Protein AF-A0AAD2ACD5-F1 (afdb_monomer_lite)

pLDDT: mean 86.14, std 20.54, range [25.86, 98.94]

Foldseek 3Di:
DVVVVLVVVVCLLQPFFDDCPPVFQFFAADFLVVFFDVVVNLCSLCRQDDVSVVSNVVVVVVVCQQPDFQLVDDDDPPQDPQSPDNVSRRVDGHDDDDDDDPVQCVFQVVLVVVQVVVVVCVVCVVPPDDDPDDDPDPPPPDDDDDDDDDDDDDDDDDDDDDDDDDDDDDDPDPPVVVVVVVVVVCCVVCPDDDDCPPPDQAGHADNCVVPDDVLVRLCSLCRGDDLSVLLNLLLVQLQCQQCDFQLVDDDDPPQDPCSPDNVSRRVFHAAEEEEEELVSLLGNVLSVLLNCLLVVVHQAYEYAQSNLLSLLLCLVPTKGFAAQPPDPVVCVVNQWDDDHRIIDHSVSLVSVLVQCLVVQVVLVCCCVVVVDAAALQNVLLSSLCSSCDSSGSSVSCNVVVRTYDHLNNLPDSSVVSQVSSCVVDPPGHDHDHVVVLVVLLCSQLVSPSHAYEYDHQFFDPRNVSLLVSNLSVQAGQYYEAEYQADPPVVDRRRDDVVVSCVSSSHPPNHDYGYRNDHCSPSVSVSCSSHVSVVVVVVVVVVVVVVPDDD

Secondary structure (DSSP, 8-state):
-HHHHHHHHHHHH-------TTTS-B-----GGG---HHHHHHHHHHH-HHHHHHHHHHHHHHHHHH-BGGGSPPPTT--TGGG-HHHHHH-B--------GGGTTSTHHHHHHHHHHHHHHHHTTSPPP-------TT--S-------------------PPP----PPPP-HHHHHHHHHHHHHHHHTPPPPP-TTTSPPP----GGG---HHHHHHTHHHH-HHHHHHHHHHHHHHHHHH-BGGGSPP-TT--HHHH-HHHHHH-BPEEEEEE-THHHHSTHHHHHHHHHHTT--SEEE--HHHHHHHHHHHHS--EE--TT--HHHHHHTTEEEETTEEEEHHHHHHHHHHHHHHHHHHHHHHHHH---B-HHHHHHHHHHHH--TT-HHHHHHHHT--EE-TTTTSSHHHHHHHHHHHHSSS---B-HHHHHHHHHHHHHTTTT--EEEEEES-HHHHHHHHHHHHTTT-EEEEEEEE---GGG--TTT--HHHHHHTTSEEEEEEEEEEES-HHHHHHHHHIIIIIHHHHHHHHHHHHHTTS--

Organism: NCBI:txid56036

InterPro domains:
  IPR002773 Deoxyhypusine synthase [PF01916] (41-121)
  IPR002773 Deoxyhypusine synthase [PF01916] (217-529)
  IPR002773 Deoxyhypusine synthase [PTHR11703] (179-542)
  IPR002773 Deoxyhypusine synthase [TIGR00321] (203-531)
  IPR029035 DHS-like NAD/FAD-binding domain superfamily [SSF52467] (7-123)
  IPR029035 DHS-like NAD/FAD-binding domain superfamily [SSF52467] (183-536)
  IPR036982 Deoxyhypusine synthase superfamily [G3DSA:3.40.910.10] (24-130)
  IPR036982 Deoxyhypusine synthase superfamily [G3DSA:3.40.910.10] (184-540)

Structure (mmCIF, N/CA/C/O backbone):
data_AF-A0AAD2ACD5-F1
#
_entry.id   AF-A0AAD2ACD5-F1
#
loop_
_atom_site.group_PDB
_atom_site.id
_atom_site.type_symbol
_atom_site.label_atom_id
_atom_site.label_alt_id
_atom_site.label_comp_id
_atom_site.label_asym_id
_atom_site.label_entity_id
_atom_site.label_seq_id
_atom_site.pdbx_PDB_ins_code
_atom_site.Cartn_x
_atom_site.Cartn_y
_atom_site.Cartn_z
_atom_site.occupancy
_atom_site.B_iso_or_equiv
_atom_site.auth_seq_id
_atom_site.auth_comp_id
_atom_site.auth_asym_id
_atom_site.auth_atom_id
_atom_site.pdbx_PDB_model_num
ATOM 1 N N . MET A 1 1 ? -35.957 25.801 -2.084 1.00 50.66 1 MET A N 1
ATOM 2 C CA . MET A 1 1 ? -34.673 26.515 -2.299 1.00 50.66 1 MET A CA 1
ATOM 3 C C . MET A 1 1 ? -33.491 25.671 -1.821 1.00 50.66 1 MET A C 1
ATOM 5 O O . MET A 1 1 ? -32.571 25.520 -2.605 1.00 50.66 1 MET A O 1
ATOM 9 N N . LYS A 1 2 ? -33.536 25.060 -0.618 1.00 56.91 2 LYS A N 1
ATOM 10 C CA . LYS A 1 2 ? -32.517 24.090 -0.156 1.00 56.91 2 LYS A CA 1
ATOM 11 C C . LYS A 1 2 ? -32.386 22.855 -1.072 1.00 56.91 2 LYS A C 1
ATOM 13 O O . LYS A 1 2 ? -31.275 22.556 -1.489 1.00 56.91 2 LYS A O 1
ATOM 18 N N . ASP A 1 3 ? -33.499 22.235 -1.474 1.00 62.53 3 ASP A N 1
ATOM 19 C CA . ASP A 1 3 ? -33.466 21.022 -2.320 1.00 62.53 3 ASP A CA 1
ATOM 20 C C . ASP A 1 3 ? -32.848 21.269 -3.708 1.00 62.53 3 ASP A C 1
ATOM 22 O O . ASP A 1 3 ? -31.961 20.532 -4.125 1.00 62.53 3 ASP A O 1
ATOM 26 N N . ASN A 1 4 ? -33.206 22.377 -4.374 1.00 67.44 4 ASN A N 1
ATOM 27 C CA . ASN A 1 4 ? -32.621 22.750 -5.674 1.00 67.44 4 ASN A CA 1
ATOM 28 C C . ASN A 1 4 ? -31.107 23.016 -5.601 1.00 67.44 4 ASN A C 1
ATOM 30 O O . ASN A 1 4 ? -30.395 22.783 -6.574 1.00 67.44 4 ASN A O 1
ATOM 34 N N . VAL A 1 5 ? -30.607 23.530 -4.471 1.00 72.25 5 VAL A N 1
ATOM 35 C CA . VAL A 1 5 ? -29.164 23.743 -4.275 1.00 72.25 5 VAL A CA 1
ATOM 36 C C . VAL A 1 5 ? -28.465 22.401 -4.070 1.00 72.25 5 VAL A C 1
ATOM 38 O O . VAL A 1 5 ? -27.430 22.167 -4.687 1.00 72.25 5 VAL A O 1
ATOM 41 N N . LEU A 1 6 ? -29.047 21.496 -3.278 1.00 72.69 6 LEU A N 1
ATOM 42 C CA . LEU A 1 6 ? -28.482 20.166 -3.041 1.00 72.69 6 LEU A CA 1
ATOM 43 C C . LEU A 1 6 ? -28.404 19.344 -4.336 1.00 72.69 6 LEU A C 1
ATOM 45 O O . LEU A 1 6 ? -27.382 18.727 -4.620 1.00 72.69 6 LEU A O 1
ATOM 49 N N . GLU A 1 7 ? -29.451 19.390 -5.159 1.00 76.50 7 GLU A N 1
ATOM 50 C CA . GLU A 1 7 ? -29.499 18.694 -6.448 1.00 76.50 7 GLU A CA 1
ATOM 51 C C . GLU A 1 7 ? -28.518 19.296 -7.472 1.00 76.50 7 GLU A C 1
ATOM 53 O O . GLU A 1 7 ? -27.862 18.573 -8.228 1.00 76.50 7 GLU A O 1
ATOM 58 N N . SER A 1 8 ? -28.313 20.617 -7.434 1.00 77.00 8 SER A N 1
ATOM 59 C CA . SER A 1 8 ? -27.270 21.286 -8.221 1.00 77.00 8 SER A CA 1
ATOM 60 C C . SER A 1 8 ? -25.853 20.895 -7.781 1.00 77.00 8 SER A C 1
ATOM 62 O O . SER A 1 8 ? -24.971 20.749 -8.629 1.00 77.00 8 SER A O 1
ATOM 64 N N . VAL A 1 9 ? -25.604 20.726 -6.477 1.00 76.81 9 VAL A N 1
ATOM 65 C CA . VAL A 1 9 ? -24.301 20.261 -5.970 1.00 76.81 9 VAL A CA 1
ATOM 66 C C . VAL A 1 9 ? -24.089 18.798 -6.357 1.00 76.81 9 VAL A C 1
ATOM 68 O O . VAL A 1 9 ? -23.048 18.466 -6.924 1.00 76.81 9 VAL A O 1
ATOM 71 N N . ARG A 1 10 ? -25.101 17.945 -6.153 1.00 78.44 10 ARG A N 1
ATOM 72 C CA . ARG A 1 10 ? -25.062 16.518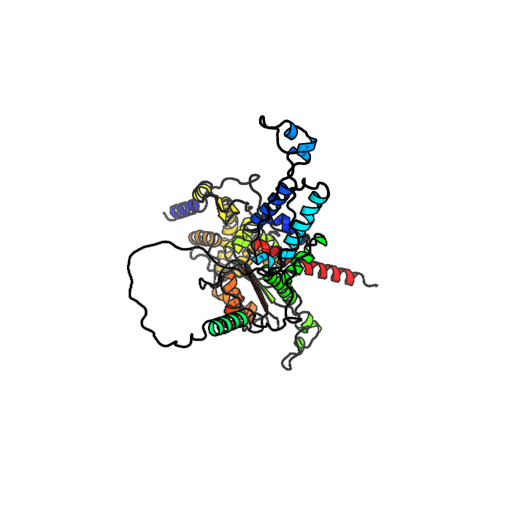 -6.501 1.00 78.44 10 ARG A CA 1
ATOM 73 C C . ARG A 1 10 ? -24.756 16.299 -7.984 1.00 78.44 10 ARG A C 1
ATOM 75 O O . ARG A 1 10 ? -23.826 15.568 -8.305 1.00 78.44 10 ARG A O 1
ATOM 82 N N . SER A 1 11 ? -25.461 16.988 -8.883 1.00 76.94 11 SER A N 1
ATOM 83 C CA . SER A 1 11 ? -25.224 16.906 -10.338 1.00 76.94 11 SER A CA 1
ATOM 84 C C . SER A 1 11 ? -23.869 17.476 -10.776 1.00 76.94 11 SER A C 1
ATOM 86 O O . SER A 1 11 ? -23.321 17.075 -11.804 1.00 76.94 11 SER A O 1
ATOM 88 N N . THR A 1 12 ? -23.291 18.390 -9.991 1.00 76.62 12 THR A N 1
ATOM 89 C CA . THR A 1 12 ? -21.931 18.879 -10.231 1.00 76.62 12 THR A CA 1
ATOM 90 C C . THR A 1 12 ? -20.904 17.818 -9.854 1.00 76.62 12 THR A C 1
ATOM 92 O O . THR A 1 12 ? -19.973 17.594 -10.623 1.00 76.62 12 THR A O 1
ATOM 95 N N . VAL A 1 13 ? -21.045 17.149 -8.711 1.00 74.75 13 VAL A N 1
ATOM 96 C CA . VAL A 1 13 ? -20.103 16.105 -8.274 1.00 74.75 13 VAL A CA 1
ATOM 97 C C . VAL A 1 13 ? -20.227 14.865 -9.174 1.00 74.75 13 VAL A C 1
ATOM 99 O O . VAL A 1 13 ? -19.249 14.464 -9.817 1.00 74.75 13 VAL A O 1
ATOM 102 N N . PHE A 1 14 ? -21.448 14.352 -9.342 1.00 78.38 14 PHE A N 1
ATOM 103 C CA . PHE A 1 14 ? -21.764 13.105 -10.041 1.00 78.38 14 PHE A CA 1
ATOM 104 C C . PHE A 1 14 ? -22.259 13.340 -11.473 1.00 78.38 14 PHE A C 1
ATOM 106 O O . PHE A 1 14 ? -23.448 13.287 -11.780 1.00 78.38 14 PHE A O 1
ATOM 113 N N . LYS A 1 15 ? -21.315 13.612 -12.375 1.00 78.31 15 LYS A N 1
ATOM 114 C CA . LYS A 1 15 ? -21.567 13.595 -13.824 1.00 78.31 15 LYS A CA 1
ATOM 115 C C . LYS A 1 15 ? -21.627 12.169 -14.357 1.00 78.31 15 LYS A C 1
ATOM 117 O O . LYS A 1 15 ? -20.746 11.394 -14.010 1.00 78.31 15 LYS A O 1
ATOM 122 N N . GLN A 1 16 ? -22.556 11.891 -15.267 1.00 80.31 16 GLN A N 1
ATOM 123 C CA . GLN A 1 16 ? -22.591 10.631 -16.011 1.00 80.31 16 GLN A CA 1
ATOM 124 C C . GLN A 1 16 ? -21.258 10.385 -16.733 1.00 80.31 16 GLN A C 1
ATOM 126 O O . GLN A 1 16 ? -20.696 11.317 -17.321 1.00 80.31 16 GLN A O 1
ATOM 131 N N . SER A 1 17 ? -20.756 9.152 -16.659 1.00 84.19 17 SER A N 1
ATOM 132 C CA . SER A 1 17 ? -19.471 8.776 -17.254 1.00 84.19 17 SER A CA 1
ATOM 133 C C . SER A 1 17 ? -19.586 7.975 -18.548 1.00 84.19 17 SER A C 1
ATOM 135 O O . SER A 1 17 ? -20.523 7.202 -18.737 1.00 84.19 17 SER A O 1
ATOM 137 N N . ASP A 1 18 ? -18.591 8.126 -19.424 1.00 84.06 18 ASP A N 1
ATOM 138 C CA . ASP A 1 18 ? -18.396 7.224 -20.563 1.00 84.06 18 ASP A CA 1
ATOM 139 C C . ASP A 1 18 ? -17.966 5.825 -20.072 1.00 84.06 18 ASP A C 1
ATOM 141 O O . ASP A 1 18 ? -17.185 5.700 -19.125 1.00 84.06 18 ASP A O 1
ATOM 145 N N . SER A 1 19 ? -18.429 4.762 -20.743 1.00 82.12 19 SER A N 1
ATOM 146 C CA . SER A 1 19 ? -18.006 3.389 -20.426 1.00 82.12 19 SER A CA 1
ATOM 147 C C . SER A 1 19 ? -16.579 3.111 -20.910 1.00 82.12 19 SER A C 1
ATOM 149 O O . SER A 1 19 ? -16.213 3.473 -22.028 1.00 82.12 19 SER A O 1
ATOM 151 N N . LEU A 1 20 ? -15.796 2.430 -20.068 1.00 83.31 20 LEU A N 1
ATOM 152 C CA . LEU A 1 20 ? -14.428 1.975 -20.359 1.00 83.31 20 LEU A CA 1
ATOM 153 C C . LEU A 1 20 ? -14.332 0.443 -20.511 1.00 83.31 20 LEU A C 1
ATOM 155 O O . LEU A 1 20 ? -13.236 -0.117 -20.616 1.00 83.31 20 LEU A O 1
ATOM 159 N N . ASP A 1 21 ? -15.475 -0.248 -20.502 1.00 79.38 21 ASP A N 1
ATOM 160 C CA . ASP A 1 21 ? -15.537 -1.706 -20.575 1.00 79.38 21 ASP A CA 1
ATOM 161 C C . ASP A 1 21 ? -15.011 -2.208 -21.926 1.00 79.38 21 ASP A C 1
ATOM 163 O O . ASP A 1 21 ? -15.520 -1.861 -22.990 1.00 79.38 21 ASP A O 1
ATOM 167 N N . GLY A 1 22 ? -13.975 -3.048 -21.879 1.00 77.81 22 GLY A N 1
ATOM 168 C CA . GLY A 1 22 ? -13.342 -3.628 -23.067 1.00 77.81 22 GLY A CA 1
ATOM 169 C C . GLY A 1 22 ? -12.362 -2.703 -23.797 1.00 77.81 22 GLY A C 1
ATOM 170 O O . GLY A 1 22 ? -11.639 -3.184 -24.664 1.00 77.81 22 GLY A O 1
ATOM 171 N N . SER A 1 23 ? -12.282 -1.416 -23.437 1.00 81.62 23 SER A N 1
ATOM 172 C CA . SER A 1 23 ? -11.315 -0.469 -24.016 1.00 81.62 23 SER A CA 1
ATOM 173 C C . SER A 1 23 ? -10.065 -0.269 -23.162 1.00 81.62 23 SER A C 1
ATOM 175 O O . SER A 1 23 ? -9.024 0.122 -23.682 1.00 81.62 23 SER A O 1
ATOM 177 N N . CYS A 1 24 ? -10.163 -0.505 -21.852 1.00 88.75 24 CYS A N 1
ATOM 178 C CA . CYS A 1 24 ? -9.067 -0.299 -20.911 1.00 88.75 24 CYS A CA 1
ATOM 179 C C . CYS A 1 24 ? -8.836 -1.542 -20.046 1.00 88.75 24 CYS A C 1
ATOM 181 O O . CYS A 1 24 ? -9.776 -2.239 -19.656 1.00 88.75 24 CYS A O 1
ATOM 183 N N . THR A 1 25 ? -7.576 -1.793 -19.696 1.00 93.25 25 THR A N 1
ATOM 184 C CA . THR A 1 25 ? -7.201 -2.846 -18.744 1.00 93.25 25 THR A CA 1
ATOM 185 C C . THR A 1 25 ? -7.735 -2.503 -17.356 1.00 93.25 25 THR A C 1
ATOM 187 O O . THR A 1 25 ? -7.588 -1.369 -16.901 1.00 93.25 25 THR A O 1
ATOM 190 N N . LYS A 1 26 ? -8.351 -3.468 -16.671 1.00 95.81 26 LYS A N 1
ATOM 191 C CA . LYS A 1 26 ? -8.788 -3.302 -15.278 1.00 95.81 26 LYS A CA 1
ATOM 192 C C . LYS A 1 26 ? -7.588 -3.297 -14.335 1.00 95.81 26 LYS A C 1
ATOM 194 O O . LYS A 1 26 ? -6.599 -3.982 -14.586 1.00 95.81 26 LYS A O 1
ATOM 199 N N . ILE A 1 27 ? -7.685 -2.522 -13.261 1.00 97.81 27 ILE A N 1
ATOM 200 C CA . ILE A 1 27 ? -6.654 -2.477 -12.227 1.00 97.81 27 ILE A CA 1
ATOM 201 C C . ILE A 1 27 ? -6.828 -3.641 -11.265 1.00 97.81 27 ILE A C 1
ATOM 203 O O . ILE A 1 27 ? -7.795 -3.685 -10.504 1.00 97.81 27 ILE A O 1
ATOM 207 N N . GLU A 1 28 ? -5.853 -4.540 -11.293 1.00 96.31 28 GLU A N 1
ATOM 208 C CA . GLU A 1 28 ? -5.780 -5.763 -10.495 1.00 96.31 28 GLU A CA 1
ATOM 209 C C . GLU A 1 28 ? -4.311 -6.023 -10.145 1.00 96.31 28 GLU A C 1
ATOM 211 O O . GLU A 1 28 ? -3.416 -5.773 -10.961 1.00 96.31 28 GLU A O 1
ATOM 216 N N . GLY A 1 29 ? -4.059 -6.492 -8.926 1.00 96.88 29 GLY A N 1
ATOM 217 C CA . GLY A 1 29 ? -2.736 -6.905 -8.471 1.00 96.88 29 GLY A CA 1
ATOM 218 C C . GLY A 1 29 ? -2.605 -8.416 -8.334 1.00 96.88 29 GLY A C 1
ATOM 219 O O . GLY A 1 29 ? -3.522 -9.191 -8.605 1.00 96.88 29 GLY A O 1
ATOM 220 N N . TYR A 1 30 ? -1.429 -8.854 -7.891 1.00 98.00 30 TYR A N 1
ATOM 221 C CA . TYR A 1 30 ? -1.166 -10.271 -7.678 1.00 98.00 30 TYR A CA 1
ATOM 222 C C . TYR A 1 30 ? -1.923 -10.829 -6.461 1.00 98.00 30 TYR A C 1
ATOM 224 O O . TYR A 1 30 ? -1.813 -10.308 -5.348 1.00 98.00 30 TYR A O 1
ATOM 232 N N . ASP A 1 31 ? -2.637 -11.942 -6.652 1.00 96.38 31 ASP A N 1
ATOM 233 C CA . ASP A 1 31 ? -3.305 -12.662 -5.567 1.00 96.38 31 ASP A CA 1
ATOM 234 C C . ASP A 1 31 ? -2.400 -13.753 -4.972 1.00 96.38 31 ASP A C 1
ATOM 236 O O . ASP A 1 31 ? -2.339 -14.881 -5.469 1.00 96.38 31 ASP A O 1
ATOM 240 N N . PHE A 1 32 ? -1.762 -13.443 -3.842 1.00 97.56 32 PHE A N 1
ATOM 241 C CA . PHE A 1 32 ? -0.908 -14.383 -3.110 1.00 97.56 32 PHE A CA 1
ATOM 242 C C . PHE A 1 32 ? -1.635 -15.613 -2.536 1.00 97.56 32 PHE A C 1
ATOM 244 O O . PHE A 1 32 ? -0.961 -16.562 -2.134 1.00 97.56 32 PHE A O 1
ATOM 251 N N . ASN A 1 33 ? -2.974 -15.689 -2.570 1.00 95.56 33 ASN A N 1
ATOM 252 C CA . ASN A 1 33 ? -3.687 -16.946 -2.291 1.00 95.56 33 ASN A CA 1
ATOM 253 C C . ASN A 1 33 ? -3.331 -18.058 -3.288 1.00 95.56 33 ASN A C 1
ATOM 255 O O . ASN A 1 33 ? -3.477 -19.237 -2.973 1.00 95.56 33 ASN A O 1
ATOM 259 N N . ARG A 1 34 ? -2.836 -17.697 -4.478 1.00 94.44 34 ARG A N 1
ATOM 260 C CA . ARG A 1 34 ? -2.343 -18.639 -5.495 1.00 94.44 34 ARG A CA 1
ATOM 261 C C . ARG A 1 34 ? -0.925 -19.148 -5.194 1.00 94.44 34 ARG A C 1
ATOM 263 O O . ARG A 1 34 ? -0.402 -19.978 -5.929 1.00 94.44 34 ARG A O 1
ATOM 270 N N . GLY A 1 35 ? -0.315 -18.685 -4.101 1.00 94.56 35 GLY A N 1
ATOM 271 C CA . GLY A 1 35 ? 1.073 -18.948 -3.740 1.00 94.56 35 GLY A CA 1
ATOM 272 C C . GLY A 1 35 ? 2.044 -17.943 -4.362 1.00 94.56 35 GLY A C 1
ATOM 273 O O . GLY A 1 35 ? 1.659 -17.066 -5.128 1.00 94.56 35 GLY A O 1
ATOM 274 N N . VAL A 1 36 ? 3.323 -18.051 -4.000 1.00 95.50 36 VAL A N 1
ATOM 275 C CA . VAL A 1 36 ? 4.396 -17.226 -4.580 1.00 95.50 36 VAL A CA 1
ATOM 276 C C . VAL A 1 36 ? 4.805 -17.795 -5.939 1.00 95.50 36 VAL A C 1
ATOM 278 O O . VAL A 1 36 ? 5.311 -18.919 -5.987 1.00 95.50 36 VAL A O 1
ATOM 281 N N . ASP A 1 37 ? 4.591 -17.005 -6.994 1.00 96.00 37 ASP A N 1
ATOM 282 C CA . ASP A 1 37 ? 5.088 -17.195 -8.360 1.00 96.00 37 ASP A CA 1
ATOM 283 C C . ASP A 1 37 ? 5.647 -15.852 -8.859 1.00 96.00 37 ASP A C 1
ATOM 285 O O . ASP A 1 37 ? 4.901 -14.913 -9.136 1.00 96.00 37 ASP A O 1
ATOM 289 N N . TYR A 1 38 ? 6.974 -15.734 -8.931 1.00 95.62 38 TYR A N 1
ATOM 290 C CA . TYR A 1 38 ? 7.636 -14.475 -9.283 1.00 95.62 38 TYR A CA 1
ATOM 291 C C . TYR A 1 38 ? 7.350 -14.022 -10.714 1.00 95.62 38 TYR A C 1
ATOM 293 O O . TYR A 1 38 ? 7.282 -12.818 -10.963 1.00 95.62 38 TYR A O 1
ATOM 301 N N . HIS A 1 39 ? 7.165 -14.960 -11.646 1.00 94.56 39 HIS A N 1
ATOM 302 C CA . HIS A 1 39 ? 6.859 -14.618 -13.029 1.00 94.56 39 HIS A CA 1
ATOM 303 C C . HIS A 1 39 ? 5.489 -13.940 -13.107 1.00 94.56 39 HIS A C 1
ATOM 305 O O . HIS A 1 39 ? 5.353 -12.863 -13.688 1.00 94.56 39 HIS A O 1
ATOM 311 N N . GLU A 1 40 ? 4.484 -14.518 -12.448 1.00 96.56 40 GLU A N 1
ATOM 312 C CA . GLU A 1 40 ? 3.144 -13.931 -12.425 1.00 96.56 40 GLU A CA 1
ATOM 313 C C . GLU A 1 40 ? 3.067 -12.660 -11.559 1.00 96.56 40 GLU A C 1
ATOM 315 O O . GLU A 1 40 ? 2.313 -11.745 -11.898 1.00 96.56 40 GLU A O 1
ATOM 320 N N . VAL A 1 41 ? 3.892 -12.528 -10.509 1.00 96.88 41 VAL A N 1
ATOM 321 C CA . VAL A 1 41 ? 4.047 -11.259 -9.770 1.00 96.88 41 VAL A CA 1
ATOM 322 C C . VAL A 1 41 ? 4.550 -10.156 -10.703 1.00 96.88 41 VAL A C 1
ATOM 324 O O . VAL A 1 41 ? 3.923 -9.100 -10.777 1.00 96.88 41 VAL A O 1
ATOM 327 N N . LEU A 1 42 ? 5.632 -10.388 -11.453 1.00 95.94 42 LEU A N 1
ATOM 328 C CA . LEU A 1 42 ? 6.172 -9.400 -12.397 1.00 95.94 42 LEU A CA 1
ATOM 329 C C . LEU A 1 42 ? 5.184 -9.081 -13.523 1.00 95.94 42 LEU A C 1
ATOM 331 O O . LEU A 1 42 ? 4.989 -7.917 -13.863 1.00 95.94 42 LEU A O 1
ATOM 335 N N . LYS A 1 43 ? 4.501 -10.092 -14.058 1.00 95.81 43 LYS A N 1
ATOM 336 C CA . LYS A 1 43 ? 3.477 -9.915 -15.093 1.00 95.81 43 LYS A CA 1
ATOM 337 C C . LYS A 1 43 ? 2.295 -9.070 -14.611 1.00 95.81 43 LYS A C 1
ATOM 339 O O . LYS A 1 43 ? 1.809 -8.223 -15.358 1.00 95.81 43 LYS A O 1
ATOM 344 N N . SER A 1 44 ? 1.863 -9.247 -13.358 1.00 97.12 44 SER A N 1
ATOM 345 C CA . SER A 1 44 ? 0.780 -8.448 -12.763 1.00 97.12 44 SER A CA 1
ATOM 346 C C . SER A 1 44 ? 1.109 -6.956 -12.669 1.00 97.12 44 SER A C 1
ATOM 348 O O . SER A 1 44 ? 0.199 -6.131 -12.657 1.00 97.12 44 SER A O 1
ATOM 350 N N . MET A 1 45 ? 2.394 -6.572 -12.679 1.00 97.31 45 MET A N 1
ATOM 351 C CA . MET A 1 45 ? 2.791 -5.164 -12.602 1.00 97.31 45 MET A CA 1
ATOM 352 C C . MET A 1 45 ? 2.168 -4.326 -13.723 1.00 97.31 45 MET A C 1
ATOM 354 O O . MET A 1 45 ? 1.779 -3.190 -13.466 1.00 97.31 45 MET A O 1
ATOM 358 N N . ALA A 1 46 ? 1.956 -4.901 -14.914 1.00 96.12 46 ALA A N 1
ATOM 359 C CA . ALA A 1 46 ? 1.297 -4.236 -16.038 1.00 96.12 46 ALA A CA 1
ATOM 360 C C . ALA A 1 46 ? -0.121 -3.723 -15.700 1.00 96.12 46 ALA A C 1
ATOM 362 O O . ALA A 1 46 ? -0.501 -2.647 -16.178 1.00 96.12 46 ALA A O 1
ATOM 363 N N . SER A 1 47 ? -0.872 -4.430 -14.841 1.00 96.56 47 SER A N 1
ATOM 364 C CA . SER A 1 47 ? -2.224 -4.067 -14.379 1.00 96.56 47 SER A CA 1
ATOM 365 C C . SER A 1 47 ? -2.268 -3.424 -12.988 1.00 96.56 47 SER A C 1
ATOM 367 O O . SER A 1 47 ? -3.307 -2.891 -12.607 1.00 96.56 47 SER A O 1
ATOM 369 N N . THR A 1 48 ? -1.166 -3.422 -12.231 1.00 97.81 48 THR A N 1
ATOM 370 C CA . THR A 1 48 ? -1.136 -2.885 -10.859 1.00 97.81 48 THR A CA 1
ATOM 371 C C . THR A 1 48 ? -1.377 -1.373 -10.797 1.00 97.81 48 THR A C 1
ATOM 373 O O . THR A 1 48 ? -1.989 -0.894 -9.846 1.00 97.81 48 THR A O 1
ATOM 376 N N . GLY A 1 49 ? -0.921 -0.596 -11.778 1.00 97.69 49 GLY A N 1
ATOM 377 C CA . GLY A 1 49 ? -0.983 0.867 -11.761 1.00 97.69 49 GLY A CA 1
ATOM 378 C C . GLY A 1 49 ? 0.307 1.540 -11.283 1.00 97.69 49 GLY A C 1
ATOM 379 O O . GLY A 1 49 ? 1.263 0.890 -10.865 1.00 97.69 49 GLY A O 1
ATOM 380 N N . PHE A 1 50 ? 0.331 2.870 -11.369 1.00 98.12 50 PHE A N 1
ATOM 381 C CA . PHE A 1 50 ? 1.471 3.750 -11.073 1.00 98.12 50 PHE A CA 1
ATOM 382 C C . PHE A 1 50 ? 2.782 3.275 -11.710 1.00 98.12 50 PHE A C 1
ATOM 384 O O . PHE A 1 50 ? 2.783 2.937 -12.896 1.00 98.12 50 PHE A O 1
ATOM 391 N N . GLN A 1 51 ? 3.898 3.295 -10.972 1.00 98.25 51 GLN A N 1
ATOM 392 C CA . GLN A 1 51 ? 5.201 2.929 -11.527 1.00 98.25 51 GLN A CA 1
ATOM 393 C C . GLN A 1 51 ? 5.331 1.430 -11.819 1.00 98.25 51 GLN A C 1
ATOM 395 O O . GLN A 1 51 ? 6.087 1.075 -12.719 1.00 98.25 51 GLN A O 1
ATOM 400 N N . ALA A 1 52 ? 4.573 0.553 -11.151 1.00 98.19 52 ALA A N 1
ATOM 401 C CA . ALA A 1 52 ? 4.547 -0.864 -11.513 1.00 98.19 52 ALA A CA 1
ATOM 402 C C . ALA A 1 52 ? 4.047 -1.077 -12.948 1.00 98.19 52 ALA A C 1
ATOM 404 O O . ALA A 1 52 ? 4.688 -1.803 -13.702 1.00 98.19 52 ALA A O 1
ATOM 405 N N . SER A 1 53 ? 2.985 -0.382 -13.374 1.00 96.94 53 SER A N 1
ATOM 406 C CA . SER A 1 53 ? 2.530 -0.474 -14.770 1.00 96.94 53 SER A CA 1
ATOM 407 C C . SER A 1 53 ? 3.578 0.021 -15.759 1.00 96.94 53 SER A C 1
ATOM 409 O O . SER A 1 53 ? 3.771 -0.629 -16.777 1.00 96.94 53 SER A O 1
ATOM 411 N N . ASN A 1 54 ? 4.305 1.096 -15.440 1.00 96.81 54 ASN A N 1
ATOM 412 C CA . ASN A 1 54 ? 5.403 1.564 -16.291 1.00 96.81 54 ASN A CA 1
ATOM 413 C C . ASN A 1 54 ? 6.528 0.519 -16.395 1.00 96.81 54 ASN A C 1
ATOM 415 O O . ASN A 1 54 ? 7.096 0.332 -17.467 1.00 96.81 54 ASN A O 1
ATOM 419 N N . LEU A 1 55 ? 6.849 -0.174 -15.295 1.00 97.12 55 LEU A N 1
ATOM 420 C CA . LEU A 1 55 ? 7.835 -1.257 -15.295 1.00 97.12 55 LEU A CA 1
ATOM 421 C C . LEU A 1 55 ? 7.342 -2.473 -16.093 1.00 97.12 55 LEU A C 1
ATOM 423 O O . LEU A 1 55 ? 8.109 -3.037 -16.868 1.00 97.12 55 LEU A O 1
ATOM 427 N N . GLY A 1 56 ? 6.069 -2.848 -15.950 1.00 96.25 56 GLY A N 1
ATOM 428 C CA . GLY A 1 56 ? 5.446 -3.910 -16.742 1.00 96.25 56 GLY A CA 1
ATOM 429 C C . GLY A 1 56 ? 5.469 -3.605 -18.243 1.00 96.25 56 GLY A C 1
ATOM 430 O O . GLY A 1 56 ? 5.892 -4.449 -19.030 1.00 96.25 56 GLY A O 1
ATOM 431 N N . ASP A 1 57 ? 5.108 -2.377 -18.625 1.00 94.31 57 ASP A N 1
ATOM 432 C CA . ASP A 1 57 ? 5.149 -1.914 -20.017 1.00 94.31 57 ASP A CA 1
ATOM 433 C C . ASP A 1 57 ? 6.592 -1.901 -20.556 1.00 94.31 57 ASP A C 1
ATOM 435 O O . ASP A 1 57 ? 6.836 -2.308 -21.690 1.00 94.31 57 ASP A O 1
ATOM 439 N N . ALA A 1 58 ? 7.576 -1.512 -19.734 1.00 95.38 58 ALA A N 1
ATOM 440 C CA . ALA A 1 58 ? 8.990 -1.561 -20.107 1.00 95.38 58 ALA A CA 1
ATOM 441 C C . ALA A 1 58 ? 9.493 -2.998 -20.330 1.00 95.38 58 ALA A C 1
ATOM 443 O O . ALA A 1 58 ? 10.220 -3.242 -21.291 1.00 95.38 58 ALA A O 1
ATOM 444 N N . ILE A 1 59 ? 9.100 -3.954 -19.479 1.00 94.06 59 ILE A N 1
ATOM 445 C CA . ILE A 1 59 ? 9.435 -5.377 -19.656 1.00 94.06 59 ILE A CA 1
ATOM 446 C C . ILE A 1 59 ? 8.845 -5.897 -20.969 1.00 94.06 59 ILE A C 1
ATOM 448 O O . ILE A 1 59 ? 9.556 -6.535 -21.747 1.00 94.06 59 ILE A O 1
ATOM 452 N N . GLN A 1 60 ? 7.568 -5.604 -21.233 1.00 93.12 60 GLN A N 1
ATOM 453 C CA . GLN A 1 60 ? 6.909 -6.003 -22.473 1.00 93.12 60 GLN A CA 1
ATOM 454 C C . GLN A 1 60 ? 7.633 -5.423 -23.692 1.00 93.12 60 GLN A C 1
ATOM 456 O O . GLN A 1 60 ? 7.995 -6.173 -24.595 1.00 93.12 60 GLN A O 1
ATOM 461 N N . LEU A 1 61 ? 7.915 -4.120 -23.684 1.00 93.75 61 LEU A N 1
ATOM 462 C CA . LEU A 1 61 ? 8.574 -3.445 -24.796 1.00 93.75 61 LEU A CA 1
ATOM 463 C C . LEU A 1 61 ? 9.984 -3.999 -25.053 1.00 93.75 61 LEU A C 1
ATOM 465 O O . LEU A 1 61 ? 10.372 -4.191 -26.202 1.00 93.75 61 LEU A O 1
ATOM 469 N N . VAL A 1 62 ? 10.759 -4.292 -24.004 1.00 92.19 62 VAL A N 1
ATOM 470 C CA . VAL A 1 62 ? 12.085 -4.912 -24.161 1.00 92.19 62 VAL A CA 1
ATOM 471 C C . VAL A 1 62 ? 11.967 -6.313 -24.763 1.00 92.19 62 VAL A C 1
ATOM 473 O O . VAL A 1 62 ? 12.743 -6.644 -25.656 1.00 92.19 62 VAL A O 1
ATOM 476 N N . ASN A 1 63 ? 10.994 -7.124 -24.340 1.00 91.19 63 ASN A N 1
ATOM 477 C CA . ASN A 1 63 ? 10.767 -8.441 -24.942 1.00 91.19 63 ASN A CA 1
ATOM 478 C C . ASN A 1 63 ? 10.357 -8.329 -26.417 1.00 91.19 63 ASN A C 1
ATOM 480 O O . ASN A 1 63 ? 10.911 -9.039 -27.250 1.00 91.19 63 ASN A O 1
ATOM 484 N N . GLU A 1 64 ? 9.483 -7.379 -26.762 1.00 91.75 64 GLU A N 1
ATOM 485 C CA . GLU A 1 64 ? 9.123 -7.083 -28.154 1.00 91.75 64 GLU A CA 1
ATOM 486 C C . GLU A 1 64 ? 10.357 -6.697 -28.983 1.00 91.75 64 GLU A C 1
ATOM 488 O O . GLU A 1 64 ? 10.539 -7.216 -30.081 1.00 91.75 64 GLU A O 1
ATOM 493 N N . MET A 1 65 ? 11.268 -5.870 -28.449 1.00 90.12 65 MET A N 1
ATOM 494 C CA . MET A 1 65 ? 12.538 -5.554 -29.120 1.00 90.12 65 MET A CA 1
ATOM 495 C C . MET A 1 65 ? 13.407 -6.803 -29.347 1.00 90.12 65 MET A C 1
ATOM 497 O O . MET A 1 65 ? 14.030 -6.940 -30.400 1.00 90.12 65 MET A O 1
ATOM 501 N N . LEU A 1 66 ? 13.482 -7.710 -28.368 1.00 88.06 66 LEU A N 1
ATOM 502 C CA . LEU A 1 66 ? 14.294 -8.930 -28.452 1.00 88.06 66 LEU A CA 1
ATOM 503 C C . LEU A 1 66 ? 13.709 -9.957 -29.437 1.00 88.06 66 LEU A C 1
ATOM 505 O O . LEU A 1 66 ? 14.460 -10.639 -30.153 1.00 88.06 66 LEU A O 1
ATOM 509 N N . ASP A 1 67 ? 12.384 -10.042 -29.508 1.00 89.44 67 ASP A N 1
ATOM 510 C CA . ASP A 1 67 ? 11.664 -10.969 -30.377 1.00 89.44 67 ASP A CA 1
ATOM 511 C C . ASP A 1 67 ? 11.512 -10.444 -31.808 1.00 89.44 67 ASP A C 1
ATOM 513 O O . ASP A 1 67 ? 11.521 -11.256 -32.734 1.00 89.44 67 ASP A O 1
ATOM 517 N N . TRP A 1 68 ? 11.505 -9.121 -32.011 1.00 91.38 68 TRP A N 1
ATOM 518 C CA . TRP A 1 68 ? 11.318 -8.483 -33.318 1.00 91.38 68 TRP A CA 1
ATOM 519 C C . TRP A 1 68 ? 12.272 -9.018 -34.391 1.00 91.38 68 TRP A C 1
ATOM 521 O O . TRP A 1 68 ? 13.499 -9.091 -34.200 1.00 91.38 68 TRP A O 1
ATOM 531 N N . ARG A 1 69 ? 11.714 -9.348 -35.557 1.00 88.50 69 ARG A N 1
ATOM 532 C CA . ARG A 1 69 ? 12.456 -9.664 -36.780 1.00 88.50 69 ARG A CA 1
ATOM 533 C C . ARG A 1 69 ? 11.952 -8.799 -37.925 1.00 88.50 69 ARG A C 1
ATOM 535 O O . ARG A 1 69 ? 10.760 -8.538 -38.035 1.00 88.50 69 ARG A O 1
ATOM 542 N N . LEU A 1 70 ? 12.835 -8.466 -38.870 1.00 88.38 70 LEU A N 1
ATOM 543 C CA . LEU A 1 70 ? 12.416 -7.773 -40.098 1.00 88.38 70 LEU A CA 1
ATOM 544 C C . LEU A 1 70 ? 11.385 -8.594 -40.896 1.00 88.38 70 LEU A C 1
ATOM 546 O O . LEU A 1 70 ? 10.591 -8.035 -41.645 1.00 88.38 70 LEU A O 1
ATOM 550 N N . SER A 1 71 ? 11.366 -9.923 -40.740 1.00 86.25 71 SER A N 1
ATOM 551 C CA . SER A 1 71 ? 10.359 -10.794 -41.360 1.00 86.25 71 SER A CA 1
ATOM 552 C C . SER A 1 71 ? 8.926 -10.532 -40.904 1.00 86.25 71 SER A C 1
ATOM 554 O O . SER A 1 71 ? 8.014 -10.935 -41.620 1.00 86.25 71 SER A O 1
ATOM 556 N N . ASP A 1 72 ? 8.740 -9.889 -39.754 1.00 86.56 72 ASP A N 1
ATOM 557 C CA . ASP A 1 72 ? 7.420 -9.609 -39.182 1.00 86.56 72 ASP A CA 1
ATOM 558 C C . ASP A 1 72 ? 6.830 -8.305 -39.748 1.00 86.56 72 ASP A C 1
ATOM 560 O O . ASP A 1 72 ? 5.629 -8.061 -39.646 1.00 86.56 72 ASP A O 1
ATOM 564 N N . GLU A 1 73 ? 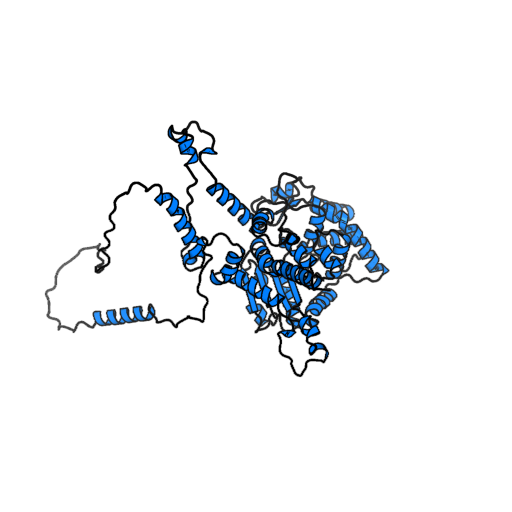7.665 -7.491 -40.402 1.00 85.69 73 GLU A N 1
ATOM 565 C CA . GLU A 1 73 ? 7.264 -6.258 -41.074 1.00 85.69 73 GLU A CA 1
ATOM 566 C C . GLU A 1 73 ? 6.750 -6.527 -42.492 1.00 85.69 73 GLU A C 1
ATOM 568 O O . GLU A 1 73 ? 7.246 -7.405 -43.211 1.00 85.69 73 GLU A O 1
ATOM 573 N N . ASN A 1 74 ? 5.804 -5.701 -42.941 1.00 83.31 74 ASN A N 1
ATOM 574 C CA . ASN A 1 74 ? 5.326 -5.732 -44.321 1.00 83.31 74 ASN A CA 1
ATOM 575 C C . ASN A 1 74 ? 6.410 -5.259 -45.303 1.00 83.31 74 ASN A C 1
ATOM 577 O O . ASN A 1 74 ? 7.276 -4.446 -44.975 1.00 83.31 74 ASN A O 1
ATOM 581 N N . HIS A 1 75 ? 6.340 -5.740 -46.545 1.00 75.81 75 HIS A N 1
ATOM 582 C CA . HIS A 1 75 ? 7.147 -5.182 -47.626 1.00 75.81 75 HIS A CA 1
ATOM 583 C C . HIS A 1 75 ? 6.671 -3.765 -47.956 1.00 75.81 75 HIS A C 1
ATOM 585 O O . HIS A 1 75 ? 5.480 -3.540 -48.168 1.00 75.81 75 HIS A O 1
ATOM 591 N N . THR A 1 76 ? 7.608 -2.829 -48.047 1.00 74.75 76 THR A N 1
ATOM 592 C CA . THR A 1 76 ? 7.369 -1.493 -48.598 1.00 74.75 76 THR A CA 1
ATOM 593 C C . THR A 1 76 ? 7.919 -1.423 -50.023 1.00 74.75 76 THR A C 1
ATOM 595 O O . THR A 1 76 ? 8.777 -2.220 -50.414 1.00 74.75 76 THR A O 1
ATOM 598 N N . GLU A 1 77 ? 7.434 -0.473 -50.828 1.00 71.12 77 GLU A N 1
ATOM 599 C CA . GLU A 1 77 ? 7.941 -0.260 -52.197 1.00 71.12 77 GLU A CA 1
ATOM 600 C C . GLU A 1 77 ? 9.441 0.099 -52.219 1.00 71.12 77 GLU A C 1
ATOM 602 O O . GLU A 1 77 ? 10.115 -0.132 -53.221 1.00 71.12 77 GLU A O 1
ATOM 607 N N . GLU A 1 78 ? 9.974 0.572 -51.088 1.00 78.12 78 GLU A N 1
ATOM 608 C CA . GLU A 1 78 ? 11.373 0.957 -50.880 1.00 78.12 78 GLU A CA 1
ATOM 609 C C . GLU A 1 78 ? 12.297 -0.205 -50.467 1.00 78.12 78 GLU A C 1
ATOM 611 O O . GLU A 1 78 ? 13.508 -0.005 -50.390 1.00 78.12 78 GLU A O 1
ATOM 616 N N . CYS A 1 79 ? 11.779 -1.420 -50.223 1.00 76.69 79 CYS A N 1
ATOM 617 C CA . CYS A 1 79 ? 12.628 -2.560 -49.858 1.00 76.69 79 CYS A CA 1
ATOM 618 C C . CYS A 1 79 ? 13.605 -2.920 -50.990 1.00 76.69 79 CYS A C 1
ATOM 620 O O . CYS A 1 79 ? 13.180 -3.257 -52.105 1.00 76.69 79 CYS A O 1
ATOM 622 N N . SER A 1 80 ? 14.898 -2.940 -50.659 1.00 80.94 80 SER A N 1
ATOM 623 C CA . SER A 1 80 ? 15.983 -3.440 -51.513 1.00 80.94 80 SER A CA 1
ATOM 624 C C . SER A 1 80 ? 15.798 -4.920 -51.888 1.00 80.94 80 SER A C 1
ATOM 626 O O . SER A 1 80 ? 15.016 -5.642 -51.269 1.00 80.94 80 SER A O 1
ATOM 628 N N . GLU A 1 81 ? 16.519 -5.407 -52.907 1.00 77.75 81 GLU A N 1
ATOM 629 C CA . GLU A 1 81 ? 16.456 -6.826 -53.306 1.00 77.75 81 GLU A CA 1
ATOM 630 C C . GLU A 1 81 ? 16.852 -7.776 -52.161 1.00 77.75 81 GLU A C 1
ATOM 632 O O . GLU A 1 81 ? 16.235 -8.826 -51.998 1.00 77.75 81 GLU A O 1
ATOM 637 N N . GLU A 1 82 ? 17.814 -7.377 -51.325 1.00 80.62 82 GLU A N 1
ATOM 638 C CA . GLU A 1 82 ? 18.252 -8.135 -50.145 1.00 80.62 82 GLU A CA 1
ATOM 639 C C . GLU A 1 82 ? 17.170 -8.154 -49.052 1.00 80.62 82 GLU A C 1
ATOM 641 O O . GLU A 1 82 ? 16.864 -9.199 -48.483 1.00 80.62 82 GLU A O 1
ATOM 646 N N . GLU A 1 83 ? 16.479 -7.035 -48.825 1.00 80.62 83 GLU A N 1
ATOM 647 C CA . GLU A 1 83 ? 15.350 -6.961 -47.887 1.00 80.62 83 GLU A CA 1
ATOM 648 C C . GLU A 1 83 ? 14.102 -7.698 -48.377 1.00 80.62 83 GLU A C 1
ATOM 650 O O . GLU A 1 83 ? 13.160 -7.875 -47.602 1.00 80.62 83 GLU A O 1
ATOM 655 N N . ARG A 1 84 ? 14.064 -8.134 -49.639 1.00 80.25 84 ARG A N 1
ATOM 656 C CA . ARG A 1 84 ? 13.017 -9.019 -50.163 1.00 80.25 84 ARG A CA 1
ATOM 657 C C . ARG A 1 84 ? 13.346 -10.498 -49.957 1.00 80.25 84 ARG A C 1
ATOM 659 O O . ARG A 1 84 ? 12.425 -11.307 -50.043 1.00 80.25 84 ARG A O 1
ATOM 666 N N . ASP A 1 85 ? 14.594 -10.857 -49.640 1.00 85.75 85 ASP A N 1
ATOM 667 C CA . ASP A 1 85 ? 14.969 -12.239 -49.326 1.00 85.75 85 ASP A CA 1
ATOM 668 C C . ASP A 1 85 ? 14.389 -12.674 -47.961 1.00 85.75 85 ASP A C 1
ATOM 670 O O . ASP A 1 85 ? 14.740 -12.113 -46.915 1.00 85.75 85 ASP A O 1
ATOM 674 N N . PRO A 1 86 ? 13.531 -13.712 -47.920 1.00 84.94 86 PRO A N 1
ATOM 675 C CA . PRO A 1 86 ? 12.967 -14.223 -46.673 1.00 84.94 86 PRO A CA 1
ATOM 676 C C . PRO A 1 86 ? 14.018 -14.705 -45.666 1.00 84.94 86 PRO A C 1
ATOM 678 O O . PRO A 1 86 ? 13.767 -14.676 -44.458 1.00 84.94 86 PRO A O 1
ATOM 681 N N . THR A 1 87 ? 15.177 -15.173 -46.138 1.00 86.94 87 THR A N 1
ATOM 682 C CA . THR A 1 87 ? 16.247 -15.679 -45.265 1.00 86.94 87 THR A CA 1
ATOM 683 C C . THR A 1 87 ? 16.950 -14.525 -44.561 1.00 86.94 87 THR A C 1
ATOM 685 O O . THR A 1 87 ? 17.080 -14.540 -43.333 1.00 86.94 87 THR A O 1
ATOM 688 N N . TYR A 1 88 ? 17.318 -13.489 -45.317 1.00 86.62 88 TYR A N 1
ATOM 689 C CA . TYR A 1 88 ? 17.863 -12.245 -44.792 1.00 86.62 88 TYR A CA 1
ATOM 690 C C . TYR A 1 88 ? 16.925 -11.596 -43.771 1.00 86.62 88 TYR A C 1
ATOM 692 O O . TYR A 1 88 ? 17.336 -11.359 -42.633 1.00 86.62 88 TYR A O 1
ATOM 700 N N . ARG A 1 89 ? 15.641 -11.403 -44.103 1.00 87.88 89 ARG A N 1
ATOM 701 C CA . ARG A 1 89 ? 14.663 -10.766 -43.198 1.00 87.88 89 ARG A CA 1
ATOM 702 C C . ARG A 1 89 ? 14.525 -11.480 -41.850 1.00 87.88 89 ARG A C 1
ATOM 704 O O . ARG A 1 89 ? 14.412 -10.827 -40.819 1.00 87.88 89 ARG A O 1
ATOM 711 N N . LYS A 1 90 ? 14.581 -12.817 -41.833 1.00 87.31 90 LYS A N 1
ATOM 712 C CA . LYS A 1 90 ? 14.567 -13.602 -40.583 1.00 87.31 90 LYS A CA 1
ATOM 713 C C . LYS A 1 90 ? 15.845 -13.441 -39.757 1.00 87.31 90 LYS A C 1
ATOM 715 O O . LYS A 1 90 ? 15.822 -13.655 -38.545 1.00 87.31 90 LYS A O 1
ATOM 720 N N . SER A 1 91 ? 16.966 -13.116 -40.401 1.00 86.44 91 SER A N 1
ATOM 721 C CA . SER A 1 91 ? 18.261 -12.926 -39.738 1.00 86.44 91 SER A CA 1
ATOM 722 C C . SER A 1 91 ? 18.416 -11.542 -39.103 1.00 86.44 91 SER A C 1
ATOM 724 O O . SER A 1 91 ? 19.154 -11.400 -38.125 1.00 86.44 91 SER A O 1
ATOM 726 N N . VAL A 1 92 ? 17.705 -10.537 -39.624 1.00 88.19 92 VAL A N 1
ATOM 727 C CA . VAL A 1 92 ? 17.746 -9.162 -39.123 1.00 88.19 92 VAL A CA 1
ATOM 728 C C . VAL A 1 92 ? 16.937 -9.055 -37.831 1.00 88.19 92 VAL A C 1
ATOM 730 O O . VAL A 1 92 ? 15.749 -9.374 -37.786 1.00 88.19 92 VAL A O 1
ATOM 733 N N . LYS A 1 93 ? 17.605 -8.587 -36.776 1.00 89.38 93 LYS A N 1
ATOM 734 C CA . LYS A 1 93 ? 17.056 -8.389 -35.429 1.00 89.38 93 LYS A CA 1
ATOM 735 C C . LYS A 1 93 ? 17.196 -6.929 -35.010 1.00 89.38 93 LYS A C 1
ATOM 737 O O . LYS A 1 93 ? 18.020 -6.200 -35.568 1.00 89.38 93 LYS A O 1
ATOM 742 N N . CYS A 1 94 ? 16.449 -6.530 -33.985 1.00 87.62 94 CYS A N 1
ATOM 743 C CA . CYS A 1 94 ? 16.611 -5.220 -33.370 1.00 87.62 94 CYS A CA 1
ATOM 744 C C . CYS A 1 94 ? 18.037 -5.063 -32.812 1.00 87.62 94 CYS A C 1
ATOM 746 O O . CYS A 1 94 ? 18.570 -5.966 -32.160 1.00 87.62 94 CYS A O 1
ATOM 748 N N . LYS A 1 95 ? 18.670 -3.911 -33.064 1.00 87.75 95 LYS A N 1
ATOM 749 C CA . LYS A 1 95 ? 19.953 -3.551 -32.446 1.00 87.75 95 LYS A CA 1
ATOM 750 C C . LYS A 1 95 ? 19.684 -2.795 -31.150 1.00 87.75 95 LYS A C 1
ATOM 752 O O . LYS A 1 95 ? 19.237 -1.653 -31.183 1.00 87.75 95 LYS A O 1
ATOM 757 N N . VAL A 1 96 ? 19.997 -3.423 -30.021 1.00 85.56 96 VAL A N 1
ATOM 758 C CA . VAL A 1 96 ? 19.796 -2.837 -28.690 1.00 85.56 96 VAL A CA 1
ATOM 759 C C . VAL A 1 96 ? 21.039 -2.056 -28.264 1.00 85.56 96 VAL A C 1
ATOM 761 O O . VAL A 1 96 ? 22.141 -2.602 -28.213 1.00 85.56 96 VAL A O 1
ATOM 764 N N . PHE A 1 97 ? 20.854 -0.780 -27.924 1.00 88.69 97 PHE A N 1
ATOM 765 C CA . PHE A 1 97 ? 21.889 0.065 -27.331 1.00 88.69 97 PHE A CA 1
ATOM 766 C C . PHE A 1 97 ? 21.691 0.121 -25.815 1.00 88.69 97 PHE A C 1
ATOM 768 O O . PHE A 1 97 ? 20.648 0.567 -25.343 1.00 88.69 97 PHE A O 1
ATOM 775 N N . LEU A 1 98 ? 22.694 -0.314 -25.048 1.00 88.00 98 LEU A N 1
ATOM 776 C CA . LEU A 1 98 ? 22.672 -0.253 -23.587 1.00 88.00 98 LEU A CA 1
ATOM 777 C C . LEU A 1 98 ? 23.476 0.958 -23.099 1.00 88.00 98 LEU A C 1
ATOM 779 O O . LEU A 1 98 ? 24.695 1.000 -23.258 1.00 88.00 98 LEU A O 1
ATOM 783 N N . GLY A 1 99 ? 22.792 1.921 -22.483 1.00 89.19 99 GLY A N 1
ATOM 784 C CA . GLY A 1 99 ? 23.410 3.052 -21.792 1.00 89.19 99 GLY A CA 1
ATOM 785 C C . GLY A 1 99 ? 23.295 2.903 -20.277 1.00 89.19 99 GLY A C 1
ATOM 786 O O . GLY A 1 99 ? 22.232 2.558 -19.768 1.00 89.19 99 GLY A O 1
ATOM 787 N N . PHE A 1 100 ? 24.375 3.181 -19.549 1.00 90.38 100 PHE A N 1
ATOM 788 C CA . PHE A 1 100 ? 24.388 3.217 -18.086 1.00 90.38 100 PHE A CA 1
ATOM 789 C C . PHE A 1 100 ? 25.373 4.278 -17.589 1.00 90.38 100 PHE A C 1
ATOM 791 O O . PHE A 1 100 ? 26.326 4.644 -18.279 1.00 90.38 100 PHE A O 1
ATOM 798 N N . THR A 1 101 ? 25.145 4.783 -16.382 1.00 90.94 101 THR A N 1
ATOM 799 C CA . THR A 1 101 ? 26.017 5.762 -15.729 1.00 90.94 101 THR A CA 1
ATOM 800 C C . THR A 1 101 ? 27.115 5.067 -14.920 1.00 90.94 101 THR A C 1
ATOM 802 O O . THR A 1 101 ? 26.941 3.947 -14.439 1.00 90.94 101 THR A O 1
ATOM 805 N N . SER A 1 102 ? 28.266 5.726 -14.747 1.00 90.94 102 SER A N 1
ATOM 806 C CA . SER A 1 102 ? 29.453 5.121 -14.118 1.00 90.94 102 SER A CA 1
ATOM 807 C C . SER A 1 102 ? 29.219 4.641 -12.682 1.00 90.94 102 SER A C 1
ATOM 809 O O . SER A 1 102 ? 29.780 3.624 -12.283 1.00 90.94 102 SER A O 1
ATOM 811 N N . ASN A 1 103 ? 28.344 5.305 -11.922 1.00 89.75 103 ASN A N 1
ATOM 812 C CA . ASN A 1 103 ? 27.990 4.909 -10.557 1.00 89.75 103 ASN A CA 1
ATOM 813 C C . ASN A 1 103 ? 27.319 3.526 -10.471 1.00 89.75 103 ASN A C 1
ATOM 815 O O . ASN A 1 103 ? 27.412 2.888 -9.427 1.00 89.75 103 ASN A O 1
ATOM 819 N N . LEU A 1 104 ? 26.685 3.032 -11.543 1.00 90.44 104 LEU A N 1
ATOM 820 C CA . LEU A 1 104 ? 26.098 1.685 -11.569 1.00 90.44 104 LEU A CA 1
ATOM 821 C C . LEU A 1 104 ? 27.158 0.575 -11.668 1.00 90.44 104 LEU A C 1
ATOM 823 O O . LEU A 1 104 ? 26.901 -0.553 -11.268 1.00 90.44 104 LEU A O 1
ATOM 827 N N . ILE A 1 105 ? 28.366 0.879 -12.153 1.00 92.69 105 ILE A N 1
ATOM 828 C CA . ILE A 1 105 ? 29.483 -0.085 -12.171 1.00 92.69 105 ILE A CA 1
ATOM 829 C C . ILE A 1 105 ? 30.109 -0.254 -10.784 1.00 92.69 105 ILE A C 1
ATOM 831 O O . ILE A 1 105 ? 30.710 -1.286 -10.494 1.00 92.69 105 ILE A O 1
ATOM 835 N N . SER A 1 106 ? 29.946 0.738 -9.909 1.00 91.06 106 SER A N 1
ATOM 836 C CA . SER A 1 106 ? 30.340 0.653 -8.501 1.00 91.06 106 SER A CA 1
ATOM 837 C C . SER A 1 106 ? 29.333 -0.122 -7.639 1.00 91.06 106 SER A C 1
ATOM 839 O O . SER A 1 106 ? 29.524 -0.210 -6.431 1.00 91.06 106 SER A O 1
ATOM 841 N N . SER A 1 107 ? 28.267 -0.660 -8.238 1.00 95.06 107 SER A N 1
ATOM 842 C CA . SER A 1 107 ? 27.229 -1.448 -7.574 1.00 95.06 107 SER A CA 1
ATOM 843 C C . SER A 1 107 ? 27.165 -2.870 -8.155 1.00 95.06 107 SER A C 1
ATOM 845 O O . SER A 1 107 ? 27.808 -3.172 -9.164 1.00 95.06 107 SER A O 1
ATOM 847 N N . GLY A 1 108 ? 26.353 -3.748 -7.563 1.00 94.06 108 GLY A N 1
ATOM 848 C CA . GLY A 1 108 ? 26.105 -5.100 -8.076 1.00 94.06 108 GLY A CA 1
ATOM 849 C C . GLY A 1 108 ? 25.460 -5.121 -9.469 1.00 94.06 108 GLY A C 1
ATOM 850 O O . GLY A 1 108 ? 25.509 -6.129 -10.168 1.00 94.06 108 GLY A O 1
ATOM 851 N N . VAL A 1 109 ? 24.937 -3.988 -9.957 1.00 94.69 109 VAL A N 1
ATOM 852 C CA . VAL A 1 109 ? 24.465 -3.855 -11.349 1.00 94.69 109 VAL A CA 1
ATOM 853 C C . VAL A 1 109 ? 25.596 -4.124 -12.354 1.00 94.69 109 VAL A C 1
ATOM 855 O O . VAL A 1 109 ? 25.332 -4.555 -13.479 1.00 94.69 109 VAL A O 1
ATOM 858 N N . ARG A 1 110 ? 26.864 -3.971 -11.944 1.00 95.06 110 ARG A N 1
ATOM 859 C CA . ARG A 1 110 ? 28.037 -4.393 -12.719 1.00 95.06 110 ARG A CA 1
ATOM 860 C C . ARG A 1 110 ? 27.936 -5.835 -13.219 1.00 95.06 110 ARG A C 1
ATOM 862 O O . ARG A 1 110 ? 28.293 -6.078 -14.370 1.00 95.06 110 ARG A O 1
ATOM 869 N N . ASP A 1 111 ? 27.466 -6.776 -12.401 1.00 94.81 111 ASP A N 1
ATOM 870 C CA . ASP A 1 111 ? 27.368 -8.190 -12.787 1.00 94.81 111 ASP A CA 1
ATOM 871 C C . ASP A 1 111 ? 26.288 -8.433 -13.840 1.00 94.81 111 ASP A C 1
ATOM 873 O O . ASP A 1 111 ? 26.487 -9.213 -14.773 1.00 94.81 111 ASP A O 1
ATOM 877 N N . ILE A 1 112 ? 25.198 -7.670 -13.765 1.00 93.00 112 ILE A N 1
ATOM 878 C CA . ILE A 1 112 ? 24.126 -7.676 -14.763 1.00 93.00 112 ILE A CA 1
ATOM 879 C C . ILE A 1 112 ? 24.655 -7.137 -16.099 1.00 93.00 112 ILE A C 1
ATOM 881 O O . ILE A 1 112 ? 24.491 -7.769 -17.142 1.00 93.00 112 ILE A O 1
ATOM 885 N N . ILE A 1 113 ? 25.360 -6.001 -16.078 1.00 92.94 113 ILE A N 1
ATOM 886 C CA . ILE A 1 113 ? 25.972 -5.412 -17.280 1.00 92.94 113 ILE A CA 1
ATOM 887 C C . ILE A 1 113 ? 27.009 -6.368 -17.878 1.00 92.94 113 ILE A C 1
ATOM 889 O O . ILE A 1 113 ? 27.016 -6.602 -19.088 1.00 92.94 113 ILE A O 1
ATOM 893 N N . ARG A 1 114 ? 27.863 -6.962 -17.035 1.00 92.81 114 ARG A N 1
ATOM 894 C CA . ARG A 1 114 ? 28.848 -7.970 -17.444 1.00 92.81 114 ARG A CA 1
ATOM 895 C C . ARG A 1 114 ? 28.166 -9.135 -18.157 1.00 92.81 114 ARG A C 1
ATOM 897 O O . ARG A 1 114 ? 28.617 -9.509 -19.238 1.00 92.81 114 ARG A O 1
ATOM 904 N N . TYR A 1 115 ? 27.088 -9.676 -17.590 1.00 92.75 115 TYR A N 1
ATOM 905 C CA . TYR A 1 115 ? 26.321 -10.760 -18.199 1.00 92.75 115 TYR A CA 1
ATOM 906 C C . TYR A 1 115 ? 25.795 -10.384 -19.591 1.00 92.75 115 TYR A C 1
ATOM 908 O O . TYR A 1 115 ? 26.016 -11.134 -20.547 1.00 92.75 115 TYR A O 1
ATOM 916 N N . LEU A 1 116 ? 25.164 -9.212 -19.730 1.00 90.44 116 LEU A N 1
ATOM 917 C CA . LEU A 1 116 ? 24.611 -8.745 -21.007 1.00 90.44 116 LEU A CA 1
ATOM 918 C C . LEU A 1 116 ? 25.698 -8.602 -22.086 1.00 90.44 116 LEU A C 1
ATOM 920 O O . LEU A 1 116 ? 25.513 -9.033 -23.225 1.00 90.44 116 LEU A O 1
ATOM 924 N N . VAL A 1 117 ? 26.864 -8.056 -21.726 1.00 88.50 117 VAL A N 1
ATOM 925 C CA . VAL A 1 117 ? 27.998 -7.897 -22.653 1.00 88.50 117 VAL A CA 1
ATOM 926 C C . VAL A 1 117 ? 28.600 -9.250 -23.045 1.00 88.50 117 VAL A C 1
ATOM 928 O O . VAL A 1 117 ? 28.873 -9.480 -24.224 1.00 88.50 117 VAL A O 1
ATOM 931 N N . GLN A 1 118 ? 28.767 -10.169 -22.090 1.00 89.25 118 GLN A N 1
ATOM 932 C CA . GLN A 1 118 ? 29.306 -11.510 -22.346 1.00 89.25 118 GLN A CA 1
ATOM 933 C C . GLN A 1 118 ? 28.445 -12.299 -23.344 1.00 89.25 118 GLN A C 1
ATOM 935 O O . GLN A 1 118 ? 28.979 -12.922 -24.262 1.00 89.25 118 GLN A O 1
ATOM 940 N N . HIS A 1 119 ? 27.117 -12.236 -23.216 1.00 82.31 119 HIS A N 1
ATOM 941 C CA . HIS A 1 119 ? 26.204 -13.023 -24.054 1.00 82.31 119 HIS A CA 1
ATOM 942 C C . HIS A 1 119 ? 25.849 -12.352 -25.381 1.00 82.31 119 HIS A C 1
ATOM 944 O O . HIS A 1 119 ? 25.461 -13.044 -26.321 1.00 82.31 119 HIS A O 1
ATOM 950 N N . SER A 1 120 ? 26.078 -11.044 -25.509 1.00 67.44 120 SER A N 1
ATOM 951 C CA . SER A 1 120 ? 26.058 -10.357 -26.804 1.00 67.44 120 SER A CA 1
ATOM 952 C C . SER A 1 120 ? 27.197 -10.843 -27.725 1.00 67.44 120 SER A C 1
ATOM 954 O O . SER A 1 120 ? 27.006 -11.028 -28.929 1.00 67.44 120 SER A O 1
ATOM 956 N N . MET A 1 121 ? 28.376 -11.167 -27.167 1.00 47.09 121 MET A N 1
ATOM 957 C CA . MET A 1 121 ? 29.556 -11.588 -27.945 1.00 47.09 121 MET A CA 1
ATOM 958 C C . MET A 1 121 ? 29.499 -13.018 -28.507 1.00 47.09 121 MET A C 1
ATOM 960 O O . MET A 1 121 ? 30.143 -13.297 -29.521 1.00 47.09 121 MET A O 1
ATOM 964 N N . ASN A 1 122 ? 28.680 -13.916 -27.949 1.00 42.38 122 ASN A N 1
ATOM 965 C CA . ASN A 1 122 ? 28.507 -15.271 -28.500 1.00 42.38 122 ASN A CA 1
ATOM 966 C C . ASN A 1 122 ? 27.820 -15.287 -29.881 1.00 42.38 122 ASN A C 1
ATOM 968 O O . ASN A 1 122 ? 27.877 -16.294 -30.589 1.00 42.38 122 ASN A O 1
ATOM 972 N N . HIS A 1 123 ? 27.222 -14.167 -30.302 1.00 43.38 123 HIS A N 1
ATOM 973 C CA . HIS A 1 123 ? 26.725 -13.985 -31.665 1.00 43.38 123 HIS A CA 1
ATOM 974 C C . HIS A 1 123 ? 27.831 -13.528 -32.642 1.00 43.38 123 HIS A C 1
ATOM 976 O O . HIS A 1 123 ? 27.791 -13.899 -33.814 1.00 43.38 123 HIS A O 1
ATOM 982 N N . PHE A 1 124 ? 28.848 -12.800 -32.158 1.00 38.31 124 PHE A N 1
ATOM 983 C CA . PHE A 1 124 ? 30.021 -12.375 -32.939 1.00 38.31 124 PHE A CA 1
ATOM 984 C C . PHE A 1 124 ? 31.066 -13.489 -33.106 1.00 38.31 124 PHE A C 1
ATOM 986 O O . PHE A 1 124 ? 31.751 -13.538 -34.123 1.00 38.31 124 PHE A O 1
ATOM 993 N N . ALA A 1 125 ? 31.153 -14.440 -32.171 1.00 38.16 125 ALA A N 1
ATOM 994 C CA . ALA A 1 125 ? 32.042 -15.600 -32.303 1.00 38.16 125 ALA A CA 1
ATOM 995 C C . ALA A 1 125 ? 31.642 -16.555 -33.452 1.00 38.16 125 ALA A C 1
ATOM 997 O O . ALA A 1 125 ? 32.482 -17.301 -33.950 1.00 38.16 125 ALA A O 1
ATOM 998 N N . LYS A 1 126 ? 30.372 -16.532 -33.893 1.00 34.84 126 LYS A N 1
ATOM 999 C CA . LYS A 1 126 ? 29.878 -17.337 -35.028 1.00 34.84 126 LYS A CA 1
ATOM 1000 C C . LYS A 1 126 ? 29.957 -16.628 -36.382 1.00 34.84 126 LYS A C 1
ATOM 1002 O O . LYS A 1 126 ? 29.870 -17.308 -37.394 1.00 34.84 126 LYS A O 1
ATOM 1007 N N . ASN A 1 127 ? 30.135 -15.308 -36.396 1.00 35.53 127 ASN A N 1
ATOM 1008 C CA . ASN A 1 127 ? 30.336 -14.496 -37.594 1.00 35.53 127 ASN A CA 1
ATOM 1009 C C . ASN A 1 127 ? 31.281 -13.342 -37.229 1.00 35.53 127 ASN A C 1
ATOM 1011 O O . ASN A 1 127 ? 30.804 -12.304 -36.755 1.00 35.53 127 ASN A O 1
ATOM 1015 N N . PRO A 1 128 ? 32.606 -13.508 -37.394 1.00 31.03 128 PRO A N 1
ATOM 1016 C CA . PRO A 1 128 ? 33.527 -12.418 -37.135 1.00 31.03 128 PRO A CA 1
ATOM 1017 C C . PRO A 1 128 ? 33.200 -11.271 -38.105 1.00 31.03 128 PRO A C 1
ATOM 1019 O O . PRO A 1 128 ? 33.097 -11.507 -39.312 1.00 31.03 128 PRO A O 1
ATOM 1022 N N . PRO A 1 129 ? 33.023 -10.029 -37.623 1.00 33.88 129 PRO A N 1
ATOM 1023 C CA . PRO A 1 129 ? 32.996 -8.887 -38.515 1.00 33.88 129 PRO A CA 1
ATOM 1024 C C . PRO A 1 129 ? 34.359 -8.826 -39.204 1.00 33.88 129 PRO A C 1
ATOM 1026 O O . PRO A 1 129 ? 35.389 -9.047 -38.562 1.00 33.88 129 PRO A O 1
ATOM 1029 N N . ALA A 1 130 ? 34.365 -8.567 -40.514 1.00 34.53 130 ALA A N 1
ATOM 1030 C CA . ALA A 1 130 ? 35.594 -8.362 -41.265 1.00 34.53 130 ALA A CA 1
ATOM 1031 C C . ALA A 1 130 ? 36.474 -7.362 -40.502 1.00 34.53 130 ALA A C 1
ATOM 1033 O O . ALA A 1 130 ? 36.068 -6.223 -40.264 1.00 34.53 130 ALA A O 1
ATOM 1034 N N . CYS A 1 131 ? 37.641 -7.828 -40.051 1.00 28.42 131 CYS A N 1
ATOM 1035 C CA . CYS A 1 131 ? 38.598 -7.021 -39.318 1.00 28.42 131 CYS A CA 1
ATOM 1036 C C . CYS A 1 131 ? 38.889 -5.736 -40.097 1.00 28.42 131 CYS A C 1
ATOM 1038 O O . CYS A 1 131 ? 39.511 -5.779 -41.156 1.00 28.42 131 CYS A O 1
ATOM 1040 N N . ILE A 1 132 ? 38.529 -4.586 -39.530 1.00 32.03 132 ILE A N 1
ATOM 1041 C CA . ILE A 1 132 ? 39.325 -3.386 -39.754 1.00 32.03 132 ILE A CA 1
ATOM 1042 C C . ILE A 1 132 ? 40.557 -3.576 -38.878 1.00 32.03 132 ILE A C 1
ATOM 1044 O O . ILE A 1 132 ? 40.496 -3.507 -37.652 1.00 32.03 132 ILE A O 1
ATOM 1048 N N . SER A 1 133 ? 41.667 -3.921 -39.524 1.00 31.22 133 SER A N 1
ATOM 1049 C CA . SER A 1 133 ? 42.974 -3.989 -38.896 1.00 31.22 133 SER A CA 1
ATOM 1050 C C . SER A 1 133 ? 43.370 -2.599 -38.398 1.00 31.22 133 SER A C 1
ATOM 1052 O O . SER A 1 133 ? 43.848 -1.763 -39.162 1.00 31.22 133 SER A O 1
ATOM 1054 N N . THR A 1 134 ? 43.243 -2.368 -37.103 1.00 30.16 134 THR A N 1
ATOM 1055 C CA . THR A 1 134 ? 44.176 -1.496 -36.394 1.00 30.16 134 THR A CA 1
ATOM 1056 C C . THR A 1 134 ? 44.828 -2.348 -35.328 1.00 30.16 134 THR A C 1
ATOM 1058 O O . THR A 1 134 ? 44.211 -2.690 -34.321 1.00 30.16 134 THR A O 1
ATOM 1061 N N . ALA A 1 135 ? 46.061 -2.758 -35.615 1.00 28.73 135 ALA A N 1
ATOM 1062 C CA . ALA A 1 135 ? 46.951 -3.362 -34.646 1.00 28.73 135 ALA A CA 1
ATOM 1063 C C . ALA A 1 135 ? 47.077 -2.412 -33.446 1.00 28.73 135 ALA A C 1
ATOM 1065 O O . ALA A 1 135 ? 47.632 -1.323 -33.570 1.00 28.73 135 ALA A O 1
ATOM 1066 N N . CYS A 1 136 ? 46.539 -2.809 -32.296 1.00 28.88 136 CYS A N 1
ATOM 1067 C CA . CYS A 1 136 ? 46.985 -2.266 -31.023 1.00 28.88 136 CYS A CA 1
ATOM 1068 C C . CYS A 1 136 ? 48.223 -3.063 -30.623 1.00 28.88 136 CYS A C 1
ATOM 1070 O O . CYS A 1 136 ? 48.112 -4.153 -30.063 1.00 28.88 136 CYS A O 1
ATOM 1072 N N . ASP A 1 137 ? 49.393 -2.521 -30.954 1.00 26.58 137 ASP A N 1
ATOM 1073 C CA . ASP A 1 137 ? 50.662 -2.968 -30.394 1.00 26.58 137 ASP A CA 1
ATOM 1074 C C . ASP A 1 137 ? 50.638 -2.762 -28.875 1.00 26.58 137 ASP A C 1
ATOM 1076 O O . ASP A 1 137 ? 50.524 -1.646 -28.360 1.00 26.58 137 ASP A O 1
ATOM 1080 N N . SER A 1 138 ? 50.761 -3.861 -28.139 1.00 32.12 138 SER A N 1
ATOM 1081 C CA . SER A 1 138 ? 50.826 -3.914 -26.680 1.00 32.12 138 SER A CA 1
ATOM 1082 C C . SER A 1 138 ? 52.206 -3.513 -26.132 1.00 32.12 138 SER A C 1
ATOM 1084 O O . SER A 1 138 ? 52.719 -4.155 -25.218 1.00 32.12 138 SER A O 1
ATOM 1086 N N . SER A 1 139 ? 52.828 -2.462 -26.677 1.00 28.58 139 SER A N 1
ATOM 1087 C CA . SER A 1 139 ? 54.180 -2.015 -26.295 1.00 28.58 139 SER A CA 1
ATOM 1088 C C . SER A 1 139 ? 54.319 -0.515 -25.994 1.00 28.58 139 SER A C 1
ATOM 1090 O O . SER A 1 139 ? 55.438 -0.030 -25.871 1.00 28.58 139 SER A O 1
ATOM 1092 N N . LEU A 1 140 ? 53.220 0.232 -25.832 1.00 28.12 140 LEU A N 1
ATOM 1093 C CA . LEU A 1 140 ? 53.260 1.694 -25.624 1.00 28.12 140 LEU A CA 1
ATOM 1094 C C . LEU A 1 140 ? 52.868 2.186 -24.217 1.00 28.12 140 LEU A C 1
ATOM 1096 O O . LEU A 1 140 ? 52.768 3.389 -23.998 1.00 28.12 140 LEU A O 1
ATOM 1100 N N . PHE A 1 141 ? 52.739 1.295 -23.228 1.00 30.03 141 PHE A N 1
ATOM 1101 C CA . PHE A 1 141 ? 52.670 1.678 -21.808 1.00 30.03 141 PHE A CA 1
ATOM 1102 C C . PHE A 1 141 ? 54.034 1.533 -21.124 1.00 30.03 141 PHE A C 1
ATOM 1104 O O . PHE A 1 141 ? 54.198 0.784 -20.167 1.00 30.03 141 PHE A O 1
ATOM 1111 N N . ALA A 1 142 ? 55.032 2.260 -21.617 1.00 33.78 142 ALA A N 1
ATOM 1112 C CA . ALA A 1 142 ? 56.229 2.551 -20.841 1.00 33.78 142 ALA A CA 1
ATOM 1113 C C . ALA A 1 142 ? 56.855 3.860 -21.330 1.00 33.78 142 ALA A C 1
ATOM 1115 O O . ALA A 1 142 ? 57.303 3.953 -22.467 1.00 33.78 142 ALA A O 1
ATOM 1116 N N . SER A 1 143 ? 56.940 4.829 -20.416 1.00 36.34 143 SER A N 1
ATOM 1117 C CA . SER A 1 143 ? 57.726 6.070 -20.492 1.00 36.34 143 SER A CA 1
ATOM 1118 C C . SER A 1 143 ? 57.298 7.130 -21.520 1.00 36.34 143 SER A C 1
ATOM 1120 O O . SER A 1 143 ? 57.283 6.902 -22.721 1.00 36.34 143 SER A O 1
ATOM 1122 N N . GLY A 1 144 ? 57.019 8.343 -21.037 1.00 26.52 144 GLY A N 1
ATOM 1123 C CA . GLY A 1 144 ? 56.855 9.513 -21.900 1.00 26.52 144 GLY A CA 1
ATOM 1124 C C . GLY A 1 144 ? 56.255 10.704 -21.164 1.00 26.52 144 GLY A C 1
ATOM 1125 O O . GLY A 1 144 ? 55.049 10.777 -20.973 1.00 26.52 144 GLY A O 1
ATOM 1126 N N . SER A 1 145 ? 57.118 11.613 -20.723 1.00 27.92 145 SER A N 1
ATOM 1127 C CA . SER A 1 145 ? 56.817 12.896 -20.085 1.00 27.92 145 SER A CA 1
ATOM 1128 C C . SER A 1 145 ? 55.892 13.790 -20.922 1.00 27.92 145 SER A C 1
ATOM 1130 O O . SER A 1 145 ? 56.140 13.998 -22.108 1.00 27.92 145 SER A O 1
ATOM 1132 N N . CYS A 1 146 ? 54.880 14.386 -20.288 1.00 25.86 146 CYS A N 1
ATOM 1133 C CA . CYS A 1 146 ? 54.071 15.453 -20.878 1.00 25.86 146 CYS A CA 1
ATOM 1134 C C . CYS A 1 146 ? 54.813 16.795 -20.801 1.00 25.86 146 CYS A C 1
ATOM 1136 O O . CYS A 1 146 ? 54.875 17.388 -19.725 1.00 25.86 146 CYS A O 1
ATOM 1138 N N . ASP A 1 147 ? 55.302 17.294 -21.937 1.00 27.03 147 ASP A N 1
ATOM 1139 C CA . ASP A 1 147 ? 55.643 18.707 -22.110 1.00 27.03 147 ASP A CA 1
ATOM 1140 C C . ASP A 1 147 ? 54.479 19.444 -22.781 1.00 27.03 147 ASP A C 1
ATOM 1142 O O . ASP A 1 147 ? 54.046 19.127 -23.890 1.00 27.03 147 ASP A O 1
ATOM 1146 N N . SER A 1 148 ? 53.963 20.446 -22.076 1.00 29.61 148 SER A N 1
ATOM 1147 C CA . SER A 1 148 ? 52.937 21.371 -22.540 1.00 29.61 148 SER A CA 1
ATOM 1148 C C . SER A 1 148 ? 53.571 22.504 -23.349 1.00 29.61 148 SER A C 1
ATOM 1150 O O . SER A 1 148 ? 54.221 23.386 -22.785 1.00 29.61 148 SER A O 1
ATOM 1152 N N . ALA A 1 149 ? 53.324 22.531 -24.655 1.00 26.33 149 ALA A N 1
ATOM 1153 C CA . ALA A 1 149 ? 53.543 23.701 -25.495 1.00 26.33 149 ALA A CA 1
ATOM 1154 C C . ALA A 1 149 ? 52.238 24.026 -26.224 1.00 26.33 149 ALA A C 1
ATOM 1156 O O . ALA A 1 149 ? 51.704 23.149 -26.895 1.00 26.33 149 ALA A O 1
ATOM 1157 N N . LEU A 1 150 ? 51.741 25.260 -26.054 1.00 28.03 150 LEU A N 1
ATOM 1158 C CA . LEU A 1 150 ? 51.029 26.100 -27.038 1.00 28.03 150 LEU A CA 1
ATOM 1159 C C . LEU A 1 150 ? 50.152 27.137 -26.316 1.00 28.03 150 LEU A C 1
ATOM 1161 O O . LEU A 1 150 ? 49.013 26.852 -25.982 1.00 28.03 150 LEU A O 1
ATOM 1165 N N . PHE A 1 151 ? 50.678 28.347 -26.112 1.00 27.39 151 PHE A N 1
ATOM 1166 C CA . PHE A 1 151 ? 49.931 29.613 -26.179 1.00 27.39 151 PHE A CA 1
ATOM 1167 C C . PHE A 1 151 ? 50.962 30.747 -26.273 1.00 27.39 151 PHE A C 1
ATOM 1169 O O . PHE A 1 151 ? 51.681 31.014 -25.317 1.00 27.39 151 PHE A O 1
ATOM 1176 N N . ASN A 1 152 ? 51.071 31.387 -27.438 1.00 26.98 152 ASN A N 1
ATOM 1177 C CA . ASN A 1 152 ? 51.845 32.615 -27.623 1.00 26.98 152 ASN A CA 1
ATOM 1178 C C . ASN A 1 152 ? 51.116 33.507 -28.634 1.00 26.98 152 ASN A C 1
ATOM 1180 O O . ASN A 1 152 ? 50.978 33.139 -29.799 1.00 26.98 152 ASN A O 1
ATOM 1184 N N . SER A 1 153 ? 50.676 34.686 -28.195 1.00 28.91 153 SER A N 1
ATOM 1185 C CA . SER A 1 153 ? 50.278 35.795 -29.069 1.00 28.91 153 SER A CA 1
ATOM 1186 C C . SER A 1 153 ? 50.427 37.136 -28.343 1.00 28.91 153 SER A C 1
ATOM 1188 O O . SER A 1 153 ? 50.067 37.221 -27.171 1.00 28.91 153 SER A O 1
ATOM 1190 N N . ALA A 1 154 ? 50.846 38.158 -29.104 1.00 31.67 154 ALA A N 1
ATOM 1191 C CA . ALA A 1 154 ? 51.120 39.566 -28.754 1.00 31.67 154 ALA A CA 1
ATOM 1192 C C . ALA A 1 154 ? 52.482 39.805 -28.069 1.00 31.67 154 ALA A C 1
ATOM 1194 O O . ALA A 1 154 ? 52.855 39.086 -27.158 1.00 31.67 154 ALA A O 1
ATOM 1195 N N . GLY A 1 155 ? 53.315 40.786 -28.419 1.00 29.78 155 GLY A N 1
ATOM 1196 C CA . GLY A 1 155 ? 53.269 41.920 -29.344 1.00 29.78 155 GLY A CA 1
ATOM 1197 C C . GLY A 1 155 ? 54.527 42.772 -29.060 1.00 29.78 155 GLY A C 1
ATOM 1198 O O . GLY A 1 155 ? 54.995 42.826 -27.927 1.00 29.78 155 GLY A O 1
ATOM 1199 N N . SER A 1 156 ? 55.125 43.364 -30.091 1.00 29.42 156 SER A N 1
ATOM 1200 C CA . SER A 1 156 ? 56.389 44.136 -30.106 1.00 29.42 156 SER A CA 1
ATOM 1201 C C . SER A 1 156 ? 56.349 45.468 -29.316 1.00 29.42 156 SER A C 1
ATOM 1203 O O . SER A 1 156 ? 55.286 46.080 -29.265 1.00 29.42 156 SER A O 1
ATOM 1205 N N . VAL A 1 157 ? 57.466 45.960 -28.724 1.00 29.92 157 VAL A N 1
ATOM 1206 C CA . VAL A 1 157 ? 58.313 47.159 -29.089 1.00 29.92 157 VAL A CA 1
ATOM 1207 C C . VAL A 1 157 ? 59.036 47.667 -27.777 1.00 29.92 157 VAL A C 1
ATOM 1209 O O . VAL A 1 157 ? 58.430 47.480 -26.725 1.00 29.92 157 VAL A O 1
ATOM 1212 N N . PRO A 1 158 ? 60.209 48.375 -27.710 1.00 36.53 158 PRO A N 1
ATOM 1213 C CA . PRO A 1 158 ? 61.566 48.186 -28.277 1.00 36.53 158 PRO A CA 1
ATOM 1214 C C . PRO A 1 158 ? 62.774 48.387 -27.272 1.00 36.53 158 PRO A C 1
ATOM 1216 O O . PRO A 1 158 ? 62.627 48.846 -26.147 1.00 36.53 158 PRO A O 1
ATOM 1219 N N . ALA A 1 159 ? 63.997 48.108 -27.762 1.00 30.67 159 ALA A N 1
ATOM 1220 C CA . ALA A 1 159 ? 65.336 48.699 -27.481 1.00 30.67 159 ALA A CA 1
ATOM 1221 C C . ALA A 1 159 ? 65.961 48.843 -26.051 1.00 30.67 159 ALA A C 1
ATOM 1223 O O . ALA A 1 159 ? 65.718 49.795 -25.321 1.00 30.67 159 ALA A O 1
ATOM 1224 N N . ALA A 1 160 ? 66.929 47.946 -25.791 1.00 34.69 160 ALA A N 1
ATOM 1225 C CA . ALA A 1 160 ? 68.304 48.094 -25.252 1.00 34.69 160 ALA A CA 1
ATOM 1226 C C . ALA A 1 160 ? 68.671 49.027 -24.061 1.00 34.69 160 ALA A C 1
ATOM 1228 O O . ALA A 1 160 ? 68.665 50.249 -24.174 1.00 34.69 160 ALA A O 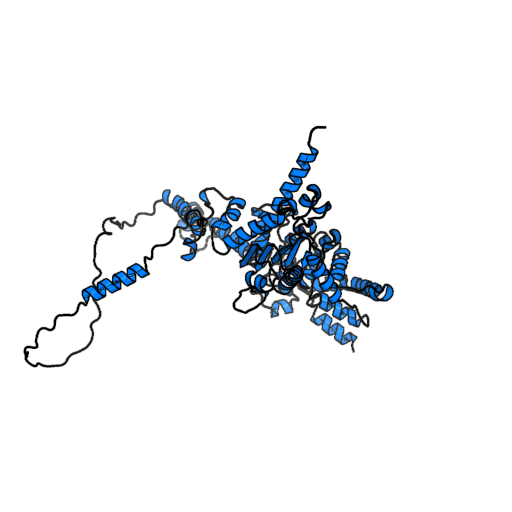1
ATOM 1229 N N . ILE A 1 161 ? 69.252 48.413 -23.010 1.00 34.97 161 ILE A N 1
ATOM 1230 C CA . ILE A 1 161 ? 70.246 48.986 -22.067 1.00 34.97 161 ILE A CA 1
ATOM 1231 C C . ILE A 1 161 ? 71.328 47.899 -21.797 1.00 34.97 161 ILE A C 1
ATOM 1233 O O . ILE A 1 161 ? 70.953 46.730 -21.678 1.00 34.97 161 ILE A O 1
ATOM 1237 N N . PRO A 1 162 ? 72.646 48.203 -21.713 1.00 36.03 162 PRO A N 1
ATOM 1238 C CA . PRO A 1 162 ? 73.714 47.198 -21.567 1.00 36.03 162 PRO A CA 1
ATOM 1239 C C . PRO A 1 162 ? 73.792 46.608 -20.142 1.00 36.03 162 PRO A C 1
ATOM 1241 O O . PRO A 1 162 ? 73.298 47.224 -19.193 1.00 36.03 162 PRO A O 1
ATOM 1244 N N . PRO A 1 163 ? 74.434 45.438 -19.945 1.00 36.94 163 PRO A N 1
ATOM 1245 C CA . PRO A 1 163 ? 74.390 44.728 -18.675 1.00 36.94 163 PRO A CA 1
ATOM 1246 C C . PRO A 1 163 ? 75.309 45.402 -17.651 1.00 36.94 163 PRO A C 1
ATOM 1248 O O . PRO A 1 163 ? 76.525 45.444 -17.816 1.00 36.94 163 PRO A O 1
ATOM 1251 N N . THR A 1 164 ? 74.739 45.888 -16.550 1.00 37.88 164 THR A N 1
ATOM 1252 C CA . THR A 1 164 ? 75.504 46.138 -15.324 1.00 37.88 164 THR A CA 1
ATOM 1253 C C . THR A 1 164 ? 75.460 44.872 -14.477 1.00 37.88 164 THR A C 1
ATOM 1255 O O . THR A 1 164 ? 74.390 44.327 -14.201 1.00 37.88 164 THR A O 1
ATOM 1258 N N . ALA A 1 165 ? 76.638 44.365 -14.113 1.00 46.59 165 ALA A N 1
ATOM 1259 C CA . ALA A 1 165 ? 76.804 43.172 -13.298 1.00 46.59 165 ALA A CA 1
ATOM 1260 C C . ALA A 1 165 ? 76.051 43.325 -11.965 1.00 46.59 165 ALA A C 1
ATOM 1262 O O . ALA A 1 165 ? 76.478 44.058 -11.074 1.00 46.59 165 ALA A O 1
ATOM 1263 N N . ARG A 1 166 ? 74.914 42.632 -11.828 1.00 35.84 166 ARG A N 1
ATOM 1264 C CA . ARG A 1 166 ? 74.260 42.415 -10.534 1.00 35.84 166 ARG A CA 1
ATOM 1265 C C . ARG A 1 166 ? 74.771 41.105 -9.935 1.00 35.84 166 ARG A C 1
ATOM 1267 O O . ARG A 1 166 ? 74.922 40.129 -10.669 1.00 35.84 166 ARG A O 1
ATOM 1274 N N . PRO A 1 167 ? 75.027 41.069 -8.620 1.00 38.75 167 PRO A N 1
ATOM 1275 C CA . PRO A 1 167 ? 75.563 39.892 -7.954 1.00 38.75 167 PRO A CA 1
ATOM 1276 C C . PRO A 1 167 ? 74.589 38.723 -8.105 1.00 38.75 167 PRO A C 1
ATOM 1278 O O . PRO A 1 167 ? 73.376 38.895 -7.959 1.00 38.75 167 PRO A O 1
ATOM 1281 N N . VAL A 1 168 ? 75.128 37.536 -8.391 1.00 42.62 168 VAL A N 1
ATOM 1282 C CA . VAL A 1 168 ? 74.388 36.271 -8.397 1.00 42.62 168 VAL A CA 1
ATOM 1283 C C . VAL A 1 168 ? 73.716 36.111 -7.031 1.00 42.62 168 VAL A C 1
ATOM 1285 O O . VAL A 1 168 ? 74.367 35.772 -6.046 1.00 42.62 168 VAL A O 1
ATOM 1288 N N . ARG A 1 169 ? 72.407 36.378 -6.947 1.00 43.75 169 ARG A N 1
ATOM 1289 C CA . ARG A 1 169 ? 71.595 35.879 -5.833 1.00 43.75 169 ARG A CA 1
ATOM 1290 C C . ARG A 1 169 ? 71.394 34.381 -6.065 1.00 43.75 169 ARG A C 1
ATOM 1292 O O . ARG A 1 169 ? 71.088 34.002 -7.198 1.00 43.75 169 ARG A O 1
ATOM 1299 N N . PRO A 1 170 ? 71.544 33.527 -5.041 1.00 46.69 170 PRO A N 1
ATOM 1300 C CA . PRO A 1 170 ? 71.249 32.110 -5.194 1.00 46.69 170 PRO A CA 1
ATOM 1301 C C . PRO A 1 170 ? 69.790 31.964 -5.642 1.00 46.69 170 PRO A C 1
ATOM 1303 O O . PRO A 1 170 ? 68.899 32.570 -5.044 1.00 46.69 170 PRO A O 1
ATOM 1306 N N . LYS A 1 171 ? 69.542 31.194 -6.711 1.00 47.03 171 LYS A N 1
ATOM 1307 C CA . LYS A 1 171 ? 68.183 30.782 -7.085 1.00 47.03 171 LYS A CA 1
ATOM 1308 C C . LYS A 1 171 ? 67.560 30.109 -5.851 1.00 47.03 171 LYS A C 1
ATOM 1310 O O . LYS A 1 171 ? 68.133 29.127 -5.376 1.00 47.03 171 LYS A O 1
ATOM 1315 N N . PRO A 1 172 ? 66.444 30.606 -5.289 1.00 49.16 172 PRO A N 1
ATOM 1316 C CA . PRO A 1 172 ? 65.773 29.876 -4.232 1.00 49.16 172 PRO A CA 1
ATOM 1317 C C . PRO A 1 172 ? 65.177 28.588 -4.811 1.00 49.16 172 PRO A C 1
ATOM 1319 O O . PRO A 1 172 ? 64.861 28.500 -5.997 1.00 49.16 172 PRO A O 1
ATOM 1322 N N . LYS A 1 173 ? 65.075 27.589 -3.938 1.00 53.03 173 LYS A N 1
ATOM 1323 C CA . LYS A 1 173 ? 64.634 26.202 -4.124 1.00 53.03 173 LYS A CA 1
ATOM 1324 C C . LYS A 1 173 ? 63.232 26.046 -4.762 1.00 53.03 173 LYS A C 1
ATOM 1326 O O . LYS A 1 173 ? 62.314 25.575 -4.103 1.00 53.03 173 LYS A O 1
ATOM 1331 N N . ILE A 1 174 ? 63.035 26.433 -6.022 1.00 52.38 174 ILE A N 1
ATOM 1332 C CA . ILE A 1 174 ? 61.730 26.297 -6.702 1.00 52.38 174 ILE A CA 1
ATOM 1333 C C . ILE A 1 174 ? 61.401 24.822 -6.996 1.00 52.38 174 ILE A C 1
ATOM 1335 O O . ILE A 1 174 ? 60.250 24.427 -6.848 1.00 52.38 174 ILE A O 1
ATOM 1339 N N . GLU A 1 175 ? 62.391 23.993 -7.346 1.00 53.56 175 GLU A N 1
ATOM 1340 C CA . GLU A 1 175 ? 62.190 22.550 -7.583 1.00 53.56 175 GLU A CA 1
ATOM 1341 C C . GLU A 1 175 ? 61.852 21.799 -6.289 1.00 53.56 175 GLU A C 1
ATOM 1343 O O . GLU A 1 175 ? 60.811 21.162 -6.221 1.00 53.56 175 GLU A O 1
ATOM 1348 N N . ALA A 1 176 ? 62.613 21.994 -5.206 1.00 54.34 176 ALA A N 1
ATOM 1349 C CA . ALA A 1 176 ? 62.324 21.320 -3.933 1.00 54.34 176 ALA A CA 1
ATOM 1350 C C . ALA A 1 176 ? 61.003 21.775 -3.272 1.00 54.34 176 ALA A C 1
ATOM 1352 O O . ALA A 1 176 ? 60.402 21.020 -2.513 1.00 54.34 176 ALA A O 1
ATOM 1353 N N . MET A 1 177 ? 60.525 23.000 -3.542 1.00 54.66 177 MET A N 1
ATOM 1354 C CA . MET A 1 177 ? 59.179 23.427 -3.124 1.00 54.66 177 MET A CA 1
ATOM 1355 C C . MET A 1 177 ? 58.073 22.780 -3.969 1.00 54.66 177 MET A C 1
ATOM 1357 O O . MET A 1 177 ? 57.000 22.518 -3.434 1.00 54.66 177 MET A O 1
ATOM 1361 N N . LYS A 1 178 ? 58.320 22.510 -5.260 1.00 57.44 178 LYS A N 1
ATOM 1362 C CA . LYS A 1 178 ? 57.389 21.772 -6.128 1.00 57.44 178 LYS A CA 1
ATOM 1363 C C . LYS A 1 178 ? 57.330 20.290 -5.771 1.00 57.44 178 LYS A C 1
ATOM 1365 O O . LYS A 1 178 ? 56.230 19.756 -5.727 1.00 57.44 178 LYS A O 1
ATOM 1370 N N . ASP A 1 179 ? 58.460 19.667 -5.455 1.00 61.56 179 ASP A N 1
ATOM 1371 C CA . ASP A 1 179 ? 58.506 18.263 -5.028 1.00 61.56 179 ASP A CA 1
ATOM 1372 C C . ASP A 1 179 ? 57.807 18.077 -3.676 1.00 61.56 179 ASP A C 1
ATOM 1374 O O . ASP A 1 179 ? 56.916 17.242 -3.560 1.00 61.56 179 ASP A O 1
ATOM 1378 N N . ASN A 1 180 ? 58.065 18.958 -2.700 1.00 71.38 180 ASN A N 1
ATOM 1379 C CA . ASN A 1 180 ? 57.337 18.949 -1.425 1.00 71.38 180 ASN A CA 1
ATOM 1380 C C . ASN A 1 180 ? 55.825 19.201 -1.593 1.00 71.38 180 ASN A C 1
ATOM 1382 O O . ASN A 1 180 ? 55.020 18.662 -0.833 1.00 71.38 180 ASN A O 1
ATOM 1386 N N . LEU A 1 181 ? 55.420 20.016 -2.575 1.00 75.94 181 LEU A N 1
ATOM 1387 C CA . LEU A 1 181 ? 54.008 20.237 -2.894 1.00 75.94 181 LEU A CA 1
ATOM 1388 C C . LEU A 1 181 ? 53.388 19.007 -3.571 1.00 75.94 181 LEU A C 1
ATOM 1390 O O . LEU A 1 181 ? 52.281 18.619 -3.213 1.00 75.94 181 LEU A O 1
ATOM 1394 N N . LEU A 1 182 ? 54.088 18.371 -4.513 1.00 79.25 182 LEU A N 1
ATOM 1395 C CA . LEU A 1 182 ? 53.637 17.147 -5.180 1.00 79.25 182 LEU A CA 1
ATOM 1396 C C . LEU A 1 182 ? 53.535 15.974 -4.203 1.00 79.25 182 LEU A C 1
ATOM 1398 O O . LEU A 1 182 ? 52.573 15.216 -4.281 1.00 79.25 182 LEU A O 1
ATOM 1402 N N . ASP A 1 183 ? 54.455 15.858 -3.250 1.00 80.50 183 ASP A N 1
ATOM 1403 C CA . ASP A 1 183 ? 54.410 14.847 -2.192 1.00 80.50 183 ASP A CA 1
ATOM 1404 C C . ASP A 1 183 ? 53.292 15.128 -1.179 1.00 80.50 183 ASP A C 1
ATOM 1406 O O . ASP A 1 183 ? 52.617 14.208 -0.709 1.00 80.50 183 ASP A O 1
ATOM 1410 N N . SER A 1 184 ? 53.005 16.402 -0.898 1.00 83.06 184 SER A N 1
ATOM 1411 C CA . SER A 1 184 ? 51.841 16.800 -0.098 1.00 83.06 184 SER A CA 1
ATOM 1412 C C . SER A 1 184 ? 50.518 16.492 -0.813 1.00 83.06 184 SER A C 1
ATOM 1414 O O . SER A 1 184 ? 49.596 15.946 -0.205 1.00 83.06 184 SER A O 1
ATOM 1416 N N . VAL A 1 185 ? 50.424 16.756 -2.119 1.00 84.06 185 VAL A N 1
ATOM 1417 C CA . VAL A 1 185 ? 49.249 16.398 -2.928 1.00 84.06 185 VAL A CA 1
ATOM 1418 C C . VAL A 1 185 ? 49.108 14.876 -3.023 1.00 84.06 185 VAL A C 1
ATOM 1420 O O . VAL A 1 185 ? 48.015 14.354 -2.826 1.00 84.06 185 VAL A O 1
ATOM 1423 N N . ARG A 1 186 ? 50.203 14.138 -3.242 1.00 85.88 186 ARG A N 1
ATOM 1424 C CA . ARG A 1 186 ? 50.202 12.667 -3.285 1.00 85.88 186 ARG A CA 1
ATOM 1425 C C . ARG A 1 186 ? 49.790 12.047 -1.959 1.00 85.88 186 ARG A C 1
ATOM 1427 O O . ARG A 1 186 ? 48.955 11.157 -1.970 1.00 85.88 186 ARG A O 1
ATOM 1434 N N . SER A 1 187 ? 50.322 12.514 -0.834 1.00 86.06 187 SER A N 1
ATOM 1435 C CA . SER A 1 187 ? 49.922 12.014 0.491 1.00 86.06 187 SER A CA 1
ATOM 1436 C C . SER A 1 187 ? 48.465 12.342 0.829 1.00 86.06 187 SER A C 1
ATOM 1438 O O . SER A 1 187 ? 47.810 11.561 1.513 1.00 86.06 187 SER A O 1
ATOM 1440 N N . THR A 1 188 ? 47.933 13.449 0.300 1.00 87.06 188 THR A N 1
ATOM 1441 C CA . THR A 1 188 ? 46.509 13.796 0.427 1.00 87.06 188 THR A CA 1
ATOM 1442 C C . THR A 1 188 ? 45.623 12.871 -0.414 1.00 87.06 188 THR A C 1
ATOM 1444 O O . THR A 1 188 ? 44.589 12.417 0.066 1.00 87.06 188 THR A O 1
ATOM 1447 N N . VAL A 1 189 ? 46.022 12.571 -1.655 1.00 88.50 189 VAL A N 1
ATOM 1448 C CA . VAL A 1 189 ? 45.236 11.742 -2.588 1.00 88.50 189 VAL A CA 1
ATOM 1449 C C . VAL A 1 189 ? 45.353 10.245 -2.278 1.00 88.50 189 VAL A C 1
ATOM 1451 O O . VAL A 1 189 ? 44.360 9.529 -2.330 1.00 88.50 189 VAL A O 1
ATOM 1454 N N . PHE A 1 190 ? 46.546 9.766 -1.928 1.00 89.50 190 PHE A N 1
ATOM 1455 C CA . PHE A 1 190 ? 46.854 8.354 -1.673 1.00 89.50 190 PHE A CA 1
ATOM 1456 C C . PHE A 1 190 ? 46.964 8.059 -0.177 1.00 89.50 190 PHE A C 1
ATOM 1458 O O . PHE A 1 190 ? 47.877 7.364 0.274 1.00 89.50 190 PHE A O 1
ATOM 1465 N N . LYS A 1 191 ? 46.040 8.614 0.612 1.00 90.62 191 LYS A N 1
ATOM 1466 C CA . LYS A 1 191 ? 45.945 8.294 2.034 1.00 90.62 191 LYS A CA 1
ATOM 1467 C C . LYS A 1 191 ? 45.665 6.797 2.194 1.00 90.62 191 LYS A C 1
ATOM 1469 O O . LYS A 1 191 ? 44.746 6.267 1.576 1.00 90.62 191 LYS A O 1
ATOM 1474 N N . GLN A 1 192 ? 46.455 6.129 3.032 1.00 89.38 192 GLN A N 1
ATOM 1475 C CA . GLN A 1 192 ? 46.261 4.714 3.329 1.00 89.38 192 GLN A CA 1
ATOM 1476 C C . GLN A 1 192 ? 44.907 4.508 4.023 1.00 89.38 192 GLN A C 1
ATOM 1478 O O . GLN A 1 192 ? 44.579 5.228 4.968 1.00 89.38 192 GLN A O 1
ATOM 1483 N N . SER A 1 193 ? 44.121 3.557 3.522 1.00 91.25 193 SER A N 1
ATOM 1484 C CA . SER A 1 193 ? 42.838 3.174 4.103 1.00 91.25 193 SER A CA 1
ATOM 1485 C C . SER A 1 193 ? 43.017 2.100 5.170 1.00 91.25 193 SER A C 1
ATOM 1487 O O . SER A 1 193 ? 43.932 1.277 5.089 1.00 91.25 193 SER A O 1
ATOM 1489 N N . ASP A 1 194 ? 42.092 2.069 6.121 1.00 91.31 194 ASP A N 1
ATOM 1490 C CA . ASP A 1 194 ? 41.916 0.916 6.998 1.00 91.31 194 ASP A CA 1
ATOM 1491 C C . ASP A 1 194 ? 41.383 -0.287 6.194 1.00 91.31 194 ASP A C 1
ATOM 1493 O O . ASP A 1 194 ? 40.794 -0.118 5.120 1.00 91.31 194 ASP A O 1
ATOM 1497 N N . SER A 1 195 ? 41.602 -1.509 6.693 1.00 89.75 195 SER A N 1
ATOM 1498 C CA . SER A 1 195 ? 41.004 -2.709 6.092 1.00 89.75 195 SER A CA 1
ATOM 1499 C C . SER A 1 195 ? 39.537 -2.839 6.505 1.00 89.75 195 SER A C 1
ATOM 1501 O O . SER A 1 195 ? 39.180 -2.589 7.656 1.00 89.75 195 SER A O 1
ATOM 1503 N N . LEU A 1 196 ? 38.701 -3.257 5.555 1.00 90.62 196 LEU A N 1
ATOM 1504 C CA . LEU A 1 196 ? 37.278 -3.542 5.753 1.00 90.62 196 LEU A CA 1
ATOM 1505 C C . LEU A 1 196 ? 36.980 -5.055 5.743 1.00 90.62 196 LEU A C 1
ATOM 1507 O O . LEU A 1 196 ? 35.812 -5.454 5.789 1.00 90.62 196 LEU A O 1
ATOM 1511 N N . ASP A 1 197 ? 38.017 -5.898 5.679 1.00 85.88 197 ASP A N 1
ATOM 1512 C CA . ASP A 1 197 ? 37.888 -7.350 5.539 1.00 85.88 197 ASP A CA 1
ATOM 1513 C C . ASP A 1 197 ? 37.181 -7.964 6.752 1.00 85.88 197 ASP A C 1
ATOM 1515 O O . ASP A 1 197 ? 37.586 -7.780 7.899 1.00 85.88 197 ASP A O 1
ATOM 1519 N N . GLY A 1 198 ? 36.100 -8.704 6.498 1.00 83.69 198 GLY A N 1
ATOM 1520 C CA . GLY A 1 198 ? 35.284 -9.326 7.546 1.00 83.69 198 GLY A CA 1
ATOM 1521 C C . GLY A 1 198 ? 34.395 -8.358 8.338 1.00 83.69 198 GLY A C 1
ATOM 1522 O O . GLY A 1 198 ? 33.668 -8.814 9.218 1.00 83.69 198 GLY A O 1
ATOM 1523 N N . ILE A 1 199 ? 34.420 -7.055 8.027 1.00 86.56 199 ILE A N 1
ATOM 1524 C CA . ILE A 1 199 ? 33.576 -6.028 8.663 1.00 86.56 199 ILE A CA 1
ATOM 1525 C C . ILE A 1 199 ? 32.413 -5.648 7.746 1.00 86.56 199 ILE A C 1
ATOM 1527 O O . ILE A 1 199 ? 31.269 -5.564 8.191 1.00 86.56 199 ILE A O 1
ATOM 1531 N N . CYS A 1 200 ? 32.699 -5.413 6.463 1.00 86.62 200 CYS A N 1
ATOM 1532 C CA . CYS A 1 200 ? 31.709 -4.959 5.492 1.00 86.62 200 CYS A CA 1
ATOM 1533 C C . CYS A 1 200 ? 31.390 -6.047 4.466 1.00 86.62 200 CYS A C 1
ATOM 1535 O O . CYS A 1 200 ? 32.276 -6.749 3.980 1.00 86.62 200 CYS A O 1
ATOM 1537 N N . THR A 1 201 ? 30.117 -6.135 4.084 1.00 88.25 201 THR A N 1
ATOM 1538 C CA . THR A 1 201 ? 29.686 -6.988 2.974 1.00 88.25 201 THR A CA 1
ATOM 1539 C C . THR A 1 201 ? 30.238 -6.435 1.664 1.00 88.25 201 THR A C 1
ATOM 1541 O O . THR A 1 201 ? 30.104 -5.244 1.375 1.00 88.25 201 THR A O 1
ATOM 1544 N N . THR A 1 202 ? 30.871 -7.295 0.868 1.00 92.12 202 THR A N 1
ATOM 1545 C CA . THR A 1 202 ? 31.351 -6.927 -0.465 1.00 92.12 202 THR A CA 1
ATOM 1546 C C . THR A 1 202 ? 30.172 -6.717 -1.411 1.00 92.12 202 THR A C 1
ATOM 1548 O O . THR A 1 202 ? 29.192 -7.458 -1.374 1.00 92.12 202 THR A O 1
ATOM 1551 N N . ILE A 1 203 ? 30.273 -5.701 -2.265 1.00 94.62 203 ILE A N 1
ATOM 1552 C CA . ILE A 1 203 ? 29.273 -5.439 -3.296 1.00 94.62 203 ILE A CA 1
ATOM 1553 C C . ILE A 1 203 ? 29.412 -6.472 -4.415 1.00 94.62 203 ILE A C 1
ATOM 1555 O O . ILE A 1 203 ? 30.444 -6.536 -5.083 1.00 94.62 203 ILE A O 1
ATOM 1559 N N . GLU A 1 204 ? 28.353 -7.246 -4.620 1.00 94.56 204 GLU A N 1
ATOM 1560 C CA . GLU A 1 204 ? 28.236 -8.283 -5.644 1.00 94.56 204 GLU A CA 1
ATOM 1561 C C . GLU A 1 204 ? 26.764 -8.394 -6.054 1.00 94.56 204 GLU A C 1
ATOM 1563 O O . GLU A 1 204 ? 25.875 -8.466 -5.198 1.00 94.56 204 GLU A O 1
ATOM 1568 N N . GLY A 1 205 ? 26.498 -8.358 -7.361 1.00 95.12 205 GLY A N 1
ATOM 1569 C CA . GLY A 1 205 ? 25.148 -8.533 -7.889 1.00 95.12 205 GLY A CA 1
ATOM 1570 C C . GLY A 1 205 ? 24.841 -9.981 -8.244 1.00 95.12 205 GLY A C 1
ATOM 1571 O O . GLY A 1 205 ? 25.705 -10.856 -8.226 1.00 95.12 205 GLY A O 1
ATOM 1572 N N . TYR A 1 206 ? 23.594 -10.239 -8.630 1.00 97.06 206 TYR A N 1
ATOM 1573 C CA . TYR A 1 206 ? 23.222 -11.551 -9.143 1.00 97.06 206 TYR A CA 1
ATOM 1574 C C . TYR A 1 206 ? 23.941 -11.870 -10.462 1.00 97.06 206 TYR A C 1
ATOM 1576 O O . TYR A 1 206 ? 23.867 -11.122 -11.440 1.00 97.06 206 TYR A O 1
ATOM 1584 N N . ASP A 1 207 ? 24.597 -13.028 -10.507 1.00 95.19 207 ASP A N 1
ATOM 1585 C CA . ASP A 1 207 ? 25.253 -13.532 -11.708 1.00 95.19 207 ASP A CA 1
ATOM 1586 C C . ASP A 1 207 ? 24.278 -14.348 -12.564 1.00 95.19 207 ASP A C 1
ATOM 1588 O O . ASP A 1 207 ? 24.102 -15.550 -12.361 1.00 95.19 207 ASP A O 1
ATOM 1592 N N . PHE A 1 208 ? 23.694 -13.706 -13.577 1.00 95.44 208 PHE A N 1
ATOM 1593 C CA . PHE A 1 208 ? 22.758 -14.338 -14.517 1.00 95.44 208 PHE A CA 1
ATOM 1594 C C . PHE A 1 208 ? 23.370 -15.476 -15.360 1.00 95.44 208 PHE A C 1
ATOM 1596 O O . PHE A 1 208 ? 22.636 -16.220 -16.010 1.00 95.44 208 PHE A O 1
ATOM 1603 N N . ASN A 1 209 ? 24.695 -15.693 -15.320 1.00 93.56 209 ASN A N 1
ATOM 1604 C CA . ASN A 1 209 ? 25.299 -16.923 -15.857 1.00 93.56 209 ASN A CA 1
ATOM 1605 C C . ASN A 1 209 ? 24.782 -18.187 -15.144 1.00 93.56 209 ASN A C 1
ATOM 1607 O O . ASN A 1 209 ? 24.840 -19.276 -15.711 1.00 93.56 209 ASN A O 1
ATOM 1611 N N . LYS A 1 210 ? 24.266 -18.052 -13.914 1.00 93.88 210 LYS A N 1
ATOM 1612 C CA . LYS A 1 210 ? 23.691 -19.145 -13.114 1.00 93.88 210 LYS A CA 1
ATOM 1613 C C . LYS A 1 210 ? 22.249 -19.495 -13.513 1.00 93.88 210 LYS A C 1
ATOM 1615 O O . LYS A 1 210 ? 21.684 -20.431 -12.955 1.00 93.88 210 LYS A O 1
ATOM 1620 N N . GLY A 1 211 ? 21.668 -18.782 -14.479 1.00 93.56 211 GLY A N 1
ATOM 1621 C CA . GLY A 1 211 ? 20.263 -18.898 -14.870 1.00 93.56 211 GLY A CA 1
ATOM 1622 C C . GLY A 1 211 ? 19.414 -17.756 -14.313 1.00 93.56 211 GLY A C 1
ATOM 1623 O O . GLY A 1 211 ? 19.943 -16.749 -13.852 1.00 93.56 211 GLY A O 1
ATOM 1624 N N . VAL A 1 212 ? 18.089 -17.898 -14.397 1.00 93.31 212 VAL A N 1
ATOM 1625 C CA . VAL A 1 212 ? 17.127 -16.931 -13.848 1.00 93.31 212 VAL A CA 1
ATOM 1626 C C . VAL A 1 212 ? 16.442 -17.562 -12.643 1.00 93.31 212 VAL A C 1
ATOM 1628 O O . VAL A 1 212 ? 15.532 -18.372 -12.796 1.00 93.31 212 VAL A O 1
ATOM 1631 N N . ASP A 1 213 ? 16.891 -17.179 -11.450 1.00 95.62 213 ASP A N 1
ATOM 1632 C CA . ASP A 1 213 ? 16.260 -17.527 -10.177 1.00 95.62 213 ASP A CA 1
ATOM 1633 C C . ASP A 1 213 ? 15.875 -16.239 -9.443 1.00 95.62 213 ASP A C 1
ATOM 1635 O O . ASP A 1 213 ? 16.725 -15.533 -8.902 1.00 95.62 213 ASP A O 1
ATOM 1639 N N . TYR A 1 214 ? 14.582 -15.914 -9.448 1.00 95.62 214 TYR A N 1
ATOM 1640 C CA . TYR A 1 214 ? 14.077 -14.674 -8.860 1.00 95.62 214 TYR A CA 1
ATOM 1641 C C . TYR A 1 214 ? 14.291 -14.585 -7.347 1.00 95.62 214 TYR A C 1
ATOM 1643 O O . TYR A 1 214 ? 14.513 -13.484 -6.846 1.00 95.62 214 TYR A O 1
ATOM 1651 N N . HIS A 1 215 ? 14.263 -15.711 -6.630 1.00 94.94 215 HIS A N 1
ATOM 1652 C CA . HIS A 1 215 ? 14.517 -15.712 -5.193 1.00 94.94 215 HIS A CA 1
ATOM 1653 C C . HIS A 1 215 ? 15.972 -15.319 -4.915 1.00 94.94 215 HIS A C 1
ATOM 1655 O O . HIS A 1 215 ? 16.238 -14.414 -4.125 1.00 94.94 215 HIS A O 1
ATOM 1661 N N . GLU A 1 216 ? 16.927 -15.920 -5.631 1.00 96.44 216 GLU A N 1
ATOM 1662 C CA . GLU A 1 216 ? 18.342 -15.566 -5.479 1.00 96.44 216 GLU A CA 1
ATOM 1663 C C . GLU A 1 216 ? 18.658 -14.155 -6.018 1.00 96.44 216 GLU A C 1
ATOM 1665 O O . GLU A 1 216 ? 19.513 -13.467 -5.456 1.00 96.44 216 GLU A O 1
ATOM 1670 N N . VAL A 1 217 ? 17.931 -13.664 -7.032 1.00 96.69 217 VAL A N 1
ATOM 1671 C CA . VAL A 1 217 ? 18.007 -12.255 -7.468 1.00 96.69 217 VAL A CA 1
ATOM 1672 C C . VAL A 1 217 ? 17.595 -11.317 -6.332 1.00 96.69 217 VAL A C 1
ATOM 1674 O O . VAL A 1 217 ? 18.356 -10.411 -5.991 1.00 96.69 217 VAL A O 1
ATOM 1677 N N . LEU A 1 218 ? 16.428 -11.529 -5.715 1.00 96.69 218 LEU A N 1
ATOM 1678 C CA . LEU A 1 218 ? 15.943 -10.685 -4.616 1.00 96.69 218 LEU A CA 1
ATOM 1679 C C . LEU A 1 218 ? 16.849 -10.772 -3.384 1.00 96.69 218 LEU A C 1
ATOM 1681 O O . LEU A 1 218 ? 17.159 -9.756 -2.768 1.00 96.69 218 LEU A O 1
ATOM 1685 N N . LYS A 1 219 ? 17.356 -11.962 -3.066 1.00 95.94 219 LYS A N 1
ATOM 1686 C CA . LYS A 1 219 ? 18.311 -12.174 -1.974 1.00 95.94 219 LYS A CA 1
ATOM 1687 C C . LYS A 1 219 ? 19.634 -11.438 -2.196 1.00 95.94 219 LYS A C 1
ATOM 1689 O O . LYS A 1 219 ? 20.183 -10.888 -1.245 1.00 95.94 219 LYS A O 1
ATOM 1694 N N . SER A 1 220 ? 20.120 -11.363 -3.438 1.00 96.81 220 SER A N 1
ATOM 1695 C CA . SER A 1 220 ? 21.336 -10.606 -3.783 1.00 96.81 220 SER A CA 1
ATOM 1696 C C . SER A 1 220 ? 21.174 -9.083 -3.671 1.00 96.81 220 SER A C 1
ATOM 1698 O O . SER A 1 220 ? 22.162 -8.348 -3.724 1.00 96.81 220 SER A O 1
ATOM 1700 N N . MET A 1 221 ? 19.950 -8.568 -3.491 1.00 97.50 221 MET A N 1
ATOM 1701 C CA . MET A 1 221 ? 19.726 -7.125 -3.388 1.00 97.50 221 MET A CA 1
ATOM 1702 C C . MET A 1 221 ? 20.48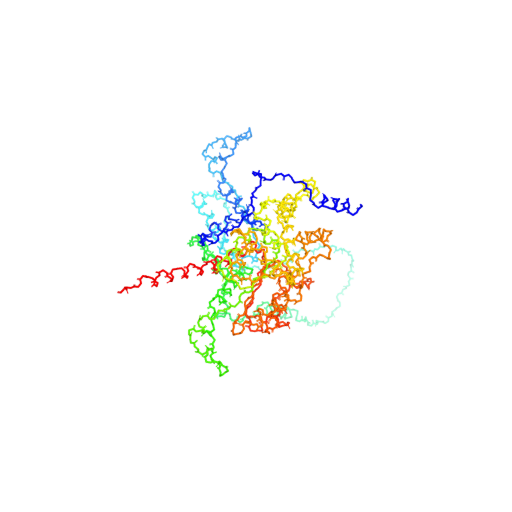3 -6.500 -2.210 1.00 97.50 221 MET A C 1
ATOM 1704 O O . MET A 1 221 ? 21.001 -5.396 -2.368 1.00 97.50 221 MET A O 1
ATOM 1708 N N . VAL A 1 222 ? 20.651 -7.224 -1.092 1.00 96.69 222 VAL A N 1
ATOM 1709 C CA . VAL A 1 222 ? 21.428 -6.764 0.077 1.00 96.69 222 VAL A CA 1
ATOM 1710 C C . VAL A 1 222 ? 22.862 -6.355 -0.293 1.00 96.69 222 VAL A C 1
ATOM 1712 O O . VAL A 1 222 ? 23.354 -5.332 0.180 1.00 96.69 222 VAL A O 1
ATOM 1715 N N . SER A 1 223 ? 23.505 -7.081 -1.213 1.00 96.56 223 SER A N 1
ATOM 1716 C CA . SER A 1 223 ? 24.870 -6.825 -1.692 1.00 96.56 223 SER A CA 1
ATOM 1717 C C . SER A 1 223 ? 24.920 -6.033 -3.002 1.00 96.56 223 SER A C 1
ATOM 1719 O O . SER A 1 223 ? 26.001 -5.772 -3.525 1.00 96.56 223 SER A O 1
ATOM 1721 N N . THR A 1 224 ? 23.774 -5.615 -3.546 1.00 97.25 224 THR A N 1
ATOM 1722 C CA . THR A 1 224 ? 23.725 -4.905 -4.832 1.00 97.25 224 THR A CA 1
ATOM 1723 C C . THR A 1 224 ? 24.029 -3.411 -4.690 1.00 97.25 224 THR A C 1
ATOM 1725 O O . THR A 1 224 ? 24.609 -2.823 -5.599 1.00 97.25 224 THR A O 1
ATOM 1728 N N . GLY A 1 225 ? 23.693 -2.780 -3.566 1.00 96.12 225 GLY A N 1
ATOM 1729 C CA . GLY A 1 225 ? 23.931 -1.357 -3.309 1.00 96.12 225 GLY A CA 1
ATOM 1730 C C . GLY A 1 225 ? 22.723 -0.454 -3.588 1.00 96.12 225 GLY A C 1
ATOM 1731 O O . GLY A 1 225 ? 21.737 -0.842 -4.219 1.00 96.12 225 GLY A O 1
ATOM 1732 N N . PHE A 1 226 ? 22.809 0.794 -3.120 1.00 96.56 226 PHE A N 1
ATOM 1733 C CA . PHE A 1 226 ? 21.750 1.809 -3.227 1.00 96.56 226 PHE A CA 1
ATOM 1734 C C . PHE A 1 226 ? 20.398 1.317 -2.667 1.00 96.56 226 PHE A C 1
ATOM 1736 O O . PHE A 1 226 ? 20.351 0.681 -1.619 1.00 96.56 226 PHE A O 1
ATOM 1743 N N . GLN A 1 227 ? 19.282 1.613 -3.342 1.00 97.75 227 GLN A N 1
ATOM 1744 C CA . GLN A 1 227 ? 17.949 1.207 -2.884 1.00 97.75 227 GLN A CA 1
ATOM 1745 C C . GLN A 1 227 ? 17.679 -0.297 -3.015 1.00 97.75 227 GLN A C 1
ATOM 1747 O O . GLN A 1 227 ? 16.760 -0.787 -2.364 1.00 97.75 227 GLN A O 1
ATOM 1752 N N . ALA A 1 228 ? 18.477 -1.038 -3.797 1.00 97.88 228 ALA A N 1
ATOM 1753 C CA . ALA A 1 228 ? 18.397 -2.496 -3.792 1.00 97.88 228 ALA A CA 1
ATOM 1754 C C . ALA A 1 228 ? 18.804 -3.032 -2.411 1.00 97.88 228 ALA A C 1
ATOM 1756 O O . ALA A 1 228 ? 18.039 -3.787 -1.817 1.00 97.88 228 ALA A O 1
ATOM 1757 N N . SER A 1 229 ? 19.914 -2.545 -1.840 1.00 98.06 229 SER A N 1
ATOM 1758 C CA . SER A 1 229 ? 20.316 -2.920 -0.477 1.00 98.06 229 SER A CA 1
ATOM 1759 C C . SER A 1 229 ? 19.236 -2.584 0.544 1.00 98.06 229 SER A C 1
ATOM 1761 O O . SER A 1 229 ? 18.839 -3.472 1.286 1.00 98.06 229 SER A O 1
ATOM 1763 N N . ASN A 1 230 ? 18.648 -1.383 0.491 1.00 98.56 230 ASN A N 1
ATOM 1764 C CA . ASN A 1 230 ? 17.559 -1.020 1.405 1.00 98.56 230 ASN A CA 1
ATOM 1765 C C . ASN A 1 230 ? 16.331 -1.943 1.265 1.00 98.56 230 ASN A C 1
ATOM 1767 O O . ASN A 1 230 ? 15.675 -2.240 2.261 1.00 98.56 230 ASN A O 1
ATOM 1771 N N . LEU A 1 231 ? 15.989 -2.405 0.054 1.00 98.69 231 LEU A N 1
ATOM 1772 C CA . LEU A 1 231 ? 14.901 -3.373 -0.135 1.00 98.69 231 LEU A CA 1
ATOM 1773 C C . LEU A 1 231 ? 15.277 -4.767 0.398 1.00 98.69 231 LEU A C 1
ATOM 1775 O O . LEU A 1 231 ? 14.448 -5.410 1.040 1.00 98.69 231 LEU A O 1
ATOM 1779 N N . GLY A 1 232 ? 16.520 -5.209 0.188 1.00 98.25 232 GLY A N 1
ATOM 1780 C CA . GLY A 1 232 ? 17.054 -6.440 0.778 1.00 98.25 232 GLY A CA 1
ATOM 1781 C C . GLY A 1 232 ? 17.034 -6.403 2.311 1.00 98.25 232 GLY A C 1
ATOM 1782 O O . GLY A 1 232 ? 16.534 -7.331 2.946 1.00 98.25 232 GLY A O 1
ATOM 1783 N N . ASP A 1 233 ? 17.476 -5.293 2.899 1.00 98.38 233 ASP A N 1
ATOM 1784 C CA . ASP A 1 233 ? 17.437 -5.039 4.341 1.00 98.38 233 ASP A CA 1
ATOM 1785 C C . ASP A 1 233 ? 15.994 -5.008 4.862 1.00 98.38 233 ASP A C 1
ATOM 1787 O O . ASP A 1 233 ? 15.705 -5.569 5.916 1.00 98.38 233 ASP A O 1
ATOM 1791 N N . ALA A 1 234 ? 15.051 -4.425 4.111 1.00 98.75 234 ALA A N 1
ATOM 1792 C CA . ALA A 1 234 ? 13.629 -4.451 4.454 1.00 98.75 234 ALA A CA 1
ATOM 1793 C C . ALA A 1 234 ? 13.051 -5.868 4.475 1.00 98.75 234 ALA A C 1
ATOM 1795 O O . ALA A 1 234 ? 12.314 -6.207 5.402 1.00 98.75 234 ALA A O 1
ATOM 1796 N N . ILE A 1 235 ? 13.404 -6.712 3.505 1.00 98.56 235 ILE A N 1
ATOM 1797 C CA . ILE A 1 235 ? 12.995 -8.122 3.483 1.00 98.56 235 ILE A CA 1
ATOM 1798 C C . ILE A 1 235 ? 13.541 -8.858 4.713 1.00 98.56 235 ILE A C 1
ATOM 1800 O O . ILE A 1 235 ? 12.784 -9.548 5.402 1.00 98.56 235 ILE A O 1
ATOM 1804 N N . GLN A 1 236 ? 14.829 -8.685 5.029 1.00 98.00 236 GLN A N 1
ATOM 1805 C CA . GLN A 1 236 ? 15.440 -9.289 6.217 1.00 98.00 236 GLN A CA 1
ATOM 1806 C C . GLN A 1 236 ? 14.762 -8.801 7.501 1.00 98.00 236 GLN A C 1
ATOM 1808 O O . GLN A 1 236 ? 14.352 -9.613 8.328 1.00 98.00 236 GLN A O 1
ATOM 1813 N N . LEU A 1 237 ? 14.554 -7.490 7.627 1.00 98.44 237 LEU A N 1
ATOM 1814 C CA . LEU A 1 237 ? 13.951 -6.862 8.797 1.00 98.44 237 LEU A CA 1
ATOM 1815 C C . LEU A 1 237 ? 12.512 -7.332 9.047 1.00 98.44 237 LEU A C 1
ATOM 1817 O O . LEU A 1 237 ? 12.148 -7.639 10.183 1.00 98.44 237 LEU A O 1
ATOM 1821 N N . VAL A 1 238 ? 11.686 -7.423 7.998 1.00 98.56 238 VAL A N 1
ATOM 1822 C CA . VAL A 1 238 ? 10.325 -7.970 8.115 1.00 98.56 238 VAL A CA 1
ATOM 1823 C C . VAL A 1 238 ? 10.378 -9.445 8.500 1.00 98.56 238 VAL A C 1
ATOM 1825 O O . VAL A 1 238 ? 9.601 -9.879 9.348 1.00 98.56 238 VAL A O 1
ATOM 1828 N N . ASN A 1 239 ? 11.298 -10.228 7.934 1.00 98.06 239 ASN A N 1
ATOM 1829 C CA . ASN A 1 239 ? 11.429 -11.633 8.305 1.00 98.06 239 ASN A CA 1
ATOM 1830 C C . ASN A 1 239 ? 11.823 -11.810 9.776 1.00 98.06 239 ASN A C 1
ATOM 1832 O O . ASN A 1 239 ? 11.165 -12.595 10.459 1.00 98.06 239 ASN A O 1
ATOM 1836 N N . GLU A 1 240 ? 12.785 -11.037 10.281 1.00 97.50 240 GLU A N 1
ATOM 1837 C CA . GLU A 1 240 ? 13.139 -11.010 11.705 1.00 97.50 240 GLU A CA 1
ATOM 1838 C C . GLU A 1 240 ? 11.944 -10.627 12.589 1.00 97.50 240 GLU A C 1
ATOM 1840 O O . GLU A 1 240 ? 11.667 -11.293 13.585 1.00 97.50 240 GLU A O 1
ATOM 1845 N N . MET A 1 241 ? 11.195 -9.589 12.205 1.00 97.44 241 MET A N 1
ATOM 1846 C CA . MET A 1 241 ? 9.987 -9.152 12.908 1.00 97.44 241 MET A CA 1
ATOM 1847 C C . MET A 1 241 ? 8.935 -10.273 12.988 1.00 97.44 241 MET A C 1
ATOM 1849 O O . MET A 1 241 ? 8.301 -10.457 14.027 1.00 97.44 241 MET A O 1
ATOM 1853 N N . LEU A 1 242 ? 8.746 -11.029 11.901 1.00 96.81 242 LEU A N 1
ATOM 1854 C CA . LEU A 1 242 ? 7.788 -12.138 11.828 1.00 96.81 242 LEU A CA 1
ATOM 1855 C C . LEU A 1 242 ? 8.263 -13.398 12.573 1.00 96.81 242 LEU A C 1
ATOM 1857 O O . LEU A 1 242 ? 7.430 -14.178 13.054 1.00 96.81 242 LEU A O 1
ATOM 1861 N N . ASP A 1 243 ? 9.575 -13.619 12.668 1.00 96.31 243 ASP A N 1
ATOM 1862 C CA . ASP A 1 243 ? 10.157 -14.756 13.392 1.00 96.31 243 ASP A CA 1
ATOM 1863 C C . ASP A 1 243 ? 10.250 -14.521 14.891 1.00 96.31 243 ASP A C 1
ATOM 1865 O O . ASP A 1 243 ? 10.078 -15.482 15.639 1.00 96.31 243 ASP A O 1
ATOM 1869 N N . TRP A 1 244 ? 10.411 -13.268 15.321 1.00 96.81 244 TRP A N 1
ATOM 1870 C CA . TRP A 1 244 ? 10.552 -12.924 16.729 1.00 96.81 244 TRP A CA 1
ATOM 1871 C C . TRP A 1 244 ? 9.443 -13.534 17.589 1.00 96.81 244 TRP A C 1
ATOM 1873 O O . TRP A 1 244 ? 8.240 -13.424 17.295 1.00 96.81 244 TRP A O 1
ATOM 1883 N N . ARG A 1 245 ? 9.859 -14.162 18.684 1.00 95.75 245 ARG A N 1
ATOM 1884 C CA . ARG A 1 245 ? 9.006 -14.617 19.778 1.00 95.75 245 ARG A CA 1
ATOM 1885 C C . ARG A 1 245 ? 9.517 -14.051 21.088 1.00 95.75 245 ARG A C 1
ATOM 1887 O O . ARG A 1 245 ? 10.708 -13.815 21.256 1.00 95.75 245 ARG A O 1
ATOM 1894 N N . LEU A 1 246 ? 8.631 -13.948 22.075 1.00 93.88 246 LEU A N 1
ATOM 1895 C CA . LEU A 1 246 ? 9.053 -13.583 23.428 1.00 93.88 246 LEU A CA 1
ATOM 1896 C C . LEU A 1 246 ? 10.065 -14.590 24.010 1.00 93.88 246 LEU A C 1
ATOM 1898 O O . LEU A 1 246 ? 10.882 -14.223 24.847 1.00 93.88 246 LEU A O 1
ATOM 1902 N N . SER A 1 247 ? 10.054 -15.850 23.554 1.00 92.19 247 SER A N 1
ATOM 1903 C CA . SER A 1 247 ? 11.048 -16.862 23.943 1.00 92.19 247 SER A CA 1
ATOM 1904 C C . SER A 1 247 ? 12.487 -16.521 23.554 1.00 92.19 247 SER A C 1
ATOM 1906 O O . SER A 1 247 ? 13.398 -17.106 24.130 1.00 92.19 247 SER A O 1
ATOM 1908 N N . ASP A 1 248 ? 12.683 -15.603 22.608 1.00 91.25 248 ASP A N 1
ATOM 1909 C CA . ASP A 1 248 ? 14.008 -15.176 22.148 1.00 91.25 248 ASP A CA 1
ATOM 1910 C C . ASP A 1 248 ? 14.620 -14.124 23.090 1.00 91.25 248 ASP A C 1
ATOM 1912 O O . ASP A 1 248 ? 15.816 -13.847 23.033 1.00 91.25 248 ASP A O 1
ATOM 1916 N N . GLU A 1 249 ? 13.803 -13.545 23.975 1.00 89.69 249 GLU A N 1
ATOM 1917 C CA . GLU A 1 249 ? 14.233 -12.594 24.995 1.00 89.69 249 GLU A CA 1
ATOM 1918 C C . GLU A 1 249 ? 14.625 -13.317 26.289 1.00 89.69 249 GLU A C 1
ATOM 1920 O O . GLU A 1 249 ? 14.040 -14.341 26.664 1.00 89.69 249 GLU A O 1
ATOM 1925 N N . ASN A 1 250 ? 15.581 -12.745 27.022 1.00 86.00 250 ASN A N 1
ATOM 1926 C CA . ASN A 1 250 ? 15.985 -13.262 28.327 1.00 86.00 250 ASN A CA 1
ATOM 1927 C C . ASN A 1 250 ? 14.865 -13.095 29.366 1.00 86.00 250 ASN A C 1
ATOM 1929 O O . ASN A 1 250 ? 14.094 -12.135 29.329 1.00 86.00 250 ASN A O 1
ATOM 1933 N N . LEU A 1 251 ? 14.791 -14.028 30.317 1.00 83.12 251 LEU A N 1
ATOM 1934 C CA . LEU A 1 251 ? 13.943 -13.870 31.498 1.00 83.12 251 LEU A CA 1
ATOM 1935 C C . LEU A 1 251 ? 14.533 -12.794 32.411 1.00 83.12 251 LEU A C 1
ATOM 1937 O O . LEU A 1 251 ? 15.737 -12.786 32.667 1.00 83.12 251 LEU A O 1
ATOM 1941 N N . THR A 1 252 ? 13.678 -11.919 32.927 1.00 79.19 252 THR A N 1
ATOM 1942 C CA . THR A 1 252 ? 14.033 -10.959 33.973 1.00 79.19 252 THR A CA 1
ATOM 1943 C C . THR A 1 252 ? 13.402 -11.381 35.297 1.00 79.19 252 THR A C 1
ATOM 1945 O O . THR A 1 252 ? 12.458 -12.176 35.337 1.00 79.19 252 THR A O 1
ATOM 1948 N N . GLU A 1 253 ? 13.925 -10.866 36.411 1.00 74.75 253 GLU A N 1
ATOM 1949 C CA . GLU A 1 253 ? 13.380 -11.163 37.745 1.00 74.75 253 GLU A CA 1
ATOM 1950 C C . GLU A 1 253 ? 11.928 -10.678 37.903 1.00 74.75 253 GLU A C 1
ATOM 1952 O O . GLU A 1 253 ? 11.164 -11.271 38.662 1.00 74.75 253 GLU A O 1
ATOM 1957 N N . GLU A 1 254 ? 11.536 -9.673 37.116 1.00 76.81 254 GLU A N 1
ATOM 1958 C CA . GLU A 1 254 ? 10.204 -9.061 37.082 1.00 76.81 254 GLU A CA 1
ATOM 1959 C C . GLU A 1 254 ? 9.153 -9.889 36.316 1.00 76.81 254 GLU A C 1
ATOM 1961 O O . GLU A 1 254 ? 7.968 -9.575 36.401 1.00 76.81 254 GLU A O 1
ATOM 1966 N N . CYS A 1 255 ? 9.548 -10.950 35.594 1.00 77.94 255 CYS A N 1
ATOM 1967 C CA . CYS A 1 255 ? 8.603 -11.775 34.836 1.00 77.94 255 CYS A CA 1
ATOM 1968 C C . CYS A 1 255 ? 7.625 -12.523 35.755 1.00 77.94 255 CYS A C 1
ATOM 1970 O O . CYS A 1 255 ? 8.058 -13.250 36.664 1.00 77.94 255 CYS A O 1
ATOM 1972 N N . CYS A 1 256 ? 6.324 -12.430 35.461 1.00 81.12 256 CYS A N 1
ATOM 1973 C CA . CYS A 1 256 ? 5.287 -13.178 36.178 1.00 81.12 256 CYS A CA 1
ATOM 1974 C C . CYS A 1 256 ? 5.343 -14.692 35.871 1.00 81.12 256 CYS A C 1
ATOM 1976 O O . CYS A 1 256 ? 6.082 -15.137 34.991 1.00 81.12 256 CYS A O 1
ATOM 1978 N N . GLU A 1 257 ? 4.577 -15.514 36.598 1.00 80.06 257 GLU A N 1
ATOM 1979 C CA . GLU A 1 257 ? 4.579 -16.976 36.398 1.00 80.06 257 GLU A CA 1
ATOM 1980 C C . GLU A 1 257 ? 4.161 -17.382 34.975 1.00 80.06 257 GLU A C 1
ATOM 1982 O O . GLU A 1 257 ? 4.780 -18.263 34.381 1.00 80.06 257 GLU A O 1
ATOM 1987 N N . GLU A 1 258 ? 3.178 -16.692 34.393 1.00 81.06 258 GLU A N 1
ATOM 1988 C CA . GLU A 1 258 ? 2.719 -16.913 33.013 1.00 81.06 258 GLU A CA 1
ATOM 1989 C C . GLU A 1 258 ? 3.817 -16.558 31.999 1.00 81.06 258 GLU A C 1
ATOM 1991 O O . GLU A 1 258 ? 4.059 -17.284 31.039 1.00 81.06 258 GLU A O 1
ATOM 1996 N N . GLU A 1 259 ? 4.554 -15.473 32.235 1.00 82.56 259 GLU A N 1
ATOM 1997 C CA . GLU A 1 259 ? 5.652 -15.015 31.376 1.00 82.56 259 GLU A CA 1
ATOM 1998 C C . GLU A 1 259 ? 6.896 -15.900 31.458 1.00 82.56 259 GLU A C 1
ATOM 2000 O O . GLU A 1 259 ? 7.773 -15.805 30.592 1.00 82.56 259 GLU A O 1
ATOM 2005 N N . ARG A 1 260 ? 6.976 -16.757 32.480 1.00 84.38 260 ARG A N 1
ATOM 2006 C CA . ARG A 1 260 ? 8.007 -17.788 32.631 1.00 84.38 260 ARG A CA 1
ATOM 2007 C C . ARG A 1 260 ? 7.637 -19.091 31.922 1.00 84.38 260 ARG A C 1
ATOM 2009 O O . ARG A 1 260 ? 8.541 -19.889 31.680 1.00 84.38 260 ARG A O 1
ATOM 2016 N N . ASP A 1 261 ? 6.372 -19.300 31.545 1.00 89.12 261 ASP A N 1
ATOM 2017 C CA . ASP A 1 261 ? 5.950 -20.484 30.791 1.00 89.12 261 ASP A CA 1
ATOM 2018 C C . ASP A 1 261 ? 6.559 -20.485 29.371 1.00 89.12 261 ASP A C 1
ATOM 2020 O O . ASP A 1 261 ? 6.259 -19.602 28.555 1.00 89.12 261 ASP A O 1
ATOM 2024 N N . PRO A 1 262 ? 7.390 -21.487 29.015 1.00 89.12 262 PRO A N 1
ATOM 2025 C CA . PRO A 1 262 ? 7.979 -21.583 27.683 1.00 89.12 262 PRO A CA 1
ATOM 2026 C C . PRO A 1 262 ? 6.944 -21.656 26.553 1.00 89.12 262 PRO A C 1
ATOM 2028 O O . PRO A 1 262 ? 7.202 -21.144 25.458 1.00 89.12 262 PRO A O 1
ATOM 2031 N N . ALA A 1 263 ? 5.782 -22.281 26.786 1.00 91.56 263 ALA A N 1
ATOM 2032 C CA . ALA A 1 263 ? 4.748 -22.417 25.763 1.00 91.56 263 ALA A CA 1
ATOM 2033 C C . ALA A 1 263 ? 4.080 -21.066 25.470 1.00 91.56 263 ALA A C 1
ATOM 2035 O O . ALA A 1 263 ? 3.991 -20.669 24.302 1.00 91.56 263 ALA A O 1
ATOM 2036 N N . TYR A 1 264 ? 3.702 -20.323 26.514 1.00 91.00 264 TYR A N 1
ATOM 2037 C CA . TYR A 1 264 ? 3.217 -18.952 26.389 1.00 91.00 264 TYR A CA 1
ATOM 2038 C C . TYR A 1 264 ? 4.228 -18.056 25.663 1.00 91.00 264 TYR A C 1
ATOM 2040 O O . TYR A 1 264 ? 3.885 -17.468 24.634 1.00 91.00 264 TYR A O 1
ATOM 2048 N N . ARG A 1 265 ? 5.496 -18.023 26.094 1.00 91.81 265 ARG A N 1
ATOM 2049 C CA . ARG A 1 265 ? 6.543 -17.192 25.462 1.00 91.81 265 ARG A CA 1
ATOM 2050 C C . ARG A 1 265 ? 6.731 -17.485 23.972 1.00 91.81 265 ARG A C 1
ATOM 2052 O O . ARG A 1 265 ? 6.907 -16.565 23.177 1.00 91.81 265 ARG A O 1
ATOM 2059 N N . LYS A 1 266 ? 6.651 -18.757 23.569 1.00 93.00 266 LYS A N 1
ATOM 2060 C CA . LYS A 1 266 ? 6.738 -19.164 22.156 1.00 93.00 266 LYS A CA 1
ATOM 2061 C C . LYS A 1 266 ? 5.493 -18.779 21.343 1.00 93.00 266 LYS A C 1
ATOM 2063 O O . LYS A 1 266 ? 5.564 -18.685 20.117 1.00 93.00 266 LYS A O 1
ATOM 2068 N N . SER A 1 267 ? 4.351 -18.570 22.000 1.00 92.44 267 SER A N 1
ATOM 2069 C CA . SER A 1 267 ? 3.099 -18.140 21.360 1.00 92.44 267 SER A CA 1
ATOM 2070 C C . SER A 1 267 ? 3.021 -16.626 21.134 1.00 92.44 267 SER A C 1
ATOM 2072 O O . SER A 1 267 ? 2.354 -16.177 20.198 1.00 92.44 267 SER A O 1
ATOM 2074 N N . VAL A 1 268 ? 3.720 -15.836 21.955 1.00 93.88 268 VAL A N 1
ATOM 2075 C CA . VAL A 1 268 ? 3.735 -14.373 21.868 1.00 93.88 268 VAL A CA 1
ATOM 2076 C C . VAL A 1 268 ? 4.581 -13.936 20.672 1.00 93.88 268 VAL A C 1
ATOM 2078 O O . VAL A 1 268 ? 5.775 -14.219 20.600 1.00 93.88 268 VAL A O 1
ATOM 2081 N N . LYS A 1 269 ? 3.945 -13.232 19.731 1.00 95.94 269 LYS A N 1
ATOM 2082 C CA . LYS A 1 269 ? 4.554 -12.703 18.502 1.00 95.94 269 LYS A CA 1
ATOM 2083 C C . LYS A 1 269 ? 4.582 -11.179 18.508 1.00 95.94 269 LYS A C 1
ATOM 2085 O O . LYS A 1 269 ? 3.844 -10.543 19.266 1.00 95.94 269 LYS A O 1
ATOM 2090 N N . CYS A 1 270 ? 5.398 -10.613 17.623 1.00 97.06 270 CYS A N 1
ATOM 2091 C CA . CYS A 1 270 ? 5.405 -9.182 17.343 1.00 97.06 270 CYS A CA 1
ATOM 2092 C C . CYS A 1 270 ? 4.016 -8.726 16.868 1.00 97.06 270 CYS A C 1
ATOM 2094 O O . CYS A 1 270 ? 3.362 -9.442 16.110 1.00 97.06 270 CYS A O 1
ATOM 2096 N N . LYS A 1 271 ? 3.571 -7.555 17.331 1.00 98.19 271 LYS A N 1
ATOM 2097 C CA . LYS A 1 271 ? 2.332 -6.910 16.887 1.00 98.19 271 LYS A CA 1
ATOM 2098 C C . LYS A 1 271 ? 2.631 -5.974 15.716 1.00 98.19 271 LYS A C 1
ATOM 2100 O O . LYS A 1 271 ? 3.398 -5.023 15.871 1.00 98.19 271 LYS A O 1
ATOM 2105 N N . VAL A 1 272 ? 2.035 -6.234 14.560 1.00 98.69 272 VAL A N 1
ATOM 2106 C CA . VAL A 1 272 ? 2.352 -5.569 13.294 1.00 98.69 272 VAL A CA 1
ATOM 2107 C C . VAL A 1 272 ? 1.314 -4.498 12.964 1.00 98.69 272 VAL A C 1
ATOM 2109 O O . VAL A 1 272 ? 0.131 -4.788 12.777 1.00 98.69 272 VAL A O 1
ATOM 2112 N N . PHE A 1 273 ? 1.783 -3.258 12.845 1.00 98.88 273 PHE A N 1
ATOM 2113 C CA . PHE A 1 273 ? 1.022 -2.112 12.361 1.00 98.88 273 PHE A CA 1
ATOM 2114 C C . PHE A 1 273 ? 1.321 -1.894 10.876 1.00 98.88 273 PHE A C 1
ATOM 2116 O O . PHE A 1 273 ? 2.471 -1.659 10.500 1.00 98.88 273 PHE A O 1
ATOM 2123 N N . LEU A 1 274 ? 0.284 -1.939 10.042 1.00 98.94 274 LEU A N 1
ATOM 2124 C CA . LEU A 1 274 ? 0.366 -1.676 8.609 1.00 98.94 274 LEU A CA 1
ATOM 2125 C C . LEU A 1 274 ? -0.263 -0.317 8.286 1.00 98.94 274 LEU A C 1
ATOM 2127 O O . LEU A 1 274 ? -1.444 -0.091 8.542 1.00 98.94 274 LEU A O 1
ATOM 2131 N N . GLY A 1 275 ? 0.518 0.585 7.700 1.00 98.88 275 GLY A N 1
ATOM 2132 C CA . GLY A 1 2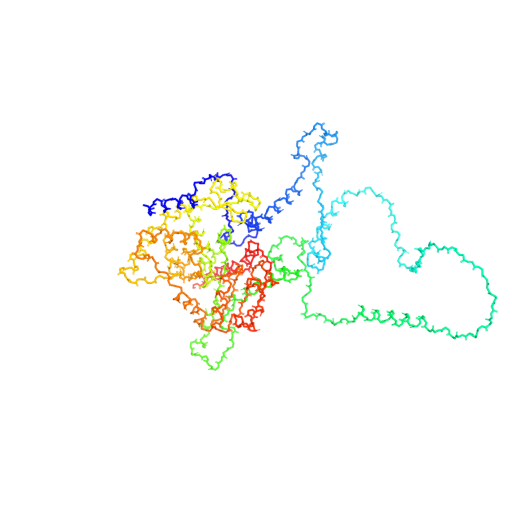75 ? 0.044 1.883 7.220 1.00 98.88 275 GLY A CA 1
ATOM 2133 C C . GLY A 1 275 ? 0.116 1.974 5.705 1.00 98.88 275 GLY A C 1
ATOM 2134 O O . GLY A 1 275 ? 1.129 1.583 5.132 1.00 98.88 275 GLY A O 1
ATOM 2135 N N . PHE A 1 276 ? -0.908 2.519 5.051 1.00 98.94 276 PHE A N 1
ATOM 2136 C CA . PHE A 1 276 ? -0.848 2.805 3.614 1.00 98.94 276 PHE A CA 1
ATOM 2137 C C . PHE A 1 276 ? -1.705 4.003 3.201 1.00 98.94 276 PHE A C 1
ATOM 2139 O O . PHE A 1 276 ? -2.754 4.271 3.790 1.00 98.94 276 PHE A O 1
ATOM 2146 N N . THR A 1 277 ? -1.268 4.719 2.167 1.00 98.81 277 THR A N 1
ATOM 2147 C CA . THR A 1 277 ? -2.008 5.836 1.560 1.00 98.81 277 THR A CA 1
ATOM 2148 C C . THR A 1 277 ? -3.129 5.357 0.628 1.00 98.81 277 THR A C 1
ATOM 2150 O O . THR A 1 277 ? -3.063 4.263 0.067 1.00 98.81 277 THR A O 1
ATOM 2153 N N . SER A 1 278 ? -4.155 6.194 0.432 1.00 98.56 278 SER A N 1
ATOM 2154 C CA . SER A 1 278 ? -5.356 5.883 -0.365 1.00 98.56 278 SER A CA 1
ATOM 2155 C C . SER A 1 278 ? -5.071 5.370 -1.773 1.00 98.56 278 SER A C 1
ATOM 2157 O O . SER A 1 278 ? -5.666 4.389 -2.213 1.00 98.56 278 SER A O 1
ATOM 2159 N N . ASN A 1 279 ? -4.122 5.993 -2.469 1.00 98.56 279 ASN A N 1
ATOM 2160 C CA . ASN A 1 279 ? -3.776 5.645 -3.843 1.00 98.56 279 ASN A CA 1
ATOM 2161 C C . ASN A 1 279 ? -3.357 4.169 -3.994 1.00 98.56 279 ASN A C 1
ATOM 2163 O O . ASN A 1 279 ? -3.598 3.579 -5.044 1.00 98.56 279 ASN A O 1
ATOM 2167 N N . LEU A 1 280 ? -2.781 3.541 -2.961 1.00 98.75 280 LEU A N 1
ATOM 2168 C CA . LEU A 1 280 ? -2.396 2.123 -3.001 1.00 98.75 280 LEU A CA 1
ATOM 2169 C C . LEU A 1 280 ? -3.599 1.166 -2.990 1.00 98.75 280 LEU A C 1
ATOM 2171 O O . LEU A 1 280 ? -3.475 0.031 -3.439 1.00 98.75 280 LEU A O 1
ATOM 2175 N N . ILE A 1 281 ? -4.768 1.620 -2.536 1.00 98.81 281 ILE A N 1
ATOM 2176 C CA . ILE A 1 281 ? -6.025 0.874 -2.676 1.00 98.81 281 ILE A CA 1
ATOM 2177 C C . ILE A 1 281 ? -6.661 1.120 -4.047 1.00 98.81 281 ILE A C 1
ATOM 2179 O O . ILE A 1 281 ? -7.232 0.199 -4.637 1.00 98.81 281 ILE A O 1
ATOM 2183 N N . SER A 1 282 ? -6.492 2.318 -4.618 1.00 98.62 282 SER A N 1
ATOM 2184 C CA . SER A 1 282 ? -6.838 2.575 -6.023 1.00 98.62 282 SER A CA 1
ATOM 2185 C C . SER A 1 282 ? -6.009 1.711 -6.985 1.00 98.62 282 SER A C 1
ATOM 2187 O O . SER A 1 282 ? -6.513 1.324 -8.037 1.00 98.62 282 SER A O 1
ATOM 2189 N N . SER A 1 283 ? -4.779 1.337 -6.618 1.00 98.75 283 SER A N 1
ATOM 2190 C CA . SER A 1 283 ? -3.911 0.428 -7.383 1.00 98.75 283 SER A CA 1
ATOM 2191 C C . SER A 1 283 ? -4.214 -1.061 -7.120 1.00 98.75 283 SER A C 1
ATOM 2193 O O . SER A 1 283 ? -5.106 -1.411 -6.343 1.00 98.75 283 SER A O 1
ATOM 2195 N N . GLY A 1 284 ? -3.478 -1.959 -7.776 1.00 98.50 284 GLY A N 1
ATOM 2196 C CA . GLY A 1 284 ? -3.516 -3.407 -7.546 1.00 98.50 284 GLY A CA 1
ATOM 2197 C C . GLY A 1 284 ? -2.889 -3.838 -6.214 1.00 98.50 284 GLY A C 1
ATOM 2198 O O . GLY A 1 284 ? -3.078 -4.970 -5.778 1.00 98.50 284 GLY A O 1
ATOM 2199 N N . VAL A 1 285 ? -2.199 -2.940 -5.497 1.00 98.81 285 VAL A N 1
ATOM 2200 C CA . VAL A 1 285 ? -1.668 -3.240 -4.151 1.00 98.81 285 VAL A CA 1
ATOM 2201 C C . VAL A 1 285 ? -2.796 -3.568 -3.160 1.00 98.81 285 VAL A C 1
ATOM 2203 O O . VAL A 1 285 ? -2.567 -4.314 -2.205 1.00 98.81 285 VAL A O 1
ATOM 2206 N N . ARG A 1 286 ? -4.031 -3.123 -3.435 1.00 98.81 286 ARG A N 1
ATOM 2207 C CA . ARG A 1 286 ? -5.255 -3.565 -2.751 1.00 98.81 286 ARG A CA 1
ATOM 2208 C C . ARG A 1 286 ? -5.321 -5.081 -2.557 1.00 98.81 286 ARG A C 1
ATOM 2210 O O . ARG A 1 286 ? -5.603 -5.527 -1.448 1.00 98.81 286 ARG A O 1
ATOM 2217 N N . ASP A 1 287 ? -5.045 -5.870 -3.594 1.00 98.62 287 ASP A N 1
ATOM 2218 C CA . ASP A 1 287 ? -5.223 -7.329 -3.542 1.00 98.62 287 ASP A CA 1
ATOM 2219 C C . ASP A 1 287 ? -4.190 -7.994 -2.622 1.00 98.62 287 ASP A C 1
ATOM 2221 O O . ASP A 1 287 ? -4.483 -8.986 -1.940 1.00 98.62 287 ASP A O 1
ATOM 2225 N N . ILE A 1 288 ? -3.008 -7.384 -2.532 1.00 98.69 288 ILE A N 1
ATOM 2226 C CA . ILE A 1 288 ? -1.919 -7.777 -1.637 1.00 98.69 288 ILE A CA 1
ATOM 2227 C C . ILE A 1 288 ? -2.274 -7.417 -0.190 1.00 98.69 288 ILE A C 1
ATOM 2229 O O . ILE A 1 288 ? -2.148 -8.257 0.698 1.00 98.69 288 ILE A O 1
ATOM 2233 N N . ILE A 1 289 ? -2.786 -6.207 0.058 1.00 98.88 289 ILE A N 1
ATOM 2234 C CA . ILE A 1 289 ? -3.267 -5.795 1.387 1.00 98.88 289 ILE A CA 1
ATOM 2235 C C . ILE A 1 289 ? -4.413 -6.704 1.843 1.00 98.88 289 ILE A C 1
ATOM 2237 O O . ILE A 1 289 ? -4.385 -7.209 2.967 1.00 98.88 289 ILE A O 1
ATOM 2241 N N . ARG A 1 290 ? -5.379 -6.989 0.960 1.00 98.81 290 ARG A N 1
ATOM 2242 C CA . ARG A 1 290 ? -6.464 -7.944 1.220 1.00 98.81 290 ARG A CA 1
ATOM 2243 C C . ARG A 1 290 ? -5.910 -9.315 1.612 1.00 98.81 290 ARG A C 1
ATOM 2245 O O . ARG A 1 290 ? -6.385 -9.860 2.600 1.00 98.81 290 ARG A O 1
ATOM 2252 N N . TYR A 1 291 ? -4.883 -9.834 0.931 1.00 98.75 291 TYR A N 1
ATOM 2253 C CA . TYR A 1 291 ? -4.243 -11.103 1.309 1.00 98.75 291 TYR A CA 1
ATOM 2254 C C . TYR A 1 291 ? -3.670 -11.064 2.738 1.00 98.75 291 TYR A C 1
ATOM 2256 O O . TYR A 1 291 ? -3.954 -11.954 3.540 1.00 98.75 291 TYR A O 1
ATOM 2264 N N . LEU A 1 292 ? -2.923 -10.015 3.100 1.00 98.75 292 LEU A N 1
ATOM 2265 C CA . LEU A 1 292 ? -2.350 -9.895 4.448 1.00 98.75 292 LEU A CA 1
ATOM 2266 C C . LEU A 1 292 ? -3.433 -9.849 5.539 1.00 98.75 292 LEU A C 1
ATOM 2268 O O . LEU A 1 292 ? -3.317 -10.514 6.571 1.00 98.75 292 LEU A O 1
ATOM 2272 N N . VAL A 1 293 ? -4.506 -9.090 5.305 1.00 98.81 293 VAL A N 1
ATOM 2273 C CA . VAL A 1 293 ? -5.623 -8.946 6.250 1.00 98.81 293 VAL A CA 1
ATOM 2274 C C . VAL A 1 293 ? -6.454 -10.234 6.331 1.00 98.81 293 VAL A C 1
ATOM 2276 O O . VAL A 1 293 ? -6.819 -10.664 7.427 1.00 98.81 293 VAL A O 1
ATOM 2279 N N . GLN A 1 294 ? -6.705 -10.893 5.197 1.00 98.62 294 GLN A N 1
ATOM 2280 C CA . GLN A 1 294 ? -7.413 -12.174 5.099 1.00 98.62 294 GLN A CA 1
ATOM 2281 C C . GLN A 1 294 ? -6.743 -13.263 5.943 1.00 98.62 294 GLN A C 1
ATOM 2283 O O . GLN A 1 294 ? -7.429 -13.997 6.656 1.00 98.62 294 GLN A O 1
ATOM 2288 N N . HIS A 1 295 ? -5.410 -13.326 5.923 1.00 98.31 295 HIS A N 1
ATOM 2289 C CA . HIS A 1 295 ? -4.628 -14.347 6.631 1.00 98.31 295 HIS A CA 1
ATOM 2290 C C . HIS A 1 295 ? -4.134 -13.923 8.017 1.00 98.31 295 HIS A C 1
ATOM 2292 O O . HIS A 1 295 ? -3.287 -14.604 8.594 1.00 98.31 295 HIS A O 1
ATOM 2298 N N . ARG A 1 296 ? -4.660 -12.822 8.578 1.00 97.75 296 ARG A N 1
ATOM 2299 C CA . ARG A 1 296 ? -4.280 -12.301 9.911 1.00 97.75 296 ARG A CA 1
ATOM 2300 C C . ARG A 1 296 ? -2.769 -12.100 10.062 1.00 97.75 296 ARG A C 1
ATOM 2302 O O . ARG A 1 296 ? -2.185 -12.411 11.097 1.00 97.75 296 ARG A O 1
ATOM 2309 N N . MET A 1 297 ? -2.131 -11.618 8.999 1.00 97.94 297 MET A N 1
ATOM 2310 C CA . MET A 1 297 ? -0.687 -11.376 8.960 1.00 97.94 297 MET A CA 1
ATOM 2311 C C . MET A 1 297 ? -0.297 -10.014 9.545 1.00 97.94 297 MET A C 1
ATOM 2313 O O . MET A 1 297 ? 0.883 -9.760 9.777 1.00 97.94 297 MET A O 1
ATOM 2317 N N . VAL A 1 298 ? -1.284 -9.148 9.778 1.00 98.44 298 VAL A N 1
ATOM 2318 C CA . VAL A 1 298 ? -1.145 -7.839 10.419 1.00 98.44 298 VAL A CA 1
ATOM 2319 C C . VAL A 1 298 ? -2.195 -7.697 11.517 1.00 98.44 298 VAL A C 1
ATOM 2321 O O . VAL A 1 298 ? -3.263 -8.308 11.429 1.00 98.44 298 VAL A O 1
ATOM 2324 N N . ASP A 1 299 ? -1.900 -6.895 12.538 1.00 98.62 299 ASP A N 1
ATOM 2325 C CA . ASP A 1 299 ? -2.755 -6.752 13.721 1.00 98.62 299 ASP A CA 1
ATOM 2326 C C . ASP A 1 299 ? -3.555 -5.447 13.719 1.00 98.62 299 ASP A C 1
ATOM 2328 O O . ASP A 1 299 ? -4.665 -5.413 14.240 1.00 98.62 299 ASP A O 1
ATOM 2332 N N . VAL A 1 300 ? -3.001 -4.369 13.155 1.00 98.88 300 VAL A N 1
ATOM 2333 C CA . VAL A 1 300 ? -3.629 -3.039 13.121 1.00 98.88 300 VAL A CA 1
ATOM 2334 C C . VAL A 1 300 ? -3.370 -2.386 11.773 1.00 98.88 300 VAL A C 1
ATOM 2336 O O . VAL A 1 300 ? -2.241 -2.411 11.282 1.00 98.88 300 VAL A O 1
ATOM 2339 N N . VAL A 1 301 ? -4.394 -1.762 11.191 1.00 98.94 301 VAL A N 1
ATOM 2340 C CA . VAL A 1 301 ? -4.277 -1.050 9.914 1.00 98.94 301 VAL A CA 1
ATOM 2341 C C . VAL A 1 301 ? -4.597 0.430 10.094 1.00 98.94 301 VAL A C 1
ATOM 2343 O O . VAL A 1 301 ? -5.551 0.787 10.783 1.00 98.94 301 VAL A O 1
ATOM 2346 N N . VAL A 1 302 ? -3.829 1.302 9.441 1.00 98.94 302 VAL A N 1
ATOM 2347 C CA . VAL A 1 302 ? -4.136 2.735 9.353 1.00 98.94 302 VAL A CA 1
ATOM 2348 C C . VAL A 1 302 ? -4.097 3.194 7.902 1.00 98.94 302 VAL A C 1
ATOM 2350 O O . VAL A 1 302 ? -3.142 2.921 7.175 1.00 98.94 302 VAL A O 1
ATOM 2353 N N . THR A 1 303 ? -5.126 3.922 7.477 1.00 98.88 303 THR A N 1
ATOM 2354 C CA . THR A 1 303 ? -5.197 4.504 6.131 1.00 98.88 303 THR A CA 1
ATOM 2355 C C . THR A 1 303 ? -5.897 5.873 6.138 1.00 98.88 303 THR A C 1
ATOM 2357 O O . THR A 1 303 ? -6.141 6.448 7.200 1.00 98.88 303 THR A O 1
ATOM 2360 N N . THR A 1 304 ? -6.157 6.437 4.960 1.00 98.69 304 THR A N 1
ATOM 2361 C CA . THR A 1 304 ? -6.941 7.667 4.744 1.00 98.69 304 THR A CA 1
ATOM 2362 C C . THR A 1 304 ? -8.311 7.340 4.137 1.00 98.69 304 THR A C 1
ATOM 2364 O O . THR A 1 304 ? -8.536 6.199 3.739 1.00 98.69 304 THR A O 1
ATOM 2367 N N . ALA A 1 305 ? -9.233 8.311 4.046 1.00 98.56 305 ALA A N 1
ATOM 2368 C CA . ALA A 1 305 ? -10.606 8.066 3.576 1.00 98.56 305 ALA A CA 1
ATOM 2369 C C . ALA A 1 305 ? -10.650 7.371 2.208 1.00 98.56 305 ALA A C 1
ATOM 2371 O O . ALA A 1 305 ? -11.295 6.334 2.074 1.00 98.56 305 ALA A O 1
ATOM 2372 N N . GLY A 1 306 ? -9.846 7.850 1.251 1.00 98.38 306 GLY A N 1
ATOM 2373 C CA . GLY A 1 306 ? -9.669 7.204 -0.051 1.00 98.38 306 GLY A CA 1
ATOM 2374 C C . GLY A 1 306 ? -9.269 5.720 0.034 1.00 98.38 306 GLY A C 1
ATOM 2375 O O . GLY A 1 306 ? -9.691 4.918 -0.785 1.00 98.38 306 GLY A O 1
ATOM 2376 N N . GLY A 1 307 ? -8.485 5.322 1.044 1.00 98.62 307 GLY A N 1
ATOM 2377 C CA . GLY A 1 307 ? -8.104 3.922 1.257 1.00 98.62 307 GLY A CA 1
ATOM 2378 C C . GLY A 1 307 ? -9.268 3.045 1.717 1.00 98.62 307 GLY A C 1
ATOM 2379 O O . GLY A 1 307 ? -9.289 1.858 1.423 1.00 98.62 307 GLY A O 1
ATOM 2380 N N . VAL A 1 308 ? -10.263 3.631 2.384 1.00 98.81 308 VAL A N 1
ATOM 2381 C CA . VAL A 1 308 ? -11.497 2.944 2.778 1.00 98.81 308 VAL A CA 1
ATOM 2382 C C . VAL A 1 308 ? -12.478 2.901 1.606 1.00 98.81 308 VAL A C 1
ATOM 2384 O O . VAL A 1 308 ? -12.950 1.832 1.227 1.00 98.81 308 VAL A O 1
ATOM 2387 N N . GLU A 1 309 ? -12.801 4.054 1.020 1.00 98.00 309 GLU A N 1
ATOM 2388 C CA . GLU A 1 309 ? -13.870 4.151 0.020 1.00 98.00 309 GLU A CA 1
ATOM 2389 C C . GLU A 1 309 ? -13.519 3.461 -1.301 1.00 98.00 309 GLU A C 1
ATOM 2391 O O . GLU A 1 309 ? -14.374 2.778 -1.853 1.00 98.00 309 GLU A O 1
ATOM 2396 N N . GLU A 1 310 ? -12.271 3.531 -1.778 1.00 98.56 310 GLU A N 1
ATOM 2397 C CA . GLU A 1 310 ? -11.873 2.887 -3.040 1.00 98.56 310 GLU A CA 1
ATOM 2398 C C . GLU A 1 310 ? -11.963 1.352 -2.962 1.00 98.56 310 GLU A C 1
ATOM 2400 O O . GLU A 1 310 ? -12.265 0.697 -3.959 1.00 98.56 310 GLU A O 1
ATOM 2405 N N . ASP A 1 311 ? -11.771 0.751 -1.780 1.00 98.81 311 ASP A N 1
ATOM 2406 C CA . ASP A 1 311 ? -11.963 -0.694 -1.587 1.00 98.81 311 ASP A CA 1
ATOM 2407 C C . ASP A 1 311 ? -13.435 -1.106 -1.700 1.00 98.81 311 ASP A C 1
ATOM 2409 O O . ASP A 1 311 ? -13.745 -2.133 -2.310 1.00 98.81 311 ASP A O 1
ATOM 2413 N N . LEU A 1 312 ? -14.336 -0.291 -1.144 1.00 98.75 312 LEU A N 1
ATOM 2414 C CA . LEU A 1 312 ? -15.782 -0.490 -1.237 1.00 98.75 312 LEU A CA 1
ATOM 2415 C C . LEU A 1 312 ? -16.259 -0.258 -2.672 1.00 98.75 312 LEU A C 1
ATOM 2417 O O . LEU A 1 312 ? -16.947 -1.103 -3.240 1.00 98.75 312 LEU A O 1
ATOM 2421 N N . VAL A 1 313 ? -15.833 0.847 -3.286 1.00 98.31 313 VAL A N 1
ATOM 2422 C CA . VAL A 1 313 ? -16.168 1.216 -4.666 1.00 98.31 313 VAL A CA 1
ATOM 2423 C C . VAL A 1 313 ? -15.736 0.120 -5.639 1.00 98.31 313 VAL A C 1
ATOM 2425 O O . VAL A 1 313 ? -16.537 -0.276 -6.485 1.00 98.31 313 VAL A O 1
ATOM 2428 N N . LYS A 1 314 ? -14.537 -0.456 -5.475 1.00 98.31 314 LYS A N 1
ATOM 2429 C CA . LYS A 1 314 ? -14.050 -1.570 -6.308 1.00 98.31 314 LYS A CA 1
ATOM 2430 C C . LYS A 1 314 ? -14.874 -2.853 -6.203 1.00 98.31 314 LYS A C 1
ATOM 2432 O O . LYS A 1 314 ? -14.819 -3.680 -7.111 1.00 98.31 314 LYS A O 1
ATOM 2437 N N . CYS A 1 315 ? -15.659 -3.029 -5.139 1.00 98.44 315 CYS A N 1
ATOM 2438 C CA . CYS A 1 315 ? -16.624 -4.129 -5.047 1.00 98.44 315 CYS A CA 1
ATOM 2439 C C . CYS A 1 315 ? -17.890 -3.878 -5.883 1.00 98.44 315 CYS A C 1
ATOM 2441 O O . CYS A 1 315 ? -18.594 -4.829 -6.217 1.00 98.44 315 CYS A O 1
ATOM 2443 N N . LEU A 1 316 ? -18.187 -2.615 -6.206 1.00 97.88 316 LEU A N 1
ATOM 2444 C CA . LEU A 1 316 ? -19.375 -2.186 -6.949 1.00 97.88 316 LEU A CA 1
ATOM 2445 C C . LEU A 1 316 ? -19.077 -1.963 -8.438 1.00 97.88 316 LEU A C 1
ATOM 2447 O O . LEU A 1 316 ? -19.929 -2.210 -9.298 1.00 97.88 316 LEU A O 1
ATOM 2451 N N . ALA A 1 317 ? -17.885 -1.455 -8.751 1.00 96.62 317 ALA A N 1
ATOM 2452 C CA . ALA A 1 317 ? -17.443 -1.175 -10.108 1.00 96.62 317 ALA A CA 1
ATOM 2453 C C . ALA A 1 317 ? -15.906 -1.082 -10.202 1.00 96.62 317 ALA A C 1
ATOM 2455 O O . ALA A 1 317 ? -15.252 -0.655 -9.254 1.00 96.62 317 ALA A O 1
ATOM 2456 N N . PRO A 1 318 ? -15.308 -1.459 -11.342 1.00 96.69 318 PRO A N 1
ATOM 2457 C CA . PRO A 1 318 ? -13.855 -1.507 -11.503 1.00 96.69 318 PRO A CA 1
ATOM 2458 C C . PRO A 1 318 ? -13.198 -0.129 -11.692 1.00 96.69 318 PRO A C 1
ATOM 2460 O O . PRO A 1 318 ? -13.825 0.841 -12.123 1.00 96.69 318 PRO A O 1
ATOM 2463 N N . THR A 1 319 ? -11.890 -0.094 -11.436 1.00 97.75 319 THR A N 1
ATOM 2464 C CA . THR A 1 319 ? -10.955 0.978 -11.818 1.00 97.75 319 THR A CA 1
ATOM 2465 C C . THR A 1 319 ? -10.154 0.525 -13.039 1.00 97.75 319 THR A C 1
ATOM 2467 O O . THR A 1 319 ? -9.846 -0.661 -13.169 1.00 97.75 319 THR A O 1
ATOM 2470 N N . TYR A 1 320 ? -9.776 1.456 -13.912 1.00 97.88 320 TYR A N 1
ATOM 2471 C CA . TYR A 1 320 ? -9.107 1.162 -15.181 1.00 97.88 320 TYR A CA 1
ATOM 2472 C C . TYR A 1 320 ? -7.716 1.792 -15.280 1.00 97.88 320 TYR A C 1
ATOM 2474 O O . TYR A 1 320 ? -7.453 2.836 -14.685 1.00 97.88 320 TYR A O 1
ATOM 2482 N N . LYS A 1 321 ? -6.826 1.175 -16.060 1.00 96.50 321 LYS A N 1
ATOM 2483 C CA . LYS A 1 321 ? -5.538 1.750 -16.459 1.00 96.50 321 LYS A CA 1
ATOM 2484 C C . LYS A 1 321 ? -5.770 2.870 -17.476 1.00 96.50 321 LYS A C 1
ATOM 2486 O O . LYS A 1 321 ? -6.527 2.709 -18.430 1.00 96.50 321 LYS A O 1
ATOM 2491 N N . GLY A 1 322 ? -5.098 3.993 -17.263 1.00 95.38 322 GLY A N 1
ATOM 2492 C CA . GLY A 1 322 ? -4.997 5.130 -18.171 1.00 95.38 322 GLY A CA 1
ATOM 2493 C C . GLY A 1 322 ? -3.556 5.640 -18.219 1.00 95.38 322 GLY A C 1
ATOM 2494 O O . GLY A 1 322 ? -2.613 4.865 -18.078 1.00 95.38 322 GLY A O 1
ATOM 2495 N N . GLU A 1 323 ? -3.374 6.952 -18.375 1.00 95.38 323 GLU A N 1
ATOM 2496 C CA . GLU A 1 323 ? -2.047 7.581 -18.423 1.00 95.38 323 GLU A CA 1
ATOM 2497 C C . GLU A 1 323 ? -1.985 8.829 -17.541 1.00 95.38 323 GLU A C 1
ATOM 2499 O O . GLU A 1 323 ? -2.977 9.544 -17.371 1.00 95.38 323 GLU A O 1
ATOM 2504 N N . PHE A 1 324 ? -0.792 9.138 -17.024 1.00 97.06 324 PHE A N 1
ATOM 2505 C CA . PHE A 1 324 ? -0.547 10.353 -16.238 1.00 97.06 324 PHE A CA 1
ATOM 2506 C C . PHE A 1 324 ? -0.818 11.642 -17.032 1.00 97.06 324 PHE A C 1
ATOM 2508 O O . PHE A 1 324 ? -1.243 12.645 -16.458 1.00 97.06 324 PHE A O 1
ATOM 2515 N N . SER A 1 325 ? -0.577 11.604 -18.343 1.00 97.38 325 SER A N 1
ATOM 2516 C CA . SER A 1 325 ? -0.657 12.713 -19.300 1.00 97.38 325 SER A CA 1
ATOM 2517 C C . SER A 1 325 ? -2.078 13.090 -19.721 1.00 97.38 325 SER A C 1
ATOM 2519 O O . SER A 1 325 ? -2.254 14.140 -20.341 1.00 97.38 325 SER A O 1
ATOM 2521 N N . LEU A 1 326 ? -3.098 12.278 -19.406 1.00 96.25 326 LEU A N 1
ATOM 2522 C CA . LEU A 1 326 ? -4.463 12.519 -19.884 1.00 96.25 326 LEU A CA 1
ATOM 2523 C C . LEU A 1 326 ? -4.998 13.895 -19.415 1.00 96.25 326 LEU A C 1
ATOM 2525 O O . LEU A 1 326 ? -5.034 14.157 -18.201 1.00 96.25 326 LEU A O 1
ATOM 2529 N N . PRO A 1 327 ? -5.454 14.772 -20.342 1.00 97.50 327 PRO A N 1
ATOM 2530 C CA . PRO A 1 327 ? -5.896 16.124 -20.005 1.00 97.50 327 PRO A CA 1
ATOM 2531 C C . PRO A 1 327 ? -7.139 16.143 -19.112 1.00 97.50 327 PRO A C 1
ATOM 2533 O O . PRO A 1 327 ? -8.202 15.639 -19.481 1.00 97.50 327 PRO A O 1
ATOM 2536 N N . GLY A 1 328 ? -7.041 16.810 -17.959 1.00 97.06 328 GLY A N 1
ATOM 2537 C CA . GLY A 1 328 ? -8.114 16.834 -16.958 1.00 97.06 328 GLY A CA 1
ATOM 2538 C C . GLY A 1 328 ? -9.442 17.407 -17.466 1.00 97.06 328 GLY A C 1
ATOM 2539 O O . GLY A 1 328 ? -10.500 16.886 -17.126 1.00 97.06 328 GLY A O 1
ATOM 2540 N N . ALA A 1 329 ? -9.411 18.427 -18.331 1.00 96.19 329 ALA A N 1
ATOM 2541 C CA . ALA A 1 329 ? -10.628 19.020 -18.893 1.00 96.19 329 ALA A CA 1
ATOM 2542 C C . ALA A 1 329 ? -11.429 18.023 -19.753 1.00 96.19 329 ALA A C 1
ATOM 2544 O O . ALA A 1 329 ? -12.654 17.971 -19.644 1.00 96.19 329 ALA A O 1
ATOM 2545 N N . VAL A 1 330 ? -10.737 17.199 -20.550 1.00 95.31 330 VAL A N 1
ATOM 2546 C CA . VAL A 1 330 ? -11.357 16.166 -21.398 1.00 95.31 330 VAL A CA 1
ATOM 2547 C C . VAL A 1 330 ? -11.912 15.031 -20.542 1.00 95.31 330 VAL A C 1
ATOM 2549 O O . VAL A 1 330 ? -13.024 14.564 -20.772 1.00 95.31 330 VAL A O 1
ATOM 2552 N N . LEU A 1 331 ? -11.171 14.604 -19.518 1.00 95.56 331 LEU A N 1
ATOM 2553 C CA . LEU A 1 331 ? -11.660 13.588 -18.585 1.00 95.56 331 LEU A CA 1
ATOM 2554 C C . LEU A 1 331 ? -12.918 14.070 -17.853 1.00 95.56 331 LEU A C 1
ATOM 2556 O O . LEU A 1 331 ? -13.925 13.368 -17.810 1.00 95.56 331 LEU A O 1
ATOM 2560 N N . ARG A 1 332 ? -12.921 15.322 -17.382 1.00 93.19 332 ARG A N 1
ATOM 2561 C CA . ARG A 1 332 ? -14.066 15.917 -16.688 1.00 93.19 332 ARG A CA 1
ATOM 2562 C C . ARG A 1 332 ? -15.294 16.104 -17.580 1.00 93.19 332 ARG A C 1
ATOM 2564 O O . ARG A 1 332 ? -16.412 16.025 -17.067 1.00 93.19 332 ARG A O 1
ATOM 2571 N N . SER A 1 333 ? -15.128 16.370 -18.880 1.00 93.00 333 SER A N 1
ATOM 2572 C CA . SER A 1 333 ? -16.265 16.418 -19.813 1.00 93.00 333 SER A CA 1
ATOM 2573 C C . SER A 1 333 ? -16.889 15.042 -20.049 1.00 93.00 333 SER A C 1
ATOM 2575 O O . SER A 1 333 ? -18.068 14.983 -20.371 1.00 93.00 333 SER A O 1
ATOM 2577 N N . LYS A 1 334 ? -16.119 13.967 -19.841 1.00 93.62 334 LYS A N 1
ATOM 2578 C CA . LYS A 1 334 ? -16.539 12.562 -19.971 1.00 93.62 334 LYS A CA 1
ATOM 2579 C C . LYS A 1 334 ? -16.917 11.893 -18.642 1.00 93.62 334 LYS A C 1
ATOM 2581 O O . LYS A 1 334 ? -17.104 10.684 -18.601 1.00 93.62 334 LYS A O 1
ATOM 2586 N N . GLY A 1 335 ? -16.940 12.644 -17.535 1.00 94.50 335 GLY A N 1
ATOM 2587 C CA . GLY A 1 335 ? -17.212 12.085 -16.205 1.00 94.50 335 GLY A CA 1
ATOM 2588 C C . GLY A 1 335 ? -16.150 11.092 -15.708 1.00 94.50 335 GLY A C 1
ATOM 2589 O O . GLY A 1 335 ? -16.467 10.201 -14.930 1.00 94.50 335 GLY A O 1
ATOM 2590 N N . LEU A 1 336 ? -14.897 11.213 -16.150 1.00 95.81 336 LEU A N 1
ATOM 2591 C CA . LEU A 1 336 ? -13.797 10.343 -15.726 1.00 95.81 336 LEU A CA 1
ATOM 2592 C C . LEU A 1 336 ? -12.899 11.067 -14.718 1.00 95.81 336 LEU A C 1
ATOM 2594 O O . LEU A 1 336 ? -12.448 12.186 -14.975 1.00 95.81 336 LEU A O 1
ATOM 2598 N N . ASN A 1 337 ? -12.595 10.417 -13.595 1.00 96.44 337 ASN A N 1
ATOM 2599 C CA . ASN A 1 337 ? -11.655 10.925 -12.595 1.00 96.44 337 ASN A CA 1
ATOM 2600 C C . ASN A 1 337 ? -10.305 10.231 -12.752 1.00 96.44 337 ASN A C 1
ATOM 2602 O O . ASN A 1 337 ? -10.251 9.019 -12.958 1.00 96.44 337 ASN A O 1
ATOM 2606 N N . ARG A 1 338 ? -9.209 10.990 -12.645 1.00 97.88 338 ARG A N 1
ATOM 2607 C CA . ARG A 1 338 ? -7.849 10.457 -12.781 1.00 97.88 338 ARG A CA 1
ATOM 2608 C C . ARG A 1 338 ? -7.146 10.366 -11.436 1.00 97.88 338 ARG A C 1
ATOM 2610 O O . ARG A 1 338 ? -7.052 11.364 -10.728 1.00 97.88 338 ARG A O 1
ATOM 2617 N N . ILE A 1 339 ? -6.556 9.207 -11.158 1.00 98.12 339 ILE A N 1
ATOM 2618 C CA . ILE A 1 339 ? -5.673 8.967 -10.012 1.00 98.12 339 ILE A CA 1
ATOM 2619 C C . ILE A 1 339 ? -4.329 8.510 -10.578 1.00 98.12 339 ILE A C 1
ATOM 2621 O O . ILE A 1 339 ? -4.163 7.350 -10.931 1.00 98.12 339 ILE A O 1
ATOM 2625 N N . GLY A 1 340 ? -3.365 9.418 -10.748 1.00 97.81 340 GLY A N 1
ATOM 2626 C CA . GLY A 1 340 ? -2.105 9.088 -11.429 1.00 97.81 340 GLY A CA 1
ATOM 2627 C C . GLY A 1 340 ? -2.335 8.647 -12.881 1.00 97.81 340 GLY A C 1
ATOM 2628 O O . GLY A 1 340 ? -2.809 9.456 -13.680 1.00 97.81 340 GLY A O 1
ATOM 2629 N N . ASN A 1 341 ? -2.014 7.388 -13.197 1.00 97.44 341 ASN A N 1
ATOM 2630 C CA . ASN A 1 341 ? -2.329 6.695 -14.457 1.00 97.44 341 ASN A CA 1
ATOM 2631 C C . ASN A 1 341 ? -3.533 5.743 -14.336 1.00 97.44 341 ASN A C 1
ATOM 2633 O O . ASN A 1 341 ? -3.622 4.767 -15.073 1.00 97.44 341 ASN A O 1
ATOM 2637 N N . LEU A 1 342 ? -4.448 5.995 -13.403 1.00 98.38 342 LEU A N 1
ATOM 2638 C CA . LEU A 1 342 ? -5.686 5.239 -13.229 1.00 98.38 342 LEU A CA 1
ATOM 2639 C C . LEU A 1 342 ? -6.894 6.110 -13.575 1.00 98.38 342 LEU A C 1
ATOM 2641 O O . LEU A 1 342 ? -6.852 7.330 -13.401 1.00 98.38 342 LEU A O 1
ATOM 2645 N N . LEU A 1 343 ? -7.978 5.478 -14.016 1.00 98.12 343 LEU A N 1
ATOM 2646 C CA . LEU A 1 343 ? -9.255 6.104 -14.337 1.00 98.12 343 LEU A CA 1
ATOM 2647 C C . LEU A 1 343 ? -10.385 5.460 -13.530 1.00 98.12 343 LEU A C 1
ATOM 2649 O O . LEU A 1 343 ? -10.570 4.242 -13.562 1.00 98.12 343 LEU A O 1
ATOM 2653 N N . VAL A 1 344 ? -11.157 6.297 -12.839 1.00 97.31 344 VAL A N 1
ATOM 2654 C CA . VAL A 1 344 ? -12.357 5.913 -12.088 1.00 97.31 344 VAL A CA 1
ATOM 2655 C C . VAL A 1 344 ? -13.562 6.631 -12.705 1.00 97.31 344 VAL A C 1
ATOM 2657 O O . VAL A 1 344 ? -13.645 7.863 -12.610 1.00 97.31 344 VAL A O 1
ATOM 2660 N N . PRO A 1 345 ? -14.486 5.906 -13.361 1.00 96.69 345 PRO A N 1
ATOM 2661 C CA . PRO A 1 345 ? -15.727 6.490 -13.862 1.00 96.69 345 PRO A CA 1
ATOM 2662 C C . PRO A 1 345 ? -16.572 7.067 -12.719 1.00 96.69 345 PRO A C 1
ATOM 2664 O O . PRO A 1 345 ? -16.693 6.450 -11.663 1.00 96.69 345 PRO A O 1
ATOM 2667 N N . ASN A 1 346 ? -17.180 8.238 -12.910 1.00 93.50 346 ASN A N 1
ATOM 2668 C CA . ASN A 1 346 ? -18.049 8.847 -11.897 1.00 93.50 346 ASN A CA 1
ATOM 2669 C C . ASN A 1 346 ? -19.258 7.975 -11.525 1.00 93.50 346 ASN A C 1
ATOM 2671 O O . ASN A 1 346 ? -19.730 8.045 -10.388 1.00 93.50 346 ASN A O 1
ATOM 2675 N N . ASP A 1 347 ? -19.747 7.145 -12.451 1.00 94.25 347 ASP A N 1
ATOM 2676 C CA . ASP A 1 347 ? -20.847 6.215 -12.180 1.00 94.25 347 ASP A CA 1
ATOM 2677 C C . ASP A 1 347 ? -20.497 5.237 -11.041 1.00 94.25 347 ASP A C 1
ATOM 2679 O O . ASP A 1 347 ? -21.390 4.745 -10.351 1.00 94.25 347 ASP A O 1
ATOM 2683 N N . ASN A 1 348 ? -19.204 4.998 -10.779 1.00 95.88 348 ASN A N 1
ATOM 2684 C CA . ASN A 1 348 ? -18.748 4.222 -9.628 1.00 95.88 348 ASN A CA 1
ATOM 2685 C C . ASN A 1 348 ? -19.154 4.887 -8.303 1.00 95.88 348 ASN A C 1
ATOM 2687 O O . ASN A 1 348 ? -19.635 4.206 -7.398 1.00 95.88 348 ASN A O 1
ATOM 2691 N N . TYR A 1 349 ? -19.013 6.211 -8.195 1.00 95.56 349 TYR A N 1
ATOM 2692 C CA . TYR A 1 349 ? -19.403 6.950 -6.992 1.00 95.56 349 TYR A CA 1
ATOM 2693 C C . TYR A 1 349 ? -20.923 7.139 -6.887 1.00 95.56 349 TYR A C 1
ATOM 2695 O O . TYR A 1 349 ? -21.444 7.207 -5.779 1.00 95.56 349 TYR A O 1
ATOM 2703 N N . CYS A 1 350 ? -21.651 7.129 -8.010 1.00 94.31 350 CYS A N 1
ATOM 2704 C CA . CYS A 1 350 ? -23.119 7.073 -7.993 1.00 94.31 350 CYS A CA 1
ATOM 2705 C C . CYS A 1 350 ? -23.607 5.755 -7.370 1.00 94.31 350 CYS A C 1
ATOM 2707 O O . CYS A 1 350 ? -24.430 5.758 -6.460 1.00 94.31 350 CYS A O 1
ATOM 2709 N N . LYS A 1 351 ? -23.028 4.621 -7.797 1.00 96.31 351 LYS A N 1
ATOM 2710 C CA . LYS A 1 351 ? -23.303 3.305 -7.193 1.00 96.31 351 LYS A CA 1
ATOM 2711 C C . LYS A 1 351 ? -22.929 3.268 -5.712 1.00 96.31 351 LYS A C 1
ATOM 2713 O O . LYS A 1 351 ? -23.609 2.617 -4.923 1.00 96.31 351 LYS A O 1
ATOM 2718 N N . PHE A 1 352 ? -21.845 3.946 -5.340 1.00 97.75 352 PHE A N 1
ATOM 2719 C CA . PHE A 1 352 ? -21.423 4.052 -3.949 1.00 97.75 352 PHE A CA 1
ATOM 2720 C C . PHE A 1 352 ? -22.416 4.850 -3.099 1.00 97.75 352 PHE A C 1
ATOM 2722 O O . PHE A 1 352 ? -22.757 4.390 -2.012 1.00 97.75 352 PHE A O 1
ATOM 2729 N N . GLU A 1 353 ? -22.930 5.980 -3.601 1.00 96.19 353 GLU A N 1
ATOM 2730 C CA . GLU A 1 353 ? -24.004 6.744 -2.948 1.00 96.19 353 GLU A CA 1
ATOM 2731 C C . GLU A 1 353 ? -25.234 5.859 -2.701 1.00 96.19 353 GLU A C 1
ATOM 2733 O O . GLU A 1 353 ? -25.704 5.755 -1.565 1.00 96.19 353 GLU A O 1
ATOM 2738 N N . ASP A 1 354 ? -25.718 5.179 -3.745 1.00 96.50 354 ASP A N 1
ATOM 2739 C CA . ASP A 1 354 ? -26.899 4.312 -3.668 1.00 96.50 354 ASP A CA 1
ATOM 2740 C C . ASP A 1 354 ? -26.723 3.181 -2.642 1.00 96.50 354 ASP A C 1
ATOM 2742 O O . ASP A 1 354 ? -27.673 2.800 -1.954 1.00 96.50 354 ASP A O 1
ATOM 2746 N N . TRP A 1 355 ? -25.500 2.659 -2.510 1.00 98.50 355 TRP A N 1
ATOM 2747 C CA . TRP A 1 355 ? -25.168 1.607 -1.553 1.00 98.50 355 TRP A CA 1
ATOM 2748 C C . TRP A 1 355 ? -25.037 2.124 -0.111 1.00 98.50 355 TRP A C 1
ATOM 2750 O O . TRP A 1 355 ? -25.535 1.483 0.816 1.00 98.50 355 TRP A O 1
ATOM 2760 N N . ILE A 1 356 ? -24.380 3.269 0.105 1.00 98.06 356 ILE A N 1
ATOM 2761 C CA . ILE A 1 356 ? -23.987 3.701 1.454 1.00 98.06 356 ILE A CA 1
ATOM 2762 C C . ILE A 1 356 ? -25.057 4.503 2.194 1.00 98.06 356 ILE A C 1
ATOM 2764 O O . ILE A 1 356 ? -25.153 4.411 3.419 1.00 98.06 356 ILE A O 1
ATOM 2768 N N . ILE A 1 357 ? -25.885 5.274 1.484 1.00 96.69 357 ILE A N 1
ATOM 2769 C CA . ILE A 1 357 ? -26.891 6.136 2.119 1.00 96.69 357 ILE A CA 1
ATOM 2770 C C . ILE A 1 357 ? -27.873 5.338 3.004 1.00 96.69 357 ILE A C 1
ATOM 2772 O O . ILE A 1 357 ? -28.075 5.744 4.152 1.00 96.69 357 ILE A O 1
ATOM 2776 N N . PRO A 1 358 ? -28.414 4.176 2.577 1.00 97.94 358 PRO A N 1
ATOM 2777 C CA . PRO A 1 358 ? -29.253 3.345 3.446 1.00 97.94 358 PRO A CA 1
ATOM 2778 C C . PRO A 1 358 ? -28.531 2.829 4.700 1.00 97.94 358 PRO A C 1
ATOM 2780 O O . PRO A 1 358 ? -29.161 2.614 5.736 1.00 97.94 358 PRO A O 1
ATOM 2783 N N . ILE A 1 359 ? -27.211 2.627 4.634 1.00 98.50 359 ILE A N 1
ATOM 2784 C CA . ILE A 1 359 ? -26.400 2.205 5.785 1.00 98.50 359 ILE A CA 1
ATOM 2785 C C . ILE A 1 359 ? -26.260 3.368 6.771 1.00 98.50 359 ILE A C 1
ATOM 2787 O O . ILE A 1 359 ? -26.412 3.171 7.977 1.00 98.50 359 ILE A O 1
ATOM 2791 N N . PHE A 1 360 ? -26.033 4.587 6.278 1.00 98.19 360 PHE A N 1
ATOM 2792 C CA . PHE A 1 360 ? -25.995 5.786 7.117 1.00 98.19 360 PHE A CA 1
ATOM 2793 C C . PHE A 1 360 ? -27.331 6.073 7.802 1.00 98.19 360 PHE A C 1
ATOM 2795 O O . PHE A 1 360 ? -27.329 6.473 8.966 1.00 98.19 360 PHE A O 1
ATOM 2802 N N . ASP A 1 361 ? -28.461 5.796 7.147 1.00 97.50 361 ASP A N 1
ATOM 2803 C CA . ASP A 1 361 ? -29.774 5.853 7.796 1.00 97.50 361 ASP A CA 1
ATOM 2804 C C . ASP A 1 361 ? -29.859 4.888 8.989 1.00 97.50 361 ASP A C 1
ATOM 2806 O O . ASP A 1 361 ? -30.214 5.304 10.091 1.00 97.50 361 ASP A O 1
ATOM 2810 N N . GLN A 1 362 ? -29.432 3.632 8.818 1.00 98.12 362 GLN A N 1
ATOM 2811 C CA . GLN A 1 362 ? -29.409 2.655 9.915 1.00 98.12 362 GLN A CA 1
ATOM 2812 C C . GLN A 1 362 ? -28.452 3.063 11.040 1.00 98.12 362 GLN A C 1
ATOM 2814 O O . GLN A 1 362 ? -28.783 2.946 12.219 1.00 98.12 362 GLN A O 1
ATOM 2819 N N . MET A 1 363 ? -27.265 3.565 10.696 1.00 98.31 363 MET A N 1
ATOM 2820 C CA . MET A 1 363 ? -26.297 4.051 11.679 1.00 98.31 363 MET A CA 1
ATOM 2821 C C . MET A 1 363 ? -26.839 5.246 12.469 1.00 98.31 363 MET A C 1
ATOM 2823 O O . MET A 1 363 ? -26.594 5.342 13.674 1.00 98.31 363 MET A O 1
ATOM 2827 N N . PHE A 1 364 ? -27.580 6.145 11.817 1.00 97.56 364 PHE A N 1
ATOM 2828 C CA . PHE A 1 364 ? -28.208 7.295 12.464 1.00 97.56 364 PHE A CA 1
ATOM 2829 C C . PHE A 1 364 ? -29.329 6.854 13.407 1.00 97.56 364 PHE A C 1
ATOM 2831 O O . PHE A 1 364 ? -29.408 7.323 14.545 1.00 97.56 364 PHE A O 1
ATOM 2838 N N . ASP A 1 365 ? -30.149 5.895 12.983 1.00 96.81 365 ASP A N 1
ATOM 2839 C CA . ASP A 1 365 ? -31.182 5.307 13.831 1.00 96.81 365 ASP A CA 1
ATOM 2840 C C . ASP A 1 365 ? -30.557 4.596 15.042 1.00 96.81 365 ASP A C 1
ATOM 2842 O O . ASP A 1 365 ? -31.029 4.746 16.166 1.00 96.81 365 ASP A O 1
ATOM 2846 N N . GLU A 1 366 ? -29.445 3.876 14.875 1.00 97.88 366 GLU A N 1
ATOM 2847 C CA . GLU A 1 366 ? -28.694 3.260 15.978 1.00 97.88 366 GLU A CA 1
ATOM 2848 C C . GLU A 1 366 ? -28.053 4.297 16.916 1.00 97.88 366 GLU A C 1
ATOM 2850 O O . GLU A 1 366 ? -28.007 4.086 18.133 1.00 97.88 366 GLU A O 1
ATOM 2855 N N . GLN A 1 367 ? -27.579 5.424 16.382 1.00 97.50 367 GLN A N 1
ATOM 2856 C CA . GLN A 1 367 ? -27.045 6.529 17.179 1.00 97.50 367 GLN A CA 1
ATOM 2857 C C . GLN A 1 367 ? -28.144 7.168 18.033 1.00 97.50 367 GLN A C 1
ATOM 2859 O O . GLN A 1 367 ? -27.942 7.401 19.219 1.00 97.50 367 GLN A O 1
ATOM 2864 N N . THR A 1 368 ? -29.321 7.409 17.458 1.00 95.50 368 THR A N 1
ATOM 2865 C CA . THR A 1 368 ? -30.426 8.102 18.139 1.00 95.50 368 THR A CA 1
ATOM 2866 C C . THR A 1 368 ? -31.221 7.193 19.076 1.00 95.50 368 THR A C 1
ATOM 2868 O O . THR A 1 368 ? -31.550 7.600 20.187 1.00 95.50 368 THR A O 1
ATOM 2871 N N . SER A 1 369 ? -31.507 5.953 18.671 1.00 95.94 369 SER A N 1
ATOM 2872 C CA . SER A 1 369 ? -32.337 5.021 19.450 1.00 95.94 369 SER A CA 1
ATOM 2873 C C . SER A 1 369 ? -31.553 4.203 20.477 1.00 95.94 369 SER A C 1
ATOM 2875 O O . SER A 1 369 ? -32.083 3.898 21.545 1.00 95.94 369 SER A O 1
ATOM 2877 N N . LYS A 1 370 ? -30.297 3.841 20.179 1.00 95.75 370 LYS A N 1
ATOM 2878 C CA . LYS A 1 370 ? -29.451 2.998 21.048 1.00 95.75 370 LYS A CA 1
ATOM 2879 C C . LYS A 1 370 ? -28.296 3.766 21.689 1.00 95.75 370 LYS A C 1
ATOM 2881 O O . LYS A 1 370 ? -27.487 3.158 22.384 1.00 95.75 370 LYS A O 1
ATOM 2886 N N . ASN A 1 371 ? -28.207 5.078 21.458 1.00 94.56 371 ASN A N 1
ATOM 2887 C CA . ASN A 1 371 ? -27.108 5.927 21.920 1.00 94.56 371 ASN A CA 1
ATOM 2888 C C . ASN A 1 371 ? -25.726 5.412 21.462 1.00 94.56 371 ASN A C 1
ATOM 2890 O O . ASN A 1 371 ? -24.739 5.465 22.200 1.00 94.56 371 ASN A O 1
ATOM 2894 N N . THR A 1 372 ? -25.667 4.847 20.250 1.00 97.00 372 THR A N 1
ATOM 2895 C CA . THR A 1 372 ? -24.427 4.310 19.675 1.00 97.00 372 THR A CA 1
ATOM 2896 C C . THR A 1 372 ? -23.504 5.456 19.291 1.00 97.00 372 THR A C 1
ATOM 2898 O O . THR A 1 372 ? -23.837 6.244 18.413 1.00 97.00 372 THR A O 1
ATOM 2901 N N . LEU A 1 373 ? -22.321 5.529 19.901 1.00 97.38 373 LEU A N 1
ATOM 2902 C CA . LEU A 1 373 ? -21.303 6.494 19.499 1.00 97.38 373 LEU A CA 1
ATOM 2903 C C . LEU A 1 373 ? -20.372 5.890 18.448 1.00 97.38 373 LEU A C 1
ATOM 2905 O O . LEU A 1 373 ? -19.556 5.003 18.746 1.00 97.38 373 LEU A O 1
ATOM 2909 N N . TRP A 1 374 ? -20.514 6.381 17.220 1.00 98.50 374 TRP A N 1
ATOM 2910 C CA . TRP A 1 374 ? -19.679 6.004 16.091 1.00 98.50 374 TRP A CA 1
ATOM 2911 C C . TRP A 1 374 ? -18.303 6.657 16.185 1.00 98.50 374 TRP A C 1
ATOM 2913 O O . TRP A 1 374 ? -18.168 7.812 16.571 1.00 98.50 374 TRP A O 1
ATOM 2923 N N . THR A 1 375 ? -17.279 5.902 15.810 1.00 98.81 375 THR A N 1
ATOM 2924 C CA . THR A 1 375 ? -15.900 6.367 15.613 1.00 98.81 375 THR A CA 1
ATOM 2925 C C . THR A 1 375 ? -15.454 5.904 14.229 1.00 98.81 375 THR A C 1
ATOM 2927 O O . THR A 1 375 ? -16.072 4.965 13.707 1.00 98.81 375 THR A O 1
ATOM 2930 N N . PRO A 1 376 ? -14.410 6.486 13.614 1.00 98.81 376 PRO A N 1
ATOM 2931 C CA . PRO A 1 376 ? -13.988 6.057 12.291 1.00 98.81 376 PRO A CA 1
ATOM 2932 C C . PRO A 1 376 ? -13.764 4.547 12.169 1.00 98.81 376 PRO A C 1
ATOM 2934 O O . PRO A 1 376 ? -14.320 3.933 11.261 1.00 98.81 376 PRO A O 1
ATOM 2937 N N . SER A 1 377 ? -13.076 3.914 13.125 1.00 98.81 377 SER A N 1
ATOM 2938 C CA . SER A 1 377 ? -12.889 2.456 13.106 1.00 98.81 377 SER A CA 1
ATOM 2939 C C . SER A 1 377 ? -14.192 1.650 13.199 1.00 98.81 377 SER A C 1
ATOM 2941 O O . SER A 1 377 ? -14.345 0.646 12.498 1.00 98.81 377 SER A O 1
ATOM 2943 N N . LYS A 1 378 ? -15.179 2.092 13.996 1.00 98.75 378 LYS A N 1
ATOM 2944 C CA . LYS A 1 378 ? -16.502 1.442 14.069 1.00 98.75 378 LYS A CA 1
ATOM 2945 C C . LYS A 1 378 ? -17.288 1.602 12.770 1.00 98.75 378 LYS A C 1
ATOM 2947 O O . LYS A 1 378 ? -17.929 0.645 12.343 1.00 98.75 378 LYS A O 1
ATOM 2952 N N . VAL A 1 379 ? -17.226 2.781 12.144 1.00 98.81 379 VAL A N 1
ATOM 2953 C CA . VAL A 1 379 ? -17.840 3.025 10.830 1.00 98.81 379 VAL A CA 1
ATOM 2954 C C . VAL A 1 379 ? -17.206 2.109 9.789 1.00 98.81 379 VAL A C 1
ATOM 2956 O O . VAL A 1 379 ? -17.917 1.383 9.106 1.00 98.81 379 VAL A O 1
ATOM 2959 N N . ILE A 1 380 ? -15.876 2.051 9.718 1.00 98.88 380 ILE A N 1
ATOM 2960 C CA . ILE A 1 380 ? -15.162 1.199 8.757 1.00 98.88 380 ILE A CA 1
ATOM 2961 C C . ILE A 1 380 ? -15.491 -0.284 8.973 1.00 98.88 380 ILE A C 1
ATOM 2963 O O . ILE A 1 380 ? -15.784 -0.996 8.016 1.00 98.88 380 ILE A O 1
ATOM 2967 N N . SER A 1 381 ? -15.510 -0.747 10.226 1.00 98.88 381 SER A N 1
ATOM 2968 C CA . SER A 1 381 ? -15.900 -2.119 10.577 1.00 98.88 381 SER A CA 1
ATOM 2969 C C . SER A 1 381 ? -17.344 -2.430 10.159 1.00 98.88 381 SER A C 1
ATOM 2971 O O . SER A 1 381 ? -17.615 -3.488 9.584 1.00 98.88 381 SER A O 1
ATOM 2973 N N . ARG A 1 382 ? -18.272 -1.480 10.361 1.00 98.81 382 ARG A N 1
ATOM 2974 C CA . ARG A 1 382 ? -19.655 -1.579 9.877 1.00 98.81 382 ARG A CA 1
ATOM 2975 C C . ARG A 1 382 ? -19.703 -1.693 8.353 1.00 98.81 382 ARG A C 1
ATOM 2977 O O . ARG A 1 382 ? -20.365 -2.594 7.853 1.00 98.81 382 ARG A O 1
ATOM 2984 N N . LEU A 1 383 ? -18.981 -0.850 7.621 1.00 98.88 383 LEU A N 1
ATOM 2985 C CA . LEU A 1 383 ? -18.951 -0.889 6.155 1.00 98.88 383 LEU A CA 1
ATOM 2986 C C . LEU A 1 383 ? -18.334 -2.193 5.622 1.00 98.88 383 LEU A C 1
ATOM 2988 O O . LEU A 1 383 ? -18.869 -2.777 4.684 1.00 98.88 383 LEU A O 1
ATOM 2992 N N . GLY A 1 384 ? -17.277 -2.705 6.262 1.00 98.75 384 GLY A N 1
ATOM 2993 C CA . GLY A 1 384 ? -16.693 -4.013 5.945 1.00 98.75 384 GLY A CA 1
ATOM 2994 C C . GLY A 1 384 ? -17.669 -5.176 6.159 1.00 98.75 384 GLY A C 1
ATOM 2995 O O . GLY A 1 384 ? -17.697 -6.126 5.376 1.00 98.75 384 GLY A O 1
ATOM 2996 N N . LYS A 1 385 ? -18.530 -5.093 7.180 1.00 98.81 385 LYS A N 1
ATOM 2997 C CA . LYS A 1 385 ? -19.631 -6.047 7.372 1.00 98.81 385 LYS A CA 1
ATOM 2998 C C . LYS A 1 385 ? -20.668 -5.956 6.250 1.00 98.81 385 LYS A C 1
ATOM 3000 O O . LYS A 1 385 ? -21.067 -6.991 5.726 1.00 98.81 385 LYS A O 1
ATOM 3005 N N . GLU A 1 386 ? -21.116 -4.747 5.919 1.00 98.81 386 GLU A N 1
ATOM 3006 C CA . GLU A 1 386 ? -22.208 -4.524 4.961 1.00 98.81 386 GLU A CA 1
ATOM 3007 C C . GLU A 1 386 ? -21.803 -4.823 3.513 1.00 98.81 386 GLU A C 1
ATOM 3009 O O . GLU A 1 386 ? -22.631 -5.301 2.740 1.00 98.81 386 GLU A O 1
ATOM 3014 N N . ILE A 1 387 ? -20.538 -4.593 3.131 1.00 98.62 387 ILE A N 1
ATOM 3015 C CA . ILE A 1 387 ? -20.097 -4.862 1.752 1.00 98.62 387 ILE A CA 1
ATOM 3016 C C . ILE A 1 387 ? -20.099 -6.362 1.441 1.00 98.62 387 ILE A C 1
ATOM 3018 O O . ILE A 1 387 ? -20.309 -6.745 0.293 1.00 98.62 387 ILE A O 1
ATOM 3022 N N . ASN A 1 388 ? -19.886 -7.201 2.468 1.00 98.44 388 ASN A N 1
ATOM 3023 C CA . ASN A 1 388 ? -20.000 -8.662 2.430 1.00 98.44 388 ASN A CA 1
ATOM 3024 C C . ASN A 1 388 ? -19.391 -9.309 1.166 1.00 98.44 388 ASN A C 1
ATOM 3026 O O . ASN A 1 388 ? -19.996 -10.176 0.536 1.00 98.44 388 ASN A O 1
ATOM 3030 N N . ASN A 1 389 ? -18.196 -8.857 0.780 1.00 98.62 389 ASN A N 1
ATOM 3031 C CA . ASN A 1 389 ? -17.519 -9.261 -0.447 1.00 98.62 389 ASN A CA 1
ATOM 3032 C C . ASN A 1 389 ? -16.073 -9.664 -0.135 1.00 98.62 389 ASN A C 1
ATOM 3034 O O . ASN A 1 389 ? -15.296 -8.855 0.364 1.00 98.62 389 ASN A O 1
ATOM 3038 N N . GLU A 1 390 ? -15.692 -10.900 -0.461 1.00 98.44 390 GLU A N 1
ATOM 3039 C CA . GLU A 1 390 ? -14.361 -11.447 -0.151 1.00 98.44 390 GLU A CA 1
ATOM 3040 C C . GLU A 1 390 ? -13.208 -10.777 -0.918 1.00 98.44 390 GLU A C 1
ATOM 3042 O O . GLU A 1 390 ? -12.043 -10.963 -0.563 1.00 98.44 390 GLU A O 1
ATOM 3047 N N . SER A 1 391 ? -13.501 -9.978 -1.948 1.00 98.19 391 SER A N 1
ATOM 3048 C CA . SER A 1 391 ? -12.484 -9.149 -2.610 1.00 98.19 391 SER A CA 1
ATOM 3049 C C . SER A 1 391 ? -12.088 -7.913 -1.791 1.00 98.19 391 SER A C 1
ATOM 3051 O O . SER A 1 391 ? -11.031 -7.341 -2.042 1.00 98.19 391 SER A O 1
ATOM 3053 N N . SER A 1 392 ? -12.902 -7.506 -0.809 1.00 98.81 392 SER A N 1
ATOM 3054 C CA . SER A 1 392 ? -12.656 -6.341 0.047 1.00 98.81 392 SER A CA 1
ATOM 3055 C C . SER A 1 392 ? -11.700 -6.675 1.189 1.00 98.81 392 SER A C 1
ATOM 3057 O O . SER A 1 392 ? -11.909 -7.637 1.934 1.00 98.81 392 SER A O 1
ATOM 3059 N N . TYR A 1 393 ? -10.676 -5.841 1.397 1.00 98.81 393 TYR A N 1
ATOM 3060 C CA . TYR A 1 393 ? -9.841 -5.980 2.594 1.00 98.81 393 TYR A CA 1
ATOM 3061 C C . TYR A 1 393 ? -10.594 -5.541 3.863 1.00 98.81 393 TYR A C 1
ATOM 3063 O O . TYR A 1 393 ? -10.326 -6.073 4.940 1.00 98.81 393 TYR A O 1
ATOM 3071 N N . LEU A 1 394 ? -11.570 -4.630 3.749 1.00 98.88 394 LEU A N 1
ATOM 3072 C CA . LEU A 1 394 ? -12.422 -4.199 4.863 1.00 98.88 394 LEU A CA 1
ATOM 3073 C C . LEU A 1 394 ? -13.330 -5.326 5.363 1.00 98.88 394 LEU A C 1
ATOM 3075 O O . LEU A 1 394 ? -13.502 -5.493 6.572 1.00 98.88 394 LEU A O 1
ATOM 3079 N N . TYR A 1 395 ? -13.869 -6.137 4.449 1.00 98.88 395 TYR A N 1
ATOM 3080 C CA . TYR A 1 395 ? -14.616 -7.345 4.802 1.00 98.88 395 TYR A CA 1
ATOM 3081 C C . TYR A 1 395 ? -13.764 -8.305 5.634 1.00 98.88 395 TYR A C 1
ATOM 3083 O O . TYR A 1 395 ? -14.189 -8.760 6.700 1.00 98.88 395 TYR A O 1
ATOM 3091 N N . TRP A 1 396 ? -12.536 -8.579 5.188 1.00 98.88 396 TRP A N 1
ATOM 3092 C CA . TRP A 1 396 ? -11.628 -9.452 5.927 1.00 98.88 396 TRP A CA 1
ATOM 3093 C C . TRP A 1 396 ? -11.195 -8.852 7.260 1.00 98.88 396 TRP A C 1
ATOM 3095 O O . TRP A 1 396 ? -11.116 -9.586 8.243 1.00 98.88 396 TRP A O 1
ATOM 3105 N N . ALA A 1 397 ? -10.985 -7.537 7.331 1.00 98.88 397 ALA A N 1
ATOM 3106 C CA . ALA A 1 397 ? -10.676 -6.859 8.584 1.00 98.88 397 ALA A CA 1
ATOM 3107 C C . ALA A 1 397 ? -11.814 -7.021 9.600 1.00 98.88 397 ALA A C 1
ATOM 3109 O O . ALA A 1 397 ? -11.563 -7.404 10.742 1.00 98.88 397 ALA A O 1
ATOM 3110 N N . TYR A 1 398 ? -13.067 -6.847 9.165 1.00 98.81 398 TYR A N 1
ATOM 3111 C CA . TYR A 1 398 ? -14.244 -7.121 9.989 1.00 98.81 398 TYR A CA 1
ATOM 3112 C C . TYR A 1 398 ? -14.296 -8.591 10.443 1.00 98.81 398 TYR A C 1
ATOM 3114 O O . TYR A 1 398 ? -14.416 -8.867 11.637 1.00 98.81 398 TYR A O 1
ATOM 3122 N N . LYS A 1 399 ? -14.150 -9.552 9.518 1.00 98.75 399 LYS A N 1
ATOM 3123 C CA . LYS A 1 399 ? -14.194 -10.996 9.827 1.00 98.75 399 LYS A CA 1
ATOM 3124 C C . LYS A 1 399 ? -13.087 -11.450 10.776 1.00 98.75 399 LYS A C 1
ATOM 3126 O O . LYS A 1 399 ? -13.301 -12.358 11.580 1.00 98.75 399 LYS A O 1
ATOM 3131 N N . ASN A 1 400 ? -11.913 -10.839 10.676 1.00 98.69 400 ASN A N 1
ATOM 3132 C CA . ASN A 1 400 ? -10.744 -11.181 11.476 1.00 98.69 400 ASN A CA 1
ATOM 3133 C C . ASN A 1 400 ? -10.561 -10.299 12.713 1.00 98.69 400 ASN A C 1
ATOM 3135 O O . ASN A 1 400 ? -9.610 -10.525 13.458 1.00 98.69 400 ASN A O 1
ATOM 3139 N N . ASN A 1 401 ? -11.479 -9.359 12.962 1.00 98.56 401 ASN A N 1
ATOM 3140 C CA . ASN A 1 401 ? -11.412 -8.406 14.066 1.00 98.56 401 ASN A CA 1
ATOM 3141 C C . ASN A 1 401 ? -10.090 -7.610 14.084 1.00 98.56 401 ASN A C 1
ATOM 3143 O O . ASN A 1 401 ? -9.473 -7.435 15.133 1.00 98.56 401 ASN A O 1
ATOM 3147 N N . ILE A 1 402 ? -9.656 -7.158 12.906 1.00 98.81 402 ILE A N 1
ATOM 3148 C CA . ILE A 1 402 ? -8.497 -6.278 12.728 1.00 98.81 402 ILE A CA 1
ATOM 3149 C C . ILE A 1 402 ? -9.022 -4.837 12.676 1.00 98.81 402 ILE A C 1
ATOM 3151 O O . ILE A 1 402 ? -9.771 -4.506 11.752 1.00 98.81 402 ILE A O 1
ATOM 3155 N N . PRO A 1 403 ? -8.680 -3.967 13.644 1.00 98.69 403 PRO A N 1
ATOM 3156 C CA . PRO A 1 403 ? -9.125 -2.584 13.625 1.00 98.69 403 PRO A CA 1
ATOM 3157 C C . PRO A 1 403 ? -8.451 -1.807 12.490 1.00 98.69 403 PRO A C 1
ATOM 3159 O O . PRO A 1 403 ? -7.245 -1.922 12.252 1.00 98.69 403 PRO A O 1
ATOM 3162 N N . ILE A 1 404 ? -9.252 -0.982 11.817 1.00 98.88 404 ILE A N 1
ATOM 3163 C CA . ILE A 1 404 ? -8.789 -0.043 10.799 1.00 98.88 404 ILE A CA 1
ATOM 3164 C C . ILE A 1 404 ? -9.043 1.364 11.313 1.00 98.88 404 ILE A C 1
ATOM 3166 O O . ILE A 1 404 ? -10.191 1.740 11.539 1.00 98.88 404 ILE A O 1
ATOM 3170 N N . PHE A 1 405 ? -7.982 2.148 11.461 1.00 98.88 405 PHE A N 1
ATOM 3171 C CA . PHE A 1 405 ? -8.074 3.547 11.856 1.00 98.88 405 PHE A CA 1
ATOM 3172 C C . PHE A 1 405 ? -7.919 4.463 10.642 1.00 98.88 405 PHE A C 1
ATOM 3174 O O . PHE A 1 405 ? -7.082 4.239 9.765 1.00 98.88 405 PHE A O 1
ATOM 3181 N N . CYS A 1 406 ? -8.724 5.521 10.604 1.00 98.56 406 CYS A N 1
ATOM 3182 C CA . CYS A 1 406 ? -8.671 6.542 9.564 1.00 98.56 406 CYS A CA 1
ATOM 3183 C C . CYS A 1 406 ? -8.918 7.917 10.197 1.00 98.56 406 CYS A C 1
ATOM 3185 O O . CYS A 1 406 ? -10.072 8.326 10.340 1.00 98.56 406 CYS A O 1
ATOM 3187 N N . PRO A 1 407 ? -7.854 8.646 10.586 1.00 91.50 407 PRO A N 1
ATOM 3188 C CA . PRO A 1 407 ? -7.998 9.911 11.309 1.00 91.50 407 PRO A CA 1
ATOM 3189 C C . PRO A 1 407 ? -8.750 10.983 10.511 1.00 91.50 407 PRO A C 1
ATOM 3191 O O . PRO A 1 407 ? -9.469 11.791 11.088 1.00 91.50 407 PRO A O 1
ATOM 3194 N N . GLY A 1 408 ? -8.596 10.978 9.184 1.00 96.31 408 GLY A N 1
ATOM 3195 C CA . GLY A 1 408 ? -9.278 11.880 8.256 1.00 96.31 408 GLY A CA 1
ATOM 3196 C C . GLY A 1 408 ? -10.378 11.170 7.473 1.00 96.31 408 GLY A C 1
ATOM 3197 O O . GLY A 1 408 ? -10.304 11.127 6.254 1.00 96.31 408 GLY A O 1
ATOM 3198 N N . LEU A 1 409 ? -11.356 10.558 8.153 1.00 97.88 409 LEU A N 1
ATOM 3199 C CA . LEU A 1 409 ? -12.421 9.772 7.503 1.00 97.88 409 LEU A CA 1
ATOM 3200 C C . LEU A 1 409 ? -13.316 10.597 6.560 1.00 97.88 409 LEU A C 1
ATOM 3202 O O . LEU A 1 409 ? -13.872 10.058 5.611 1.00 97.88 409 LEU A O 1
ATOM 3206 N N . THR A 1 410 ? -13.452 11.897 6.808 1.00 97.88 410 THR A N 1
ATOM 3207 C CA . THR A 1 410 ? -14.300 12.802 6.017 1.00 97.88 410 THR A CA 1
ATOM 3208 C C . THR A 1 410 ? -13.603 13.380 4.782 1.00 97.88 410 THR A C 1
ATOM 3210 O O . THR A 1 410 ? -14.209 14.170 4.071 1.00 97.88 410 THR A O 1
ATOM 3213 N N . ASP A 1 411 ? -12.333 13.050 4.541 1.00 97.69 411 ASP A N 1
ATOM 3214 C CA . ASP A 1 411 ? -11.510 13.632 3.469 1.00 97.69 411 ASP A CA 1
ATOM 3215 C C . ASP A 1 411 ? -11.569 12.790 2.179 1.00 97.69 411 ASP A C 1
ATOM 3217 O O . ASP A 1 411 ? -10.570 12.221 1.736 1.00 97.69 411 ASP A O 1
ATOM 3221 N N . GLY A 1 412 ? -12.773 12.627 1.625 1.00 95.81 412 GLY A N 1
ATOM 3222 C CA . GLY A 1 412 ? -13.029 11.798 0.442 1.00 95.81 412 GLY A CA 1
ATOM 3223 C C . GLY A 1 412 ? -14.513 11.693 0.091 1.00 95.81 412 GLY A C 1
ATOM 3224 O O . GLY A 1 412 ? -15.353 12.356 0.706 1.00 95.81 412 GLY A O 1
ATOM 3225 N N . SER A 1 413 ? -14.848 10.816 -0.858 1.00 95.44 413 SER A N 1
ATOM 3226 C CA . SER A 1 413 ? -16.231 10.532 -1.263 1.00 95.44 413 SER A CA 1
ATOM 3227 C C . SER A 1 413 ? -17.103 10.101 -0.082 1.00 95.44 413 SER A C 1
ATOM 3229 O O . SER A 1 413 ? -18.267 10.482 0.001 1.00 95.44 413 SER A O 1
ATOM 3231 N N . LEU A 1 414 ? -16.549 9.378 0.894 1.00 96.19 414 LEU A N 1
ATOM 3232 C CA . LEU A 1 414 ? -17.248 9.045 2.133 1.00 96.19 414 LEU A CA 1
ATOM 3233 C C . LEU A 1 414 ? -17.715 10.302 2.893 1.00 96.19 414 LEU A C 1
ATOM 3235 O O . LEU A 1 414 ? -18.826 10.333 3.426 1.00 96.19 414 LEU A O 1
ATOM 3239 N N . GLY A 1 415 ? -16.884 11.346 2.912 1.00 97.38 415 GLY A N 1
ATOM 3240 C CA . GLY A 1 415 ? -17.216 12.657 3.463 1.00 97.38 415 GLY A CA 1
ATOM 3241 C C . GLY A 1 415 ? -18.316 13.365 2.680 1.00 97.38 415 GLY A C 1
ATOM 3242 O O . GLY A 1 415 ? -19.237 13.900 3.297 1.00 97.38 415 GLY A O 1
ATOM 3243 N N . ASP A 1 416 ? -18.281 13.300 1.347 1.00 95.75 416 ASP A N 1
ATOM 3244 C CA . ASP A 1 416 ? -19.349 13.836 0.493 1.00 95.75 416 ASP A CA 1
ATOM 3245 C C . ASP A 1 416 ? -20.699 13.177 0.818 1.00 95.75 416 ASP A C 1
ATOM 3247 O O . ASP A 1 416 ? -21.715 13.858 0.972 1.00 95.75 416 ASP A O 1
ATOM 3251 N N . MET A 1 417 ? -20.715 11.853 1.009 1.00 96.25 417 MET A N 1
ATOM 3252 C CA . MET A 1 417 ? -21.938 11.121 1.362 1.00 96.25 417 MET A CA 1
ATOM 3253 C C . MET A 1 417 ? -22.448 11.483 2.757 1.00 96.25 417 MET A C 1
ATOM 3255 O O . MET A 1 417 ? -23.654 11.656 2.938 1.00 96.25 417 MET A O 1
ATOM 3259 N N . LEU A 1 418 ? -21.553 11.650 3.738 1.00 96.25 418 LEU A N 1
ATOM 3260 C CA . LEU A 1 418 ? -21.915 12.144 5.072 1.00 96.25 418 LEU A CA 1
ATOM 3261 C C . LEU A 1 418 ? -22.492 13.565 5.002 1.00 96.25 418 LEU A C 1
ATOM 3263 O O . LEU A 1 418 ? -23.496 13.859 5.655 1.00 96.25 418 LEU A O 1
ATOM 3267 N N . TYR A 1 419 ? -21.902 14.430 4.173 1.00 95.31 419 TYR A N 1
ATOM 3268 C CA . TYR A 1 419 ? -22.394 15.781 3.930 1.00 95.31 419 TYR A CA 1
ATOM 3269 C C . TYR A 1 419 ? -23.814 15.750 3.354 1.00 95.31 419 TYR A C 1
ATOM 3271 O O . TYR A 1 419 ? -24.717 16.335 3.952 1.00 95.31 419 TYR A O 1
ATOM 3279 N N . PHE A 1 420 ? -24.057 15.016 2.262 1.00 92.81 420 PHE A N 1
ATOM 3280 C CA . PHE A 1 420 ? -25.394 14.919 1.663 1.00 92.81 420 PHE A CA 1
ATOM 3281 C C . PHE A 1 420 ? -26.423 14.283 2.603 1.00 92.81 420 PHE A C 1
ATOM 3283 O O . PHE A 1 420 ? -27.570 14.736 2.660 1.00 92.81 420 PHE A O 1
ATOM 3290 N N . HIS A 1 421 ? -26.024 13.262 3.365 1.00 94.69 421 HIS A N 1
ATOM 3291 C CA . HIS A 1 421 ? -26.877 12.608 4.359 1.00 94.69 421 HIS A CA 1
ATOM 3292 C C . HIS A 1 421 ? -27.323 13.574 5.464 1.00 94.69 421 HIS A C 1
ATOM 3294 O O . HIS A 1 421 ? -28.502 13.590 5.822 1.00 94.69 421 HIS A O 1
ATOM 3300 N N . SER A 1 422 ? -26.428 14.453 5.928 1.00 94.44 422 SER A N 1
ATOM 3301 C CA . SER A 1 422 ? -26.720 15.408 7.008 1.00 94.44 422 SER A CA 1
ATOM 3302 C C . SER A 1 422 ? -27.845 16.405 6.693 1.00 94.44 422 SER A C 1
ATOM 3304 O O . SER A 1 422 ? -28.549 16.839 7.599 1.00 94.44 422 SER A O 1
ATOM 3306 N N . PHE A 1 423 ? -28.097 16.727 5.417 1.00 91.31 423 PHE A N 1
ATOM 3307 C CA . PHE A 1 423 ? -29.237 17.579 5.037 1.00 91.31 423 PHE A CA 1
ATOM 3308 C C . PHE A 1 423 ? -30.575 16.841 5.057 1.00 91.31 423 PHE A C 1
ATOM 3310 O O . PHE A 1 423 ? -31.624 17.477 5.153 1.00 91.31 423 PHE A O 1
ATOM 3317 N N . LYS A 1 424 ? -30.556 15.507 4.951 1.00 88.81 424 LYS A N 1
ATOM 3318 C CA . LYS A 1 424 ? -31.757 14.664 5.038 1.00 88.81 424 LYS A CA 1
ATOM 3319 C C . LYS A 1 424 ? -32.115 14.332 6.490 1.00 88.81 424 LYS A C 1
ATOM 3321 O O . LYS A 1 424 ? -33.275 14.042 6.779 1.00 88.81 424 LYS A O 1
ATOM 3326 N N . LYS A 1 425 ? -31.132 14.354 7.396 1.00 86.19 425 LYS A N 1
ATOM 3327 C CA . LYS A 1 425 ? -31.271 14.001 8.815 1.00 86.19 425 LYS A CA 1
ATOM 3328 C C . LYS A 1 425 ? -30.594 15.065 9.682 1.00 86.19 425 LYS A C 1
ATOM 3330 O O . LYS A 1 425 ? -29.375 15.087 9.762 1.00 86.19 425 LYS A O 1
ATOM 3335 N N . GLU A 1 426 ? -31.361 15.896 10.389 1.00 85.44 426 GLU A N 1
ATOM 3336 C CA . GLU A 1 426 ? -30.820 16.848 11.377 1.00 85.44 426 GLU A CA 1
ATOM 3337 C C . GLU A 1 426 ? -30.929 16.257 12.804 1.00 85.44 426 GLU A C 1
ATOM 3339 O O . GLU A 1 426 ? -31.998 15.750 13.158 1.00 85.44 426 GLU A O 1
ATOM 3344 N N . PRO A 1 427 ? -29.860 16.277 13.639 1.00 82.31 427 PRO A N 1
ATOM 3345 C CA . PRO A 1 427 ? -28.584 16.992 13.466 1.00 82.31 427 PRO A CA 1
ATOM 3346 C C . PRO A 1 427 ? -27.488 16.236 12.679 1.00 82.31 427 PRO A C 1
ATOM 3348 O O . PRO A 1 427 ? -26.380 16.749 12.559 1.00 82.31 427 PRO A O 1
ATOM 3351 N N . GLY A 1 428 ? -27.774 15.042 12.150 1.00 90.94 428 GLY A N 1
ATOM 3352 C CA . GLY A 1 428 ? -26.833 14.223 11.373 1.00 90.94 428 GLY A CA 1
ATOM 3353 C C . GLY A 1 428 ? -26.038 13.213 12.209 1.00 90.94 428 GLY A C 1
ATOM 3354 O O . GLY A 1 428 ? -26.172 13.127 13.433 1.00 90.94 428 GLY A O 1
ATOM 3355 N N . LEU A 1 429 ? -25.229 12.396 11.533 1.00 96.12 429 LEU A N 1
ATOM 3356 C CA . LEU A 1 429 ? -24.324 11.446 12.184 1.00 96.12 429 LEU A CA 1
ATOM 3357 C C . LEU A 1 429 ? -23.189 12.175 12.912 1.00 96.12 429 LEU A C 1
ATOM 3359 O O . LEU A 1 429 ? -22.611 13.124 12.389 1.00 96.12 429 LEU A O 1
ATOM 3363 N N . VAL A 1 430 ? -22.838 11.689 14.102 1.00 97.25 430 VAL A N 1
ATOM 3364 C CA . VAL A 1 430 ? -21.694 12.173 14.878 1.00 97.25 430 VAL A CA 1
ATOM 3365 C C . VAL A 1 430 ? -20.653 11.067 14.916 1.00 97.25 430 VAL A C 1
ATOM 3367 O O . VAL A 1 430 ? -20.912 9.965 15.396 1.00 97.25 430 VAL A O 1
ATOM 3370 N N . ILE A 1 431 ? -19.463 11.373 14.409 1.00 97.81 431 ILE A N 1
ATOM 3371 C CA . ILE A 1 431 ? -18.337 10.445 14.367 1.00 97.81 431 ILE A CA 1
ATOM 3372 C C . ILE A 1 431 ? -17.235 11.015 15.260 1.00 97.81 431 ILE A C 1
ATOM 3374 O O . ILE A 1 431 ? -16.618 12.026 14.930 1.00 97.81 431 ILE A O 1
ATOM 3378 N N . ASP A 1 432 ? -17.011 10.380 16.408 1.00 98.12 432 ASP A N 1
ATOM 3379 C CA . ASP A 1 432 ? -16.033 10.822 17.395 1.00 98.12 432 ASP A CA 1
ATOM 3380 C C . ASP A 1 432 ? -14.633 10.282 17.088 1.00 98.12 432 ASP A C 1
ATOM 3382 O O . ASP A 1 432 ? -14.384 9.074 17.067 1.00 98.12 432 ASP A O 1
ATOM 3386 N N . ILE A 1 433 ? -13.695 11.204 16.896 1.00 98.06 433 ILE A N 1
ATOM 3387 C CA . ILE A 1 433 ? -12.280 10.895 16.682 1.00 98.06 433 ILE A CA 1
ATOM 3388 C C . ILE A 1 433 ? -11.517 10.704 17.999 1.00 98.06 433 ILE A C 1
ATOM 3390 O O . ILE A 1 433 ? -10.448 10.095 17.995 1.00 98.06 433 ILE A O 1
ATOM 3394 N N . VAL A 1 434 ? -12.043 11.192 19.131 1.00 98.19 434 VAL A N 1
ATOM 3395 C CA . VAL A 1 434 ? -11.358 11.136 20.433 1.00 98.19 434 VAL A CA 1
ATOM 3396 C C . VAL A 1 434 ? -11.346 9.711 20.984 1.00 98.19 434 VAL A C 1
ATOM 3398 O O . VAL A 1 434 ? -10.308 9.227 21.444 1.00 98.19 434 VAL A O 1
ATOM 3401 N N . GLN A 1 435 ? -12.468 8.993 20.905 1.00 98.06 435 GLN A N 1
ATOM 3402 C CA . GLN A 1 435 ? -12.483 7.568 21.230 1.00 98.06 435 GLN A CA 1
ATOM 3403 C C . GLN A 1 435 ? -11.609 6.751 20.281 1.00 98.06 435 GLN A C 1
ATOM 3405 O O . GLN A 1 435 ? -10.959 5.810 20.730 1.00 98.06 435 GLN A O 1
ATOM 3410 N N . ASP A 1 436 ? -11.534 7.129 19.004 1.00 98.19 436 ASP A N 1
ATOM 3411 C CA . ASP A 1 436 ? -10.732 6.396 18.024 1.00 98.19 436 ASP A CA 1
ATOM 3412 C C . ASP A 1 436 ? -9.230 6.524 18.292 1.00 98.19 436 ASP A C 1
ATOM 3414 O O . ASP A 1 436 ? -8.534 5.511 18.312 1.00 98.19 436 ASP A O 1
ATOM 3418 N N . ILE A 1 437 ? -8.726 7.729 18.598 1.00 98.25 437 ILE A N 1
ATOM 3419 C CA . ILE A 1 437 ? -7.312 7.903 18.978 1.00 98.25 437 ILE A CA 1
ATOM 3420 C C . ILE A 1 437 ? -6.990 7.192 20.297 1.00 98.25 437 ILE A C 1
ATOM 3422 O O . ILE A 1 437 ? -5.899 6.640 20.445 1.00 98.25 437 ILE A O 1
ATOM 3426 N N . ARG A 1 438 ? -7.930 7.153 21.253 1.00 98.38 438 ARG A N 1
ATOM 3427 C CA . ARG A 1 438 ? -7.756 6.375 22.488 1.00 98.38 438 ARG A CA 1
ATOM 3428 C C . ARG A 1 438 ? -7.616 4.886 22.173 1.00 98.38 438 ARG A C 1
ATOM 3430 O O . ARG A 1 438 ? -6.724 4.250 22.730 1.00 98.38 438 ARG A O 1
ATOM 3437 N N . SER A 1 439 ? -8.451 4.351 21.284 1.00 98.38 439 SER A N 1
ATOM 3438 C CA . SER A 1 439 ? -8.355 2.960 20.833 1.00 98.38 439 SER A CA 1
ATOM 3439 C C . SER A 1 439 ? -7.048 2.690 20.084 1.00 98.38 439 SER A C 1
ATOM 3441 O O . SER A 1 439 ? -6.339 1.758 20.449 1.00 98.38 439 SER A O 1
ATOM 3443 N N . MET A 1 440 ? -6.667 3.537 19.121 1.00 98.00 440 MET A N 1
ATOM 3444 C CA . MET A 1 440 ? -5.414 3.400 18.366 1.00 98.00 440 MET A CA 1
ATOM 3445 C C . MET A 1 440 ? -4.182 3.408 19.278 1.00 98.00 440 MET A C 1
ATOM 3447 O O . MET A 1 440 ? -3.327 2.529 19.188 1.00 98.00 440 MET A O 1
ATOM 3451 N N . ASN A 1 441 ? -4.084 4.380 20.189 1.00 98.50 441 ASN A N 1
ATOM 3452 C CA . ASN A 1 441 ? -2.980 4.424 21.148 1.00 98.50 441 ASN A CA 1
ATOM 3453 C C . ASN A 1 441 ? -3.025 3.216 22.094 1.00 98.50 441 ASN A C 1
ATOM 3455 O O . ASN A 1 441 ? -1.980 2.665 22.438 1.00 98.50 441 ASN A O 1
ATOM 3459 N N . GLY A 1 442 ? -4.228 2.773 22.473 1.00 98.06 442 GLY A N 1
ATOM 3460 C CA . GLY A 1 442 ? -4.451 1.557 23.247 1.00 98.06 442 GLY A CA 1
ATOM 3461 C C . GLY A 1 442 ? -3.876 0.311 22.573 1.00 98.06 442 GLY A C 1
ATOM 3462 O O . GLY A 1 442 ? -3.266 -0.505 23.257 1.00 98.06 442 GLY A O 1
ATOM 3463 N N . GLU A 1 443 ? -3.963 0.187 21.244 1.00 98.00 443 GLU A N 1
ATOM 3464 C CA . GLU A 1 443 ? -3.377 -0.949 20.520 1.00 98.00 443 GLU A CA 1
ATOM 3465 C C . GLU A 1 443 ? -1.862 -1.079 20.737 1.00 98.00 443 GLU A C 1
ATOM 3467 O O . GLU A 1 443 ? -1.350 -2.203 20.791 1.00 98.00 443 GLU A O 1
ATOM 3472 N N . ALA A 1 444 ? -1.155 0.049 20.865 1.00 97.06 444 ALA A N 1
ATOM 3473 C CA . ALA A 1 444 ? 0.284 0.092 21.109 1.00 97.06 444 ALA A CA 1
ATOM 3474 C C . ALA A 1 444 ? 0.621 -0.027 22.605 1.00 97.06 444 ALA A C 1
ATOM 3476 O O . ALA A 1 444 ? 1.466 -0.8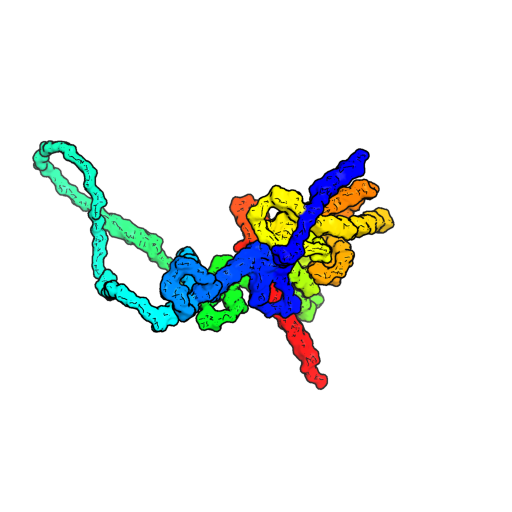39 22.980 1.00 97.06 444 ALA A O 1
ATOM 3477 N N . VAL A 1 445 ? -0.055 0.736 23.470 1.00 95.75 445 VAL A N 1
ATOM 3478 C CA . VAL A 1 445 ? 0.172 0.724 24.930 1.00 95.75 445 VAL A CA 1
ATOM 3479 C C . VAL A 1 445 ? -0.134 -0.650 25.529 1.00 95.75 445 VAL A C 1
ATOM 3481 O O . VAL A 1 445 ? 0.607 -1.141 26.377 1.00 95.75 445 VAL A O 1
ATOM 3484 N N . HIS A 1 446 ? -1.194 -1.306 25.059 1.00 93.69 446 HIS A N 1
ATOM 3485 C CA . HIS A 1 446 ? -1.605 -2.631 25.523 1.00 93.69 446 HIS A CA 1
ATOM 3486 C C . HIS A 1 446 ? -0.946 -3.776 24.744 1.00 93.69 446 HIS A C 1
ATOM 3488 O O . HIS A 1 446 ? -1.357 -4.926 24.882 1.00 93.69 446 HIS A O 1
ATOM 3494 N N . ALA A 1 447 ? 0.102 -3.505 23.953 1.00 90.19 447 ALA A N 1
ATOM 3495 C CA . ALA A 1 447 ? 0.905 -4.562 23.339 1.00 90.19 447 ALA A CA 1
ATOM 3496 C C . ALA A 1 447 ? 1.629 -5.439 24.388 1.00 90.19 447 ALA A C 1
ATOM 3498 O O . ALA A 1 447 ? 2.087 -6.532 24.055 1.00 90.19 447 ALA A O 1
ATOM 3499 N N . GLY A 1 448 ? 1.687 -5.010 25.657 1.00 83.50 448 GLY A N 1
ATOM 3500 C CA . GLY A 1 448 ? 2.265 -5.780 26.761 1.00 83.50 448 GLY A CA 1
ATOM 3501 C C . GLY A 1 448 ? 3.738 -6.093 26.503 1.00 83.50 448 GLY A C 1
ATOM 3502 O O . GLY A 1 448 ? 4.494 -5.216 26.092 1.00 83.50 448 GLY A O 1
ATOM 3503 N N . LEU A 1 449 ? 4.126 -7.359 26.679 1.00 84.94 449 LEU A N 1
ATOM 3504 C CA . LEU A 1 449 ? 5.477 -7.845 26.372 1.00 84.94 449 LEU A CA 1
ATOM 3505 C C . LEU A 1 449 ? 5.781 -7.999 24.875 1.00 84.94 449 LEU A C 1
ATOM 3507 O O . LEU A 1 449 ? 6.893 -8.377 24.503 1.00 84.94 449 LEU A O 1
ATOM 3511 N N . ARG A 1 450 ? 4.807 -7.773 23.990 1.00 92.12 450 ARG A N 1
ATOM 3512 C CA . ARG A 1 450 ? 5.044 -7.889 22.551 1.00 92.12 450 ARG A CA 1
ATOM 3513 C C . ARG A 1 450 ? 5.938 -6.749 22.089 1.00 92.12 450 ARG A C 1
ATOM 3515 O O . ARG A 1 450 ? 5.710 -5.584 22.433 1.00 92.12 450 ARG A O 1
ATOM 3522 N N . LYS A 1 451 ? 6.878 -7.074 21.204 1.00 96.19 451 LYS A N 1
ATOM 3523 C CA . LYS A 1 451 ? 7.451 -6.073 20.307 1.00 96.19 451 LYS A CA 1
ATOM 3524 C C . LYS A 1 451 ? 6.379 -5.523 19.373 1.00 96.19 451 LYS A C 1
ATOM 3526 O O . LYS A 1 451 ? 5.413 -6.223 19.055 1.00 96.19 451 LYS A O 1
ATOM 3531 N N . THR A 1 452 ? 6.553 -4.283 18.934 1.00 98.38 452 THR A N 1
ATOM 3532 C CA . THR A 1 452 ? 5.733 -3.693 17.872 1.00 98.38 452 THR A CA 1
ATOM 3533 C C . THR A 1 452 ? 6.576 -3.437 16.635 1.00 98.38 452 THR A C 1
ATOM 3535 O O . THR A 1 452 ? 7.704 -2.945 16.713 1.00 98.38 452 THR A O 1
ATOM 3538 N N . GLY A 1 453 ? 6.021 -3.783 15.480 1.00 98.56 453 GLY A N 1
ATOM 3539 C CA . GLY A 1 453 ? 6.634 -3.546 14.184 1.00 98.56 453 GLY A CA 1
ATOM 3540 C C . GLY A 1 453 ? 5.754 -2.669 13.310 1.00 98.56 453 GLY A C 1
ATOM 3541 O O . GLY A 1 453 ? 4.531 -2.808 13.321 1.00 98.56 453 GLY A O 1
ATOM 3542 N N . MET A 1 454 ? 6.369 -1.758 12.561 1.00 98.81 454 MET A N 1
ATOM 3543 C CA . MET A 1 454 ? 5.677 -0.850 11.649 1.00 98.81 454 MET A CA 1
ATOM 3544 C C . MET A 1 454 ? 6.088 -1.148 10.208 1.00 98.81 454 MET A C 1
ATOM 3546 O O . MET A 1 454 ? 7.271 -1.083 9.882 1.00 98.81 454 MET A O 1
ATOM 3550 N N . VAL A 1 455 ? 5.115 -1.416 9.340 1.00 98.88 455 VAL A N 1
ATOM 3551 C CA . VAL A 1 455 ? 5.300 -1.468 7.883 1.00 98.88 455 VAL A CA 1
ATOM 3552 C C . VAL A 1 455 ? 4.451 -0.355 7.283 1.00 98.88 455 VAL A C 1
ATOM 3554 O O . VAL A 1 455 ? 3.226 -0.398 7.362 1.00 98.88 455 VAL A O 1
ATOM 3557 N N . ILE A 1 456 ? 5.087 0.679 6.735 1.00 98.94 456 ILE A N 1
ATOM 3558 C CA . ILE A 1 456 ? 4.400 1.898 6.291 1.00 98.94 456 ILE A CA 1
ATOM 3559 C C . ILE A 1 456 ? 4.684 2.142 4.811 1.00 98.94 456 ILE A C 1
ATOM 3561 O O . ILE A 1 456 ? 5.828 2.349 4.410 1.00 98.94 456 ILE A O 1
ATOM 3565 N N . LEU A 1 457 ? 3.622 2.138 4.008 1.00 98.88 457 LEU A N 1
ATOM 3566 C CA . LEU A 1 457 ? 3.638 2.353 2.567 1.00 98.88 457 LEU A CA 1
ATOM 3567 C C . LEU A 1 457 ? 3.131 3.770 2.262 1.00 98.88 457 LEU A C 1
ATOM 3569 O O . LEU A 1 457 ? 1.941 4.063 2.364 1.00 98.88 457 LEU A O 1
ATOM 3573 N N . GLY A 1 458 ? 4.039 4.670 1.902 1.00 98.56 458 GLY A N 1
ATOM 3574 C CA . GLY A 1 458 ? 3.755 6.094 1.742 1.00 98.56 458 GLY A CA 1
ATOM 3575 C C . GLY A 1 458 ? 4.065 6.923 2.996 1.00 98.56 458 GLY A C 1
ATOM 3576 O O . GLY A 1 458 ? 4.983 6.618 3.760 1.00 98.56 458 GLY A O 1
ATOM 3577 N N . GLY A 1 459 ? 3.338 8.028 3.162 1.00 98.19 459 GLY A N 1
ATOM 3578 C CA . GLY A 1 459 ? 3.558 9.028 4.214 1.00 98.19 459 GLY A CA 1
ATOM 3579 C C . GLY A 1 459 ? 2.246 9.528 4.821 1.00 98.19 459 GLY A C 1
ATOM 3580 O O . GLY A 1 459 ? 1.277 8.779 4.917 1.00 98.19 459 GLY A O 1
ATOM 3581 N N . GLY A 1 460 ? 2.204 10.803 5.210 1.00 98.12 460 GLY A N 1
ATOM 3582 C CA . GLY A 1 460 ? 0.988 11.478 5.671 1.00 98.12 460 GLY A CA 1
ATOM 3583 C C . GLY A 1 460 ? 0.395 10.905 6.962 1.00 98.12 460 GLY A C 1
ATOM 3584 O O . GLY A 1 460 ? 1.117 10.436 7.846 1.00 98.12 460 GLY A O 1
ATOM 3585 N N . LEU A 1 461 ? -0.939 10.949 7.073 1.00 97.88 461 LEU A N 1
ATOM 3586 C CA . LEU A 1 461 ? -1.663 10.512 8.273 1.00 97.88 461 LEU A CA 1
ATOM 3587 C C . LEU A 1 461 ? -1.339 9.064 8.687 1.00 97.88 461 LEU A C 1
ATOM 3589 O O . LEU A 1 461 ? -1.042 8.879 9.865 1.00 97.88 461 LEU A O 1
ATOM 3593 N N . PRO A 1 462 ? -1.317 8.053 7.791 1.00 98.44 462 PRO A N 1
ATOM 3594 C CA . PRO A 1 462 ? -0.987 6.681 8.179 1.00 98.44 462 PRO A CA 1
ATOM 3595 C C . PRO A 1 462 ? 0.391 6.560 8.830 1.00 98.44 462 PRO A C 1
ATOM 3597 O O . PRO A 1 462 ? 0.516 5.918 9.873 1.00 98.44 462 PRO A O 1
ATOM 3600 N N . LYS A 1 463 ? 1.407 7.237 8.270 1.00 98.75 463 LYS A N 1
ATOM 3601 C CA . LYS A 1 463 ? 2.757 7.261 8.845 1.00 98.75 463 LYS A CA 1
ATOM 3602 C C . LYS A 1 463 ? 2.747 7.886 10.234 1.00 98.75 463 LYS A C 1
ATOM 3604 O O . LYS A 1 463 ? 3.143 7.249 11.210 1.00 98.75 463 LYS A O 1
ATOM 3609 N N . HIS A 1 464 ? 2.292 9.133 10.322 1.00 98.75 464 HIS A N 1
ATOM 3610 C CA . HIS A 1 464 ? 2.387 9.884 11.565 1.00 98.75 464 HIS A CA 1
ATOM 3611 C C . HIS A 1 464 ? 1.552 9.241 12.680 1.00 98.75 464 HIS A C 1
ATOM 3613 O O . HIS A 1 464 ? 2.009 9.152 13.816 1.00 98.75 464 HIS A O 1
ATOM 3619 N N . HIS A 1 465 ? 0.350 8.753 12.369 1.00 98.75 465 HIS A N 1
ATOM 3620 C CA . HIS A 1 465 ? -0.574 8.197 13.356 1.00 98.75 465 HIS A CA 1
ATOM 3621 C C . HIS A 1 465 ? -0.071 6.873 13.956 1.00 98.75 465 HIS A C 1
ATOM 3623 O O . HIS A 1 465 ? -0.137 6.702 15.173 1.00 98.75 465 HIS A O 1
ATOM 3629 N N . ILE A 1 466 ? 0.515 5.978 13.146 1.00 98.88 466 ILE A N 1
ATOM 3630 C CA . ILE A 1 466 ? 1.147 4.739 13.639 1.00 98.88 466 ILE A CA 1
ATOM 3631 C C . ILE A 1 466 ? 2.365 5.054 14.512 1.00 98.88 466 ILE A C 1
ATOM 3633 O O . ILE A 1 466 ? 2.487 4.524 15.622 1.00 98.88 466 ILE A O 1
ATOM 3637 N N . CYS A 1 467 ? 3.253 5.933 14.041 1.00 98.62 467 CYS A N 1
ATOM 3638 C CA . CYS A 1 467 ? 4.437 6.333 14.797 1.00 98.62 467 CYS A CA 1
ATOM 3639 C C . CYS A 1 467 ? 4.054 6.988 16.134 1.00 98.62 467 CYS A C 1
ATOM 3641 O O . CYS A 1 467 ? 4.630 6.673 17.173 1.00 98.62 467 CYS A O 1
ATOM 3643 N N . ASN A 1 468 ? 3.049 7.868 16.132 1.00 98.69 468 ASN A N 1
ATOM 3644 C CA . ASN A 1 468 ? 2.587 8.559 17.333 1.00 98.69 468 ASN A CA 1
ATOM 3645 C C . ASN A 1 468 ? 1.933 7.612 18.351 1.00 98.69 468 ASN A C 1
ATOM 3647 O O . ASN A 1 468 ? 2.128 7.788 19.549 1.00 98.69 468 ASN A O 1
ATOM 3651 N N . ALA A 1 469 ? 1.214 6.579 17.904 1.00 98.62 469 ALA A N 1
ATOM 3652 C CA . ALA A 1 469 ? 0.710 5.543 18.805 1.00 98.62 469 ALA A CA 1
ATOM 3653 C C . ALA A 1 469 ? 1.860 4.766 19.467 1.00 98.62 469 ALA A C 1
ATOM 3655 O O . ALA A 1 469 ? 1.846 4.535 20.674 1.00 98.62 469 ALA A O 1
ATOM 3656 N N . ASN A 1 470 ? 2.901 4.423 18.700 1.00 98.62 470 ASN A N 1
ATOM 3657 C CA . ASN A 1 470 ? 4.075 3.719 19.221 1.00 98.62 470 ASN A CA 1
ATOM 3658 C C . ASN A 1 470 ? 4.939 4.586 20.153 1.00 98.62 470 ASN A C 1
ATOM 3660 O O . ASN A 1 470 ? 5.588 4.050 21.050 1.00 98.62 470 ASN A O 1
ATOM 3664 N N . MET A 1 471 ? 4.885 5.914 20.035 1.00 98.00 471 MET A N 1
ATOM 3665 C CA . MET A 1 471 ? 5.493 6.827 21.012 1.00 98.00 471 MET A CA 1
ATOM 3666 C C . MET A 1 471 ? 4.959 6.591 22.433 1.00 98.00 471 MET A C 1
ATOM 3668 O O . MET A 1 471 ? 5.719 6.641 23.396 1.00 98.00 471 MET A O 1
ATOM 3672 N N . MET A 1 472 ? 3.677 6.233 22.574 1.00 97.56 472 MET A N 1
ATOM 3673 C CA . MET A 1 472 ? 3.039 5.984 23.877 1.00 97.56 472 MET A CA 1
ATOM 3674 C C . MET A 1 472 ? 3.589 4.747 24.607 1.00 97.56 472 MET A C 1
ATOM 3676 O O . MET A 1 472 ? 3.348 4.587 25.801 1.00 97.56 472 MET A O 1
ATOM 3680 N N . ARG A 1 473 ? 4.346 3.884 23.914 1.00 95.88 473 ARG A N 1
ATOM 3681 C CA . ARG A 1 473 ? 5.083 2.739 24.487 1.00 95.88 473 ARG A CA 1
ATOM 3682 C C . ARG A 1 473 ? 6.607 2.913 24.423 1.00 95.88 473 ARG A C 1
ATOM 3684 O O . ARG A 1 473 ? 7.349 1.927 24.464 1.00 95.88 473 ARG A O 1
ATOM 3691 N N . ASN A 1 474 ? 7.064 4.161 24.305 1.00 96.56 474 ASN A N 1
ATOM 3692 C CA . ASN A 1 474 ? 8.468 4.545 24.159 1.00 96.56 474 ASN A CA 1
ATOM 3693 C C . ASN A 1 474 ? 9.136 3.990 22.884 1.00 96.56 474 ASN A C 1
ATOM 3695 O O . ASN A 1 474 ? 10.302 3.600 22.892 1.00 96.56 474 ASN A O 1
ATOM 3699 N N . GLY A 1 475 ? 8.362 3.917 21.802 1.00 97.44 475 GLY A N 1
ATOM 3700 C CA . GLY A 1 475 ? 8.829 3.642 20.450 1.00 97.44 475 GLY A CA 1
ATOM 3701 C C . GLY A 1 475 ? 8.615 2.207 19.979 1.00 97.44 475 GLY A C 1
ATOM 3702 O O . GLY A 1 475 ? 8.515 1.275 20.781 1.00 97.44 475 GLY A O 1
ATOM 3703 N N . ALA A 1 476 ? 8.535 2.033 18.659 1.00 98.25 476 ALA A N 1
ATOM 3704 C CA . ALA A 1 476 ? 8.485 0.723 18.009 1.00 98.25 476 ALA A CA 1
ATOM 3705 C C . ALA A 1 476 ? 9.854 0.022 17.990 1.00 98.25 476 ALA A C 1
ATOM 3707 O O . ALA A 1 476 ? 10.895 0.678 18.061 1.00 98.25 476 ALA A O 1
ATOM 3708 N N . ASP A 1 477 ? 9.832 -1.306 17.874 1.00 98.38 477 ASP A N 1
ATOM 3709 C CA . ASP A 1 477 ? 11.018 -2.174 17.878 1.00 98.38 477 ASP A CA 1
ATOM 3710 C C . ASP A 1 477 ? 11.549 -2.459 16.459 1.00 98.38 477 ASP A C 1
ATOM 3712 O O . ASP A 1 477 ? 12.749 -2.672 16.271 1.00 98.38 477 ASP A O 1
ATOM 3716 N N . TYR A 1 478 ? 10.658 -2.421 15.461 1.00 98.69 478 TYR A N 1
ATOM 3717 C CA . TYR A 1 478 ? 10.970 -2.591 14.039 1.00 98.69 478 TYR A CA 1
ATOM 3718 C C . TYR A 1 478 ? 10.248 -1.527 13.206 1.00 98.69 478 TYR A C 1
ATOM 3720 O O . TYR A 1 478 ? 9.069 -1.250 13.450 1.00 98.69 478 TYR A O 1
ATOM 3728 N N . ALA A 1 479 ? 10.912 -0.956 12.197 1.00 98.69 479 ALA A N 1
ATOM 3729 C CA . ALA A 1 479 ? 10.272 -0.007 11.281 1.00 98.69 479 ALA A CA 1
ATOM 3730 C C . ALA A 1 479 ? 10.762 -0.146 9.834 1.00 98.69 479 ALA A C 1
ATOM 3732 O O . ALA A 1 479 ? 11.946 0.007 9.548 1.00 98.69 479 ALA A O 1
ATOM 3733 N N . VAL A 1 480 ? 9.827 -0.365 8.912 1.00 98.88 480 VAL A N 1
ATOM 3734 C CA . VAL A 1 480 ? 10.057 -0.397 7.465 1.00 98.88 480 VAL A CA 1
ATOM 3735 C C . VAL A 1 480 ? 9.198 0.675 6.819 1.00 98.88 480 VAL A C 1
ATOM 3737 O O . VAL A 1 480 ? 7.968 0.602 6.869 1.00 98.88 480 VAL A O 1
ATOM 3740 N N . PHE A 1 481 ? 9.835 1.660 6.192 1.00 98.88 481 PHE A N 1
ATOM 3741 C CA . PHE A 1 481 ? 9.151 2.690 5.411 1.00 98.88 481 PHE A CA 1
ATOM 3742 C C . PHE A 1 481 ? 9.421 2.472 3.922 1.00 98.88 481 PHE A C 1
ATOM 3744 O O . PHE A 1 481 ? 10.574 2.383 3.516 1.00 98.88 481 PHE A O 1
ATOM 3751 N N . ILE A 1 482 ? 8.377 2.422 3.097 1.00 98.88 482 ILE A N 1
ATOM 3752 C CA . ILE A 1 482 ? 8.487 2.392 1.632 1.00 98.88 482 ILE A CA 1
ATOM 3753 C C . ILE A 1 482 ? 7.739 3.603 1.094 1.00 98.88 482 ILE A C 1
ATOM 3755 O O . ILE A 1 482 ? 6.509 3.621 1.090 1.00 98.88 482 ILE A O 1
ATOM 3759 N N . ASN A 1 483 ? 8.460 4.643 0.681 1.00 98.75 483 ASN A N 1
ATOM 3760 C CA . ASN A 1 483 ? 7.845 5.850 0.135 1.00 98.75 483 ASN A CA 1
ATOM 3761 C C . ASN A 1 483 ? 8.787 6.606 -0.803 1.00 98.75 483 ASN A C 1
ATOM 3763 O O . ASN A 1 483 ? 9.976 6.328 -0.880 1.00 98.75 483 ASN A O 1
ATOM 3767 N N . THR A 1 484 ? 8.247 7.584 -1.522 1.00 98.62 484 THR A N 1
ATOM 3768 C CA . THR A 1 484 ? 8.993 8.396 -2.494 1.00 98.62 484 THR A CA 1
ATOM 3769 C C . THR A 1 484 ? 9.330 9.796 -1.975 1.00 98.62 484 THR A C 1
ATOM 3771 O O . THR A 1 484 ? 9.884 10.607 -2.718 1.00 98.62 484 THR A O 1
ATOM 3774 N N . ALA A 1 485 ? 8.981 10.101 -0.722 1.00 98.44 485 ALA A N 1
ATOM 3775 C CA . ALA A 1 485 ? 9.140 11.428 -0.141 1.00 98.44 485 ALA A CA 1
ATOM 3776 C C . ALA A 1 485 ? 10.595 11.689 0.278 1.00 98.44 485 ALA A C 1
ATOM 3778 O O . ALA A 1 485 ? 11.329 10.776 0.673 1.00 98.44 485 ALA A O 1
ATOM 3779 N N . GLN A 1 486 ? 10.998 12.954 0.188 1.00 98.06 486 GLN A N 1
ATOM 3780 C CA . GLN A 1 486 ? 12.371 13.410 0.388 1.00 98.06 486 GLN A CA 1
ATOM 3781 C C . GLN A 1 486 ? 12.459 14.307 1.620 1.00 98.06 486 GLN A C 1
ATOM 3783 O O . GLN A 1 486 ? 11.516 15.016 1.933 1.00 98.06 486 GLN A O 1
ATOM 3788 N N . GLU A 1 487 ? 13.596 14.278 2.304 1.00 97.62 487 GLU A N 1
ATOM 3789 C CA . GLU A 1 487 ? 13.772 14.940 3.603 1.00 97.62 487 GLU A CA 1
ATOM 3790 C C . GLU A 1 487 ? 13.883 16.473 3.512 1.00 97.62 487 GLU A C 1
ATOM 3792 O O . GLU A 1 487 ? 13.512 17.180 4.443 1.00 97.62 487 GLU A O 1
ATOM 3797 N N . PHE A 1 488 ? 14.371 17.007 2.386 1.00 97.75 488 PHE A N 1
ATOM 3798 C CA . PHE A 1 488 ? 14.781 18.415 2.275 1.00 97.75 488 PHE A CA 1
ATOM 3799 C C . PHE A 1 488 ? 13.650 19.441 2.471 1.00 97.75 488 PHE A C 1
ATOM 3801 O O . PHE A 1 488 ? 13.939 20.617 2.687 1.00 97.75 488 PHE A O 1
ATOM 3808 N N . ASP A 1 489 ? 12.383 19.033 2.355 1.00 97.62 489 ASP A N 1
ATOM 3809 C CA . ASP A 1 489 ? 11.218 19.907 2.537 1.00 97.62 489 ASP A CA 1
ATOM 3810 C C . ASP A 1 489 ? 10.715 19.966 3.992 1.00 97.62 489 ASP A C 1
ATOM 3812 O O . ASP A 1 489 ? 9.791 20.724 4.289 1.00 97.62 489 ASP A O 1
ATOM 3816 N N . GLY A 1 490 ? 11.323 19.191 4.901 1.00 97.75 490 GLY A N 1
ATOM 3817 C CA . GLY A 1 490 ? 10.952 19.131 6.316 1.00 97.75 490 GLY A CA 1
ATOM 3818 C C . GLY A 1 490 ? 9.604 18.453 6.587 1.00 97.75 490 GLY A C 1
ATOM 3819 O O . GLY A 1 490 ? 9.025 18.642 7.657 1.00 97.75 490 GLY A O 1
ATOM 3820 N N . SER A 1 491 ? 9.059 17.699 5.628 1.00 98.50 491 SER A N 1
ATOM 3821 C CA . SER A 1 491 ? 7.795 16.984 5.805 1.00 98.50 491 SER A CA 1
ATOM 3822 C C . SER A 1 491 ? 7.960 15.707 6.638 1.00 98.50 491 SER A C 1
ATOM 3824 O O . SER A 1 491 ? 8.891 14.930 6.432 1.00 98.50 491 SER A O 1
ATOM 3826 N N . ASP A 1 492 ? 6.978 15.394 7.500 1.00 98.12 492 ASP A N 1
ATOM 3827 C CA . ASP A 1 492 ? 6.957 14.097 8.205 1.00 98.12 492 ASP A CA 1
ATOM 3828 C C . ASP A 1 492 ? 6.966 12.930 7.203 1.00 98.12 492 ASP A C 1
ATOM 3830 O O . ASP A 1 492 ? 7.630 11.925 7.428 1.00 98.12 492 ASP A O 1
ATOM 3834 N N . SER A 1 493 ? 6.294 13.060 6.056 1.00 98.19 493 SER A N 1
ATOM 3835 C CA . SER A 1 493 ? 6.333 12.051 4.988 1.00 98.19 493 SER A CA 1
ATOM 3836 C C . SER A 1 493 ? 7.762 11.747 4.517 1.00 98.19 493 SER A C 1
ATOM 3838 O O . SER A 1 493 ? 8.099 10.579 4.301 1.00 98.19 493 SER A O 1
ATOM 3840 N N . GLY A 1 494 ? 8.576 12.793 4.347 1.00 98.00 494 GLY A N 1
ATOM 3841 C CA . GLY A 1 494 ? 9.948 12.745 3.850 1.00 98.00 494 GLY A CA 1
ATOM 3842 C C . GLY A 1 494 ? 11.003 12.398 4.896 1.00 98.00 494 GLY A C 1
ATOM 3843 O O . GLY A 1 494 ? 12.076 11.930 4.514 1.00 98.00 494 GLY A O 1
ATOM 3844 N N . ALA A 1 495 ? 10.684 12.538 6.182 1.00 98.12 495 ALA A N 1
ATOM 3845 C CA . ALA A 1 495 ? 11.588 12.266 7.294 1.00 98.12 495 ALA A CA 1
ATOM 3846 C C . ALA A 1 495 ? 12.240 10.870 7.226 1.00 98.12 495 ALA A C 1
ATOM 3848 O O . ALA A 1 495 ? 11.615 9.868 6.838 1.00 98.12 495 ALA A O 1
ATOM 3849 N N . HIS A 1 496 ? 13.512 10.803 7.616 1.00 97.62 496 HIS A N 1
ATOM 3850 C CA . HIS A 1 496 ? 14.230 9.546 7.818 1.00 97.62 496 HIS A CA 1
ATOM 3851 C C . HIS A 1 496 ? 13.730 8.851 9.107 1.00 97.62 496 HIS A C 1
ATOM 3853 O O . HIS A 1 496 ? 13.304 9.544 10.035 1.00 97.62 496 HIS A O 1
ATOM 3859 N N . PRO A 1 497 ? 13.770 7.504 9.229 1.00 98.00 497 PRO A N 1
ATOM 3860 C CA . PRO A 1 497 ? 13.422 6.819 10.481 1.00 98.00 497 PRO A CA 1
ATOM 3861 C C . PRO A 1 497 ? 14.148 7.362 11.719 1.00 98.00 497 PRO A C 1
ATOM 3863 O O . PRO A 1 497 ? 13.564 7.394 12.798 1.00 98.00 497 PRO A O 1
ATOM 3866 N N . ASP A 1 498 ? 15.381 7.842 11.551 1.00 98.06 498 ASP A N 1
ATOM 3867 C CA . ASP A 1 498 ? 16.185 8.429 12.630 1.00 98.06 498 ASP A CA 1
ATOM 3868 C C . ASP A 1 498 ? 15.550 9.696 13.237 1.00 98.06 498 ASP A C 1
ATOM 3870 O O . ASP A 1 498 ? 15.572 9.890 14.451 1.00 98.06 498 ASP A O 1
ATOM 3874 N N . GLU A 1 499 ? 14.839 10.501 12.439 1.00 98.38 499 GLU A N 1
ATOM 3875 C CA . GLU A 1 499 ? 14.070 11.623 12.985 1.00 98.38 499 GLU A CA 1
ATOM 3876 C C . GLU A 1 499 ? 13.000 11.111 13.961 1.00 98.38 499 GLU A C 1
ATOM 3878 O O . GLU A 1 499 ? 12.839 11.650 15.054 1.00 98.38 499 GLU A O 1
ATOM 3883 N N . ALA A 1 500 ? 12.309 10.015 13.634 1.00 98.12 500 ALA A N 1
ATOM 3884 C CA . ALA A 1 500 ? 11.309 9.414 14.517 1.00 98.12 500 ALA A CA 1
ATOM 3885 C C . ALA A 1 500 ? 11.918 8.811 15.801 1.00 98.12 500 ALA A C 1
ATOM 3887 O O . ALA A 1 500 ? 11.218 8.734 16.817 1.00 98.12 500 ALA A O 1
ATOM 3888 N N . VAL A 1 501 ? 13.204 8.440 15.794 1.00 98.38 501 VAL A N 1
ATOM 3889 C CA . VAL A 1 501 ? 13.942 8.049 17.009 1.00 98.38 501 VAL A CA 1
ATOM 3890 C C . VAL A 1 501 ? 14.079 9.238 17.961 1.00 98.38 501 VAL A C 1
ATOM 3892 O O . VAL A 1 501 ? 13.832 9.082 19.155 1.00 98.38 501 VAL A O 1
ATOM 3895 N N . SER A 1 502 ? 14.363 10.443 17.449 1.00 98.12 502 SER A N 1
ATOM 3896 C CA . SER A 1 502 ? 14.499 11.656 18.281 1.00 98.12 502 SER A CA 1
ATOM 3897 C C . SER A 1 502 ? 13.235 11.998 19.088 1.00 98.12 502 SER A C 1
ATOM 3899 O O . SER A 1 502 ? 13.322 12.535 20.190 1.00 98.12 502 SER A O 1
ATOM 3901 N N . TRP A 1 503 ? 12.058 11.626 18.572 1.00 98.25 503 TRP A N 1
ATOM 3902 C CA . TRP A 1 503 ? 10.759 11.809 19.231 1.00 98.25 503 TRP A CA 1
ATOM 3903 C C . TRP A 1 503 ? 10.374 10.659 20.173 1.00 98.25 503 TRP A C 1
ATOM 3905 O O . TRP A 1 503 ? 9.328 10.726 20.816 1.00 98.25 503 TRP A O 1
ATOM 3915 N N . GLY A 1 504 ? 11.138 9.564 20.202 1.00 97.69 504 GLY A N 1
ATOM 3916 C CA . GLY A 1 504 ? 10.743 8.332 20.890 1.00 97.69 504 GLY A CA 1
ATOM 3917 C C . GLY A 1 504 ? 9.588 7.585 20.208 1.00 97.69 504 GLY A C 1
ATOM 3918 O O . GLY A 1 504 ? 8.976 6.713 20.818 1.00 97.69 504 GLY A O 1
ATOM 3919 N N . LYS A 1 505 ? 9.270 7.902 18.942 1.00 98.44 505 LYS A N 1
ATOM 3920 C CA . LYS A 1 505 ? 8.306 7.144 18.113 1.00 98.44 505 LYS A CA 1
ATOM 3921 C C . LYS A 1 505 ? 8.897 5.798 17.668 1.00 98.44 505 LYS A C 1
ATOM 3923 O O . LYS A 1 505 ? 8.167 4.830 17.450 1.00 98.44 505 LYS A O 1
ATOM 3928 N N . ILE A 1 506 ? 10.223 5.729 17.578 1.00 98.62 506 ILE A N 1
ATOM 3929 C CA . ILE A 1 506 ? 11.025 4.524 17.350 1.00 98.62 506 ILE A CA 1
ATOM 3930 C C . ILE A 1 506 ? 12.060 4.417 18.479 1.00 98.62 506 ILE A C 1
ATOM 3932 O O . ILE A 1 506 ? 12.574 5.435 18.939 1.00 98.62 506 ILE A O 1
ATOM 3936 N N . ARG A 1 507 ? 12.358 3.200 18.948 1.00 97.81 507 ARG A N 1
ATOM 3937 C CA . ARG A 1 507 ? 13.383 2.978 19.982 1.00 97.81 507 ARG A CA 1
ATOM 3938 C C . ARG A 1 507 ? 14.785 3.231 19.430 1.00 97.81 507 ARG A C 1
ATOM 3940 O O . ARG A 1 507 ? 15.075 2.864 18.300 1.00 97.81 507 ARG A O 1
ATOM 3947 N N . GLY A 1 508 ? 15.695 3.741 20.260 1.00 96.50 508 GLY A N 1
ATOM 3948 C CA . GLY A 1 508 ? 17.103 3.912 19.867 1.00 96.50 508 GLY A CA 1
ATOM 3949 C C . GLY A 1 508 ? 17.829 2.601 19.528 1.00 96.50 508 GLY A C 1
ATOM 3950 O O . GLY A 1 508 ? 18.801 2.612 18.787 1.00 96.50 508 GLY A O 1
ATOM 3951 N N . SER A 1 509 ? 17.344 1.464 20.038 1.00 95.31 509 SER A N 1
ATOM 3952 C CA . SER A 1 509 ? 17.842 0.120 19.712 1.00 95.31 509 SER A CA 1
ATOM 3953 C C . SER A 1 509 ? 17.056 -0.577 18.594 1.00 95.31 509 SER A C 1
ATOM 3955 O O . SER A 1 509 ? 17.303 -1.753 18.323 1.00 95.31 509 SER A O 1
ATOM 3957 N N . ALA A 1 510 ? 16.069 0.097 17.993 1.00 96.69 510 ALA A N 1
ATOM 3958 C CA . ALA A 1 510 ? 15.245 -0.490 16.947 1.00 96.69 510 ALA A CA 1
ATOM 3959 C C . ALA A 1 510 ? 16.050 -0.706 15.669 1.00 96.69 510 ALA A C 1
ATOM 3961 O O . ALA A 1 510 ? 16.941 0.071 15.321 1.00 96.69 510 ALA A O 1
ATOM 3962 N N . LYS A 1 511 ? 15.659 -1.728 14.915 1.00 96.06 511 LYS A N 1
ATOM 3963 C CA . LYS A 1 511 ? 16.133 -1.902 13.546 1.00 96.06 511 LYS A CA 1
ATOM 3964 C C . LYS A 1 511 ? 15.170 -1.187 12.601 1.00 96.06 511 LYS A C 1
ATOM 3966 O O . LYS A 1 511 ? 13.953 -1.387 12.674 1.00 96.06 511 LYS A O 1
ATOM 3971 N N . THR A 1 512 ? 15.708 -0.333 11.733 1.00 98.12 512 THR A N 1
ATOM 3972 C CA . THR A 1 512 ? 14.903 0.492 10.829 1.00 98.12 512 THR A CA 1
ATOM 3973 C C . THR A 1 512 ? 15.472 0.511 9.424 1.00 98.12 512 THR A C 1
ATOM 3975 O O . THR A 1 512 ? 16.679 0.384 9.236 1.00 98.12 512 THR A O 1
ATOM 3978 N N . VAL A 1 513 ? 14.599 0.688 8.438 1.00 98.56 513 VAL A N 1
ATOM 3979 C CA . VAL A 1 513 ? 14.992 0.851 7.039 1.00 98.56 513 VAL A CA 1
ATOM 3980 C C . VAL A 1 513 ? 13.970 1.698 6.292 1.00 98.56 513 VAL A C 1
ATOM 3982 O O . VAL A 1 513 ? 12.760 1.610 6.530 1.00 98.56 513 VAL A O 1
ATOM 3985 N N . LYS A 1 514 ? 14.462 2.524 5.368 1.00 98.75 514 LYS A N 1
ATOM 3986 C CA . LYS A 1 514 ? 13.644 3.297 4.434 1.00 98.75 514 LYS A CA 1
ATOM 3987 C C . LYS A 1 514 ? 14.020 2.945 2.999 1.00 98.75 514 LYS A C 1
ATOM 3989 O O . LYS A 1 514 ? 15.162 3.126 2.584 1.00 98.75 514 LYS A O 1
ATOM 3994 N N . VAL A 1 515 ? 13.043 2.471 2.237 1.00 98.81 515 VAL A N 1
ATOM 3995 C CA . VAL A 1 515 ? 13.158 2.176 0.808 1.00 98.81 515 VAL A CA 1
ATOM 3996 C C . VAL A 1 515 ? 12.544 3.335 0.027 1.00 98.81 515 VAL A C 1
ATOM 3998 O O . VAL A 1 515 ? 11.331 3.552 0.063 1.00 98.81 515 VAL A O 1
ATOM 4001 N N . HIS A 1 516 ? 13.383 4.077 -0.691 1.00 98.69 516 HIS A N 1
ATOM 4002 C CA . HIS A 1 516 ? 12.963 5.138 -1.601 1.00 98.69 516 HIS A CA 1
ATOM 4003 C C . HIS A 1 516 ? 12.500 4.534 -2.932 1.00 98.69 516 HIS A C 1
ATOM 4005 O O . HIS A 1 516 ? 13.260 4.457 -3.897 1.00 98.69 516 HIS A O 1
ATOM 4011 N N . CYS A 1 517 ? 11.255 4.062 -2.968 1.00 98.62 517 CYS A N 1
ATOM 4012 C CA . CYS A 1 517 ? 10.649 3.416 -4.131 1.00 98.62 517 CYS A CA 1
ATOM 4013 C C . CYS A 1 517 ? 9.124 3.610 -4.127 1.00 98.62 517 CYS A C 1
ATOM 4015 O O . CYS A 1 517 ? 8.517 3.806 -3.072 1.00 98.62 517 CYS A O 1
ATOM 4017 N N . ASP A 1 518 ? 8.494 3.533 -5.302 1.00 98.75 518 ASP A N 1
ATOM 4018 C CA . ASP A 1 518 ? 7.041 3.385 -5.395 1.00 98.75 518 ASP A CA 1
ATOM 4019 C C . ASP A 1 518 ? 6.644 2.012 -4.822 1.00 98.75 518 ASP A C 1
ATOM 4021 O O . ASP A 1 518 ? 7.156 0.967 -5.238 1.00 98.75 518 ASP A O 1
ATOM 4025 N N . ALA A 1 519 ? 5.723 2.006 -3.856 1.00 98.81 519 ALA A N 1
ATOM 4026 C CA . ALA A 1 519 ? 5.288 0.788 -3.181 1.00 98.81 519 ALA A CA 1
ATOM 4027 C C . ALA A 1 519 ? 4.627 -0.226 -4.131 1.00 98.81 519 ALA A C 1
ATOM 4029 O O . ALA A 1 519 ? 4.663 -1.418 -3.841 1.00 98.81 519 ALA A O 1
ATOM 4030 N N . THR A 1 520 ? 4.087 0.201 -5.278 1.00 98.81 520 THR A N 1
ATOM 4031 C CA . THR A 1 520 ? 3.562 -0.718 -6.303 1.00 98.81 520 THR A CA 1
ATOM 4032 C C . THR A 1 520 ? 4.630 -1.647 -6.880 1.00 98.81 520 THR A C 1
ATOM 4034 O O . THR A 1 520 ? 4.290 -2.738 -7.327 1.00 98.81 520 THR A O 1
ATOM 4037 N N . ILE A 1 521 ? 5.909 -1.259 -6.825 1.00 98.69 521 ILE A N 1
ATOM 4038 C CA . ILE A 1 521 ? 7.046 -2.089 -7.247 1.00 98.69 521 ILE A CA 1
ATOM 4039 C C . ILE A 1 521 ? 7.600 -2.875 -6.056 1.00 98.69 521 ILE A C 1
ATOM 4041 O O . ILE A 1 521 ? 7.717 -4.097 -6.114 1.00 98.69 521 ILE A O 1
ATOM 4045 N N . ALA A 1 522 ? 7.945 -2.181 -4.969 1.00 98.75 522 ALA A N 1
ATOM 4046 C CA . ALA A 1 522 ? 8.684 -2.787 -3.862 1.00 98.75 522 ALA A CA 1
ATOM 4047 C C . ALA A 1 522 ? 7.829 -3.721 -2.989 1.00 98.75 522 ALA A C 1
ATOM 4049 O O . ALA A 1 522 ? 8.311 -4.758 -2.535 1.00 98.75 522 ALA A O 1
ATOM 4050 N N . PHE A 1 523 ? 6.560 -3.381 -2.741 1.00 98.81 523 PHE A N 1
ATOM 4051 C CA . PHE A 1 523 ? 5.730 -4.116 -1.786 1.00 98.81 523 PHE A CA 1
ATOM 4052 C C . PHE A 1 523 ? 5.323 -5.527 -2.248 1.00 98.81 523 PHE A C 1
ATOM 4054 O O . PHE A 1 523 ? 5.409 -6.438 -1.424 1.00 98.81 523 PHE A O 1
ATOM 4061 N N . PRO A 1 524 ? 4.947 -5.774 -3.524 1.00 98.62 524 PRO A N 1
ATOM 4062 C CA . PRO A 1 524 ? 4.717 -7.138 -4.003 1.00 98.62 524 PRO A CA 1
ATOM 4063 C C . PRO A 1 524 ? 5.938 -8.046 -3.820 1.00 98.62 524 PRO A C 1
ATOM 4065 O O . PRO A 1 524 ? 5.797 -9.179 -3.365 1.00 98.62 524 PRO A O 1
ATOM 4068 N N . LEU A 1 525 ? 7.138 -7.533 -4.110 1.00 98.56 525 LEU A N 1
ATOM 4069 C CA . LEU A 1 525 ? 8.391 -8.275 -3.942 1.00 98.56 525 LEU A CA 1
ATOM 4070 C C . LEU A 1 525 ? 8.683 -8.549 -2.461 1.00 98.56 525 LEU A C 1
ATOM 4072 O O . LEU A 1 525 ? 9.021 -9.673 -2.096 1.00 98.56 525 LEU A O 1
ATOM 4076 N N . LEU A 1 526 ? 8.471 -7.554 -1.592 1.00 98.75 526 LEU A N 1
ATOM 4077 C CA . LEU A 1 526 ? 8.619 -7.726 -0.149 1.00 98.75 526 LEU A CA 1
ATOM 4078 C C . LEU A 1 526 ? 7.663 -8.796 0.391 1.00 98.75 526 LEU A C 1
ATOM 4080 O O . LEU A 1 526 ? 8.088 -9.656 1.157 1.00 98.75 526 LEU A O 1
ATOM 4084 N N . VAL A 1 527 ? 6.388 -8.784 -0.006 1.00 98.56 527 VAL A N 1
ATOM 4085 C CA . VAL A 1 527 ? 5.396 -9.774 0.452 1.00 98.56 527 VAL A CA 1
ATOM 4086 C C . VAL A 1 527 ? 5.729 -11.180 -0.047 1.00 98.56 527 VAL A C 1
ATOM 4088 O O . VAL A 1 527 ? 5.590 -12.130 0.729 1.00 98.56 527 VAL A O 1
ATOM 4091 N N . ALA A 1 528 ? 6.212 -11.314 -1.288 1.00 98.00 528 ALA A N 1
ATOM 4092 C CA . ALA A 1 528 ? 6.662 -12.588 -1.847 1.00 98.00 528 ALA A CA 1
ATOM 4093 C C . ALA A 1 528 ? 7.766 -13.235 -0.991 1.00 98.00 528 ALA A C 1
ATOM 4095 O O . ALA A 1 528 ? 7.664 -14.417 -0.672 1.00 98.00 528 ALA A O 1
ATOM 4096 N N . GLU A 1 529 ? 8.751 -12.446 -0.550 1.00 97.69 529 GLU A N 1
ATOM 4097 C CA . GLU A 1 529 ? 9.916 -12.899 0.232 1.00 97.69 529 GLU A CA 1
ATOM 4098 C C . GLU A 1 529 ? 9.684 -12.986 1.751 1.00 97.69 529 GLU A C 1
ATOM 4100 O O . GLU A 1 529 ? 10.569 -13.404 2.503 1.00 97.69 529 GLU A O 1
ATOM 4105 N N . THR A 1 530 ? 8.512 -12.570 2.240 1.00 98.25 530 THR A N 1
ATOM 4106 C CA . THR A 1 530 ? 8.240 -12.484 3.683 1.00 98.25 530 THR A CA 1
ATOM 4107 C C . THR A 1 530 ? 6.941 -13.196 4.057 1.00 98.25 530 THR A C 1
ATOM 4109 O O . THR A 1 530 ? 6.914 -14.407 4.290 1.00 98.25 530 THR A O 1
ATOM 4112 N N . PHE A 1 531 ? 5.836 -12.458 4.096 1.00 97.19 531 PHE A N 1
ATOM 4113 C CA . PHE A 1 531 ? 4.522 -12.920 4.515 1.00 97.19 531 PHE A CA 1
ATOM 4114 C C . PHE A 1 531 ? 4.040 -14.140 3.716 1.00 97.19 531 PHE A C 1
ATOM 4116 O O . PHE A 1 531 ? 3.594 -15.129 4.302 1.00 97.19 531 PHE A O 1
ATOM 4123 N N . ALA A 1 532 ? 4.153 -14.103 2.384 1.00 96.12 532 ALA A N 1
ATOM 4124 C CA . ALA A 1 532 ? 3.677 -15.182 1.523 1.00 96.12 532 ALA A CA 1
ATOM 4125 C C . ALA A 1 532 ? 4.594 -16.416 1.561 1.00 96.12 532 ALA A C 1
ATOM 4127 O O . ALA A 1 532 ? 4.093 -17.541 1.640 1.00 96.12 532 ALA A O 1
ATOM 4128 N N . ALA A 1 533 ? 5.919 -16.229 1.595 1.00 92.12 533 ALA A N 1
ATOM 4129 C CA . ALA A 1 533 ? 6.873 -17.327 1.759 1.00 92.12 533 ALA A CA 1
ATOM 4130 C C . ALA A 1 533 ? 6.631 -18.112 3.064 1.00 92.12 533 ALA A C 1
ATOM 4132 O O . ALA A 1 533 ? 6.617 -19.344 3.063 1.00 92.12 533 ALA A O 1
ATOM 4133 N N . LYS A 1 534 ? 6.346 -17.418 4.174 1.00 86.50 534 LYS A N 1
ATOM 4134 C CA . LYS A 1 534 ? 6.105 -18.053 5.485 1.00 86.50 534 LYS A CA 1
ATOM 4135 C C . LYS A 1 534 ? 4.745 -18.746 5.612 1.00 86.50 534 LYS A C 1
ATOM 4137 O O . LYS A 1 534 ? 4.596 -19.669 6.422 1.00 86.50 534 LYS A O 1
ATOM 4142 N N . ALA A 1 535 ? 3.762 -18.356 4.802 1.00 79.44 535 ALA A N 1
ATOM 4143 C CA . ALA A 1 535 ? 2.474 -19.044 4.742 1.00 79.44 535 ALA A CA 1
ATOM 4144 C C . ALA A 1 535 ? 2.623 -20.492 4.232 1.00 79.44 535 ALA A C 1
ATOM 4146 O O . ALA A 1 535 ? 2.016 -21.406 4.790 1.00 79.44 535 ALA A O 1
ATOM 4147 N N . LYS A 1 536 ? 3.500 -20.738 3.244 1.00 59.50 536 LYS A N 1
ATOM 4148 C CA . LYS A 1 536 ? 3.792 -22.101 2.756 1.00 59.50 536 LYS A CA 1
ATOM 4149 C C . LYS A 1 536 ? 4.395 -22.985 3.855 1.00 59.50 536 LYS A C 1
ATOM 4151 O O . LYS A 1 536 ? 3.905 -24.089 4.092 1.00 59.50 536 LYS A O 1
ATOM 4156 N N . SER A 1 537 ? 5.377 -22.473 4.599 1.00 54.22 537 SER A N 1
ATOM 4157 C CA . SER A 1 537 ? 6.059 -23.222 5.668 1.00 54.22 537 SER A CA 1
ATOM 4158 C C . SER A 1 537 ? 5.124 -23.654 6.804 1.00 54.22 537 SER A C 1
ATOM 4160 O O . SER A 1 537 ? 5.314 -24.711 7.405 1.00 54.22 537 SER A O 1
ATOM 4162 N N . SER A 1 538 ? 4.091 -22.862 7.100 1.00 51.66 538 SER A N 1
ATOM 4163 C CA . SER A 1 538 ? 3.112 -23.175 8.150 1.00 51.66 538 SER A CA 1
ATOM 4164 C C . SER A 1 538 ? 2.074 -24.213 7.703 1.00 51.66 538 SER A C 1
ATOM 4166 O O . SER A 1 538 ? 1.716 -25.092 8.493 1.00 51.66 538 SER A O 1
ATOM 4168 N N . VAL A 1 539 ? 1.653 -24.203 6.434 1.00 48.09 539 VAL A N 1
ATOM 4169 C CA . VAL A 1 539 ? 0.775 -25.244 5.865 1.00 48.09 539 VAL A CA 1
ATOM 4170 C C . VAL A 1 539 ? 1.506 -26.589 5.755 1.00 48.09 539 VAL A C 1
ATOM 4172 O O . VAL A 1 539 ? 0.968 -27.617 6.176 1.00 48.09 539 VAL A O 1
ATOM 4175 N N . GLU A 1 540 ? 2.760 -26.595 5.295 1.00 37.72 540 GLU A N 1
ATOM 4176 C CA . GLU A 1 540 ? 3.572 -27.816 5.209 1.00 37.72 540 GLU A CA 1
ATOM 4177 C C . GLU A 1 540 ? 3.880 -28.411 6.592 1.00 37.72 540 GLU A C 1
ATOM 4179 O O . GLU A 1 540 ? 3.726 -29.621 6.785 1.00 37.72 540 GLU A O 1
ATOM 4184 N N . ALA A 1 541 ? 4.215 -27.583 7.588 1.00 39.66 541 ALA A N 1
ATOM 4185 C CA . ALA A 1 541 ? 4.412 -28.040 8.965 1.00 39.66 541 ALA A CA 1
ATOM 4186 C C . ALA A 1 541 ? 3.137 -28.673 9.556 1.00 39.66 541 ALA A C 1
ATOM 4188 O O . ALA A 1 541 ? 3.205 -29.721 10.197 1.00 39.66 541 ALA A O 1
ATOM 4189 N N . THR A 1 542 ? 1.962 -28.096 9.283 1.00 40.09 542 THR A N 1
ATOM 4190 C CA . THR A 1 542 ? 0.675 -28.632 9.762 1.00 40.09 542 THR A CA 1
ATOM 4191 C C . THR A 1 542 ? 0.305 -29.948 9.065 1.00 40.09 542 THR A C 1
ATOM 4193 O O . THR A 1 542 ? -0.275 -30.838 9.689 1.00 40.09 542 THR A O 1
ATOM 4196 N N . SER A 1 543 ? 0.674 -30.110 7.788 1.00 35.59 543 SER A N 1
ATOM 4197 C CA . SER A 1 543 ? 0.464 -31.357 7.037 1.00 35.59 543 SER A CA 1
ATOM 4198 C C . SER A 1 543 ? 1.354 -32.510 7.527 1.00 35.59 543 SER A C 1
ATOM 4200 O O . SER A 1 543 ? 0.869 -33.632 7.649 1.00 35.59 543 SER A O 1
ATOM 4202 N N . ARG A 1 544 ? 2.612 -32.232 7.912 1.00 38.75 544 ARG A N 1
ATOM 4203 C CA . ARG A 1 544 ? 3.553 -33.235 8.455 1.00 38.75 544 ARG A CA 1
ATOM 4204 C C . ARG A 1 544 ? 3.199 -33.701 9.870 1.00 38.75 544 ARG A C 1
ATOM 4206 O O . ARG A 1 544 ? 3.447 -34.853 10.208 1.00 38.75 544 ARG A O 1
ATOM 4213 N N . VAL A 1 545 ? 2.590 -32.840 10.690 1.00 45.03 545 VAL A N 1
ATOM 4214 C CA . VAL A 1 545 ? 2.118 -33.213 12.040 1.00 45.03 545 VAL A CA 1
ATOM 4215 C C . VAL A 1 545 ? 0.908 -34.156 11.977 1.00 45.03 545 VAL A C 1
ATOM 4217 O O . VAL A 1 545 ? 0.759 -35.016 12.840 1.00 45.03 545 VAL A O 1
ATOM 4220 N N . LYS A 1 546 ? 0.072 -34.062 10.934 1.00 39.84 546 LYS A N 1
ATOM 4221 C CA . LYS A 1 546 ? -1.072 -34.970 10.729 1.00 39.84 546 LYS A CA 1
ATOM 4222 C C . LYS A 1 546 ? -0.696 -36.340 10.147 1.00 39.84 546 LYS A C 1
ATOM 4224 O O . LYS A 1 546 ? -1.551 -37.217 10.116 1.00 39.84 546 LYS A O 1
ATOM 4229 N N . SER A 1 547 ? 0.548 -36.536 9.704 1.00 36.25 547 SER A N 1
ATOM 4230 C CA . SER A 1 547 ? 1.037 -37.792 9.113 1.00 36.25 547 SER A CA 1
ATOM 4231 C C . SER A 1 547 ? 2.000 -38.582 10.015 1.00 36.25 547 SER A C 1
ATOM 4233 O O . SER A 1 547 ? 2.720 -39.446 9.520 1.00 36.25 547 SER A O 1
ATOM 4235 N N . GLY A 1 548 ? 2.059 -38.285 11.319 1.00 30.23 548 GLY A N 1
ATOM 4236 C CA . GLY A 1 548 ? 2.794 -39.112 12.288 1.00 30.23 548 GLY A CA 1
ATOM 4237 C C . GLY A 1 548 ? 2.099 -40.465 12.522 1.00 30.23 548 GLY A C 1
ATOM 4238 O O . GLY A 1 548 ? 0.873 -40.516 12.413 1.00 30.23 548 GLY A O 1
ATOM 4239 N N . PRO A 1 549 ? 2.832 -41.562 12.807 1.00 37.16 549 PRO A N 1
ATOM 4240 C CA . PRO A 1 549 ? 2.237 -42.893 12.897 1.00 37.16 549 PRO A CA 1
ATOM 4241 C C . PRO A 1 549 ? 1.291 -42.988 14.101 1.00 37.16 549 PRO A C 1
ATOM 4243 O O . PRO A 1 549 ? 1.642 -42.530 15.189 1.00 37.16 549 PRO A O 1
ATOM 4246 N N . LEU A 1 550 ? 0.112 -43.573 13.862 1.00 33.84 550 LEU A N 1
ATOM 4247 C CA . LEU A 1 550 ? -0.869 -43.991 14.871 1.00 33.84 550 LEU A CA 1
ATOM 4248 C C . LEU A 1 550 ? -0.283 -44.978 15.885 1.00 33.84 550 LEU A C 1
ATOM 4250 O O . LEU A 1 550 ? 0.517 -45.845 15.458 1.00 33.84 550 LEU A O 1
#

Sequence (550 aa):
MKDNVLESVRSTVFKQSDSLDGSCTKIEGYDFNRGVDYHEVLKSMASTGFQASNLGDAIQLVNEMLDWRLSDENHTEECSEEERDPTYRKSVKCKVFLGFTSNLISSGVRDIIRYLVQHSMNHFAKNPPACISTACDSSLFASGSCDSALFNSAGSVPAAIPPTARPVRPKPKIEAMKDNLLDSVRSTVFKQSDSLDGICTTIEGYDFNKGVDYHEVLKSMVSTGFQASNLGDAIQLVNEMLDWRLSDENLTEECCEEERDPAYRKSVKCKVFLGFTSNLISSGVRDIIRYLVQHRMVDVVVTTAGGVEEDLVKCLAPTYKGEFSLPGAVLRSKGLNRIGNLLVPNDNYCKFEDWIIPIFDQMFDEQTSKNTLWTPSKVISRLGKEINNESSYLYWAYKNNIPIFCPGLTDGSLGDMLYFHSFKKEPGLVIDIVQDIRSMNGEAVHAGLRKTGMVILGGGLPKHHICNANMMRNGADYAVFINTAQEFDGSDSGAHPDEAVSWGKIRGSAKTVKVHCDATIAFPLLVAETFAAKAKSSVEATSRVKSGPL

Radius of gyration: 32.81 Å; chains: 1; bounding box: 112×93×91 Å